Protein AF-A0A3D2ZC14-F1 (afdb_monomer)

Foldseek 3Di:
DDPPPPDDDDDDPFPFQVPAEADPLLVVLCVQLVVCVVVVVLVSNLVSLVVSVVVPGYPCLLVSLLSNLVSLLVQLLQVLDDDSSLVSLVSSLVSLVVNCVRRVPGLCNLVSLQSNLVSCVLVLVLLSSLVSLLVSLLDPHPLVSVLSSLQSNLLCVQVVSDDPVSVVVSCVVNPPVSNVLSNLSNVLVNCVLLVVLVVSLVSLVVSCVVCPPNRSCVVVSVVSNPPDDDDDDDDDDDDDDADEDDLVPDDDDDFDDDDDDDDAAEEEEEAACDADPVRNVVSVVVVVVLVVVQVPDPRGHHYHYYHLHDFDADPVRHTDNDDDDLVVSLVSLCSSLCCCCGVVNHQAYEDDAEQSNLLSSLLVCQVSVHAYEHEHYQDPCSCVSHVRYHYNDHHLLVVLLSVLCCVCSPVVWAAEEEEFEPDPRRVNNCVSNQSNNSSSNHHHQYYYYDHQPDPDCVVVVVVVLVSLVVQPDPPPPCPPVVCVVVVVVVDDDDDDDDDDDPVVPDDDDDDDDDDDPDPVPDDRPSHRYYHYDHD

Sequence (535 aa):
MVAVNATCLVPVVDAAFEGARYLRAAEQQFSQGVTAYDRGNLETARESFQAVTDLGANQRSGAALLMLSRTLIRLGVQAGSGPEALAAYGAAIDAARELTRQAPDSRYSADARLLTGDAYHQLKRFYESAHEYATILEDTAPLSVRASAAERLAAIVGNRAITTGALESFRVQLGEQRLRDALLFGEARWYGRLGWTAQSRQLYSAYLDSTGNTGMFRSLARSGMSGIVVSEPTFVESTPPTELVDLDSAPDAGWSPALGREEVPRIGILAPMSGERWEREIGRDLLAGAQMANEGLGEPFDLVVVDTGRDYVDFEGEKVPIYQSEASRMVRVVAGTRFLIDQVGVVGIVGPVFSTSCAAAAGVAEAAGVPLIAPLAQQSGLDTLGRHLFQLSPIPEVQGRALAEYATLVLGLETLAILSPMSDYGHAFEQAFTGTATQNGGVVLHSDWYYAEATDFQPQFDSLRVQGFRLMPSAAGDSLALFDSLETVLLDTSVAGEWTFEALVRAEGLDDAQSLPDSADIFIDTIDGVVIVAE

Mean predicted aligned error: 19.44 Å

Solvent-accessible surface area (backbone atoms only — not comparable to full-atom values): 29757 Å² total; per-residue (Å²): 137,84,83,76,75,94,76,81,91,74,95,66,91,70,69,59,41,81,82,43,41,88,47,74,67,37,55,53,30,42,52,50,12,52,56,26,46,77,70,65,41,44,67,62,14,38,52,22,16,48,56,25,49,73,72,42,59,25,81,48,30,62,63,26,28,44,50,30,16,54,36,25,41,53,49,12,28,70,52,41,66,60,72,66,12,54,51,25,24,52,51,14,32,52,32,13,49,47,37,38,70,64,27,59,84,28,93,55,25,60,58,18,41,49,50,30,16,52,29,27,44,76,69,69,36,42,62,62,14,40,48,37,24,50,51,42,62,64,50,92,51,58,69,70,57,32,51,55,24,22,20,54,39,20,49,41,56,74,67,56,62,50,53,73,68,57,52,48,53,48,31,70,73,52,32,66,68,52,44,52,48,31,36,44,50,6,42,16,49,43,35,39,74,57,66,39,53,70,62,13,37,53,35,32,50,54,38,46,68,74,39,61,94,72,40,90,57,47,71,58,37,52,58,66,55,59,68,71,89,78,77,84,80,80,90,73,94,75,86,88,86,71,70,81,51,64,80,94,73,68,79,95,70,83,91,73,87,84,86,75,84,96,70,76,58,31,36,26,37,36,29,25,66,37,40,58,69,68,56,18,51,53,26,47,52,53,49,51,51,51,49,56,57,35,69,72,40,98,76,54,63,46,68,44,41,35,59,47,38,59,73,46,55,50,99,85,66,50,81,46,97,70,90,75,59,68,70,65,42,31,53,44,33,36,51,46,48,45,43,36,48,77,74,67,56,34,71,29,30,44,29,31,46,45,42,75,40,28,62,47,29,43,60,57,31,39,76,71,69,29,39,29,35,21,55,62,19,36,59,80,68,57,56,75,74,31,93,35,43,43,63,69,34,76,29,37,44,60,50,18,30,40,51,18,46,36,42,22,74,63,71,58,33,46,28,29,31,41,38,26,35,75,44,73,57,28,50,42,16,49,53,28,17,48,54,37,17,25,47,61,66,16,42,70,78,38,77,47,74,40,59,89,86,61,89,76,60,64,70,61,52,51,54,49,50,55,53,30,62,72,62,51,79,74,62,89,84,47,60,64,65,60,41,51,69,45,42,78,74,68,67,88,76,83,89,83,80,94,81,68,83,79,70,72,82,74,73,79,88,83,84,83,86,78,79,74,79,56,71,89,76,62,83,67,82,58,49,65,41,78,46,76,56,83,134

pLDDT: mean 73.64, std 20.74, range [23.0, 97.56]

Nearest PDB structures (foldseek):
  3td9-assembly1_A-2  TM=6.862E-01  e=4.984E-09  Thermotoga maritima
  4f06-assembly1_A  TM=7.125E-01  e=1.705E-07  Rhodopseudomonas palustris HaA2
  4eyk-assembly1_A  TM=6.354E-01  e=1.078E-07  Rhodopseudomonas palustris BisB5
  4mlc-assembly1_A  TM=6.726E-01  e=2.698E-07  Desulfitobacterium hafniense DCB-2
  4q6b-assembly1_A  TM=6.744E-01  e=5.886E-07  Desulfitobacterium hafniense DCB-2

Secondary structure (DSSP, 8-state):
-----S----------STT-B--HHHHHHHHHHHHHHHTT-HHHHHHHHHHHHHT-SBTTHHHHHHHHHHHHHHHHHHH-SSHHHHHHHHHHHHHHHHHHHH-TTSTTHHHHHHHHHHHHHHTT-HHHHHHHHHHHHHS---HHHHHHHHHHHHHHHHTT-S-HHHHHHHHHHH-HHHHHHHHHHHHHHHHHHTT-HHHHHHHHHHHHHHHTT--TTHHHHHHHHTS---PPPPP-------PEEPGGG--------------PPEEEEEE--SSSHHHHHHHHHHHHHHHHHHHTSSSPPEEEEEE----EE-TTS-EE-----HHHHHHHHHHHHHIIIIII--SEEE---SHHHHHHHHHHHHHHT--EEESS---TTGGGG-TTEEE-SPPHHHHHHHHHHHHHHTS---EEEEEEESSHHHHHHHHHHHHHHHHTT-EEEEEEEE-TT----HHHHHHHHHHHHHHSPP-TT-HHHHHHHHHHHH----S-----GGGGGG-----S--PPPPGGGS---S--EEEE---

Structure (mmCIF, N/CA/C/O backbone):
data_AF-A0A3D2ZC14-F1
#
_entry.id   AF-A0A3D2ZC14-F1
#
loop_
_atom_site.group_PDB
_atom_site.id
_atom_site.type_symbol
_atom_site.label_atom_id
_atom_site.label_alt_id
_atom_site.label_comp_id
_atom_site.label_asym_id
_atom_site.label_entity_id
_atom_site.label_seq_id
_atom_site.pdbx_PDB_ins_code
_atom_site.Cartn_x
_atom_site.Cartn_y
_atom_site.Cartn_z
_atom_site.occupancy
_atom_site.B_iso_or_equiv
_atom_site.auth_seq_id
_atom_site.auth_comp_id
_atom_site.auth_asym_id
_atom_site.auth_atom_id
_atom_site.pdbx_PDB_model_num
ATOM 1 N N . MET A 1 1 ? -2.484 2.472 -3.341 1.00 26.45 1 MET A N 1
ATOM 2 C CA . MET A 1 1 ? -3.419 1.686 -4.177 1.00 26.45 1 MET A CA 1
ATOM 3 C C . MET A 1 1 ? -4.723 2.471 -4.348 1.00 26.45 1 MET A C 1
ATOM 5 O O . MET A 1 1 ? -5.538 2.486 -3.440 1.00 26.45 1 MET A O 1
ATOM 9 N N . VAL A 1 2 ? -4.901 3.212 -5.450 1.00 23.00 2 VAL A N 1
ATOM 10 C CA . VAL A 1 2 ? -6.203 3.833 -5.764 1.00 23.00 2 VAL A CA 1
ATOM 11 C C . VAL A 1 2 ? -6.975 2.814 -6.587 1.00 23.00 2 VAL A C 1
ATOM 13 O O . VAL A 1 2 ? -6.641 2.580 -7.747 1.00 23.00 2 VAL A O 1
ATOM 16 N N . ALA A 1 3 ? -7.964 2.173 -5.970 1.00 23.47 3 ALA A N 1
ATOM 17 C CA . ALA A 1 3 ? -8.944 1.373 -6.682 1.00 23.47 3 ALA A CA 1
ATOM 18 C C . ALA A 1 3 ? -9.706 2.299 -7.640 1.00 23.47 3 ALA A C 1
ATOM 20 O O . ALA A 1 3 ? -10.556 3.090 -7.232 1.00 23.47 3 ALA A O 1
ATOM 21 N N . VAL A 1 4 ? -9.371 2.238 -8.927 1.00 27.02 4 VAL A N 1
ATOM 22 C CA . VAL A 1 4 ? -10.253 2.757 -9.969 1.00 27.02 4 VAL A CA 1
ATOM 23 C C . VAL A 1 4 ? -11.353 1.716 -10.125 1.00 27.02 4 VAL A C 1
ATOM 25 O O . VAL A 1 4 ? -11.136 0.657 -10.707 1.00 27.02 4 VAL A O 1
ATOM 28 N N . ASN A 1 5 ? -12.514 2.009 -9.538 1.00 25.41 5 ASN A N 1
ATOM 29 C CA . ASN A 1 5 ? -13.738 1.233 -9.704 1.00 25.41 5 ASN A CA 1
ATOM 30 C C . ASN A 1 5 ? -13.991 0.945 -11.191 1.00 25.41 5 ASN A C 1
ATOM 32 O O . ASN A 1 5 ? -14.139 1.865 -11.998 1.00 25.41 5 ASN A O 1
ATOM 36 N N . ALA A 1 6 ? -14.095 -0.337 -11.536 1.00 30.56 6 ALA A N 1
ATOM 37 C CA . ALA A 1 6 ? -14.396 -0.840 -12.875 1.00 30.56 6 ALA A CA 1
ATOM 38 C C . ALA A 1 6 ? -15.884 -0.682 -13.266 1.00 30.56 6 ALA A C 1
ATOM 40 O O . ALA A 1 6 ? -16.448 -1.519 -13.969 1.00 30.56 6 ALA A O 1
ATOM 41 N N . THR A 1 7 ? -16.541 0.397 -12.837 1.00 33.12 7 THR A N 1
ATOM 42 C CA . THR A 1 7 ? -17.990 0.572 -13.005 1.00 33.12 7 THR A CA 1
ATOM 43 C C . THR A 1 7 ? -18.315 1.992 -13.452 1.00 33.12 7 THR A C 1
ATOM 45 O O . THR A 1 7 ? -18.540 2.875 -12.633 1.00 33.12 7 THR A O 1
ATOM 48 N N . CYS A 1 8 ? -18.292 2.202 -14.774 1.00 26.88 8 CYS A N 1
ATOM 49 C CA . CYS A 1 8 ? -19.183 3.087 -15.546 1.00 26.88 8 CYS A CA 1
ATOM 50 C C . CYS A 1 8 ? -18.683 3.189 -17.000 1.00 26.88 8 CYS A C 1
ATOM 52 O O . CYS A 1 8 ? -17.985 4.125 -17.382 1.00 26.88 8 CYS A O 1
ATOM 54 N N . LEU A 1 9 ? -19.053 2.217 -17.838 1.00 32.19 9 LEU A N 1
ATOM 55 C CA . LEU A 1 9 ? -18.982 2.347 -19.296 1.00 32.19 9 LEU A CA 1
ATOM 56 C C . LEU A 1 9 ? -20.328 2.895 -19.796 1.00 32.19 9 LEU A C 1
ATOM 58 O O . LEU A 1 9 ? -21.219 2.130 -20.151 1.00 32.19 9 LEU A O 1
ATOM 62 N N . VAL A 1 10 ? -20.494 4.220 -19.779 1.00 27.36 10 VAL A N 1
ATOM 63 C CA . VAL A 1 10 ? -21.608 4.908 -20.463 1.00 27.36 10 VAL A CA 1
ATOM 64 C C . VAL A 1 10 ? -21.198 5.157 -21.925 1.00 27.36 10 VAL A C 1
ATOM 66 O O . VAL A 1 10 ? -20.044 5.531 -22.156 1.00 27.36 10 VAL A O 1
ATOM 69 N N . PRO A 1 11 ? -22.085 4.950 -22.920 1.00 34.91 11 PRO A N 1
ATOM 70 C CA . PRO A 1 11 ? -21.729 5.051 -24.326 1.00 34.91 11 PRO A CA 1
ATOM 71 C C . PRO A 1 11 ? -21.806 6.513 -24.773 1.00 34.91 11 PRO A C 1
ATOM 73 O O . PRO A 1 11 ? -22.885 7.058 -24.994 1.00 34.91 11 PRO A O 1
ATOM 76 N N . VAL A 1 12 ? -20.651 7.152 -24.919 1.00 32.25 12 VAL A N 1
ATOM 77 C CA . VAL A 1 12 ? -20.503 8.375 -25.712 1.00 32.25 12 VAL A CA 1
ATOM 78 C C . VAL A 1 12 ? -19.522 8.030 -26.823 1.00 32.25 12 VAL A C 1
ATOM 80 O O . VAL A 1 12 ? -18.505 7.398 -26.565 1.00 32.25 12 VAL A O 1
ATOM 83 N N . VAL A 1 13 ? -19.922 8.345 -28.053 1.00 36.22 13 VAL A N 1
ATOM 84 C CA . VAL A 1 13 ? -19.342 7.918 -29.334 1.00 36.22 13 VAL A CA 1
ATOM 85 C C . VAL A 1 13 ? -17.805 7.942 -29.303 1.00 36.22 13 VAL A C 1
ATOM 87 O O . VAL A 1 13 ? -17.198 9.008 -29.325 1.00 36.22 13 VAL A O 1
ATOM 90 N N . ASP A 1 14 ? -17.209 6.748 -29.216 1.00 40.84 14 ASP A N 1
ATOM 91 C CA . ASP A 1 14 ? -15.763 6.504 -29.192 1.00 40.84 14 ASP A CA 1
ATOM 92 C C . ASP A 1 14 ? -15.157 6.896 -30.548 1.00 40.84 14 ASP A C 1
ATOM 94 O O . ASP A 1 14 ? -15.648 6.461 -31.597 1.00 40.84 14 ASP A O 1
ATOM 98 N N . ALA A 1 15 ? -14.047 7.635 -30.544 1.00 44.53 15 ALA A N 1
ATOM 99 C CA . ALA A 1 15 ? -13.119 7.599 -31.669 1.00 44.53 15 ALA A CA 1
ATOM 100 C C . ALA A 1 15 ? -12.427 6.228 -31.633 1.00 44.53 15 ALA A C 1
ATOM 102 O O . ALA A 1 15 ? -11.349 6.050 -31.067 1.00 44.53 15 ALA A O 1
ATOM 103 N N . ALA A 1 16 ? -13.137 5.222 -32.140 1.00 54.66 16 ALA A N 1
ATOM 104 C CA . ALA A 1 16 ? -12.648 3.862 -32.231 1.00 54.66 16 ALA A CA 1
ATOM 105 C C . ALA A 1 16 ? -11.444 3.812 -33.179 1.00 54.66 16 ALA A C 1
ATOM 107 O O . ALA A 1 16 ? -11.355 4.611 -34.113 1.00 54.66 16 ALA A O 1
ATOM 108 N N . PHE A 1 17 ? -10.552 2.843 -32.954 1.00 65.62 17 PHE A N 1
ATOM 109 C CA . PHE A 1 17 ? -9.513 2.476 -33.917 1.00 65.62 17 PHE A CA 1
ATOM 110 C C . PHE A 1 17 ? -10.110 2.477 -35.325 1.00 65.62 17 PHE A C 1
ATOM 112 O O . PHE A 1 17 ? -11.197 1.928 -35.529 1.00 65.62 17 PHE A O 1
ATOM 119 N N . GLU A 1 18 ? -9.446 3.127 -36.276 1.00 67.25 18 GLU A N 1
ATOM 120 C CA . GLU A 1 18 ? -10.002 3.296 -37.614 1.00 67.25 18 GLU A CA 1
ATOM 121 C C . GLU A 1 18 ? -10.329 1.917 -38.219 1.00 67.25 18 GLU A C 1
ATOM 123 O O . GLU A 1 18 ? -9.479 1.031 -38.308 1.00 67.25 18 GLU A O 1
ATOM 128 N N . GLY A 1 19 ? -11.603 1.689 -38.558 1.00 67.19 19 GLY A N 1
ATOM 129 C CA . GLY A 1 19 ? -12.081 0.390 -39.046 1.00 67.19 19 GLY A CA 1
ATOM 130 C C . GLY A 1 19 ? -12.437 -0.653 -37.975 1.00 67.19 19 GLY A C 1
ATOM 131 O O . GLY A 1 19 ? -12.733 -1.793 -38.341 1.00 67.19 19 GLY A O 1
ATOM 132 N N . ALA A 1 20 ? -12.469 -0.292 -36.687 1.00 75.50 20 ALA A N 1
ATOM 133 C CA . ALA A 1 20 ? -12.845 -1.193 -35.601 1.00 75.50 20 ALA A CA 1
ATOM 134 C C . ALA A 1 20 ? -14.250 -1.778 -35.779 1.00 75.50 20 ALA A C 1
ATOM 136 O O . ALA A 1 20 ? -15.231 -1.067 -36.013 1.00 75.50 20 ALA A O 1
ATOM 137 N N . ARG A 1 21 ? -14.360 -3.099 -35.616 1.00 78.06 21 ARG A N 1
ATOM 138 C CA . ARG A 1 21 ? -15.636 -3.824 -35.649 1.00 78.06 21 ARG A CA 1
ATOM 139 C C . ARG A 1 21 ? -15.850 -4.599 -34.364 1.00 78.06 21 ARG A C 1
ATOM 141 O O . ARG A 1 21 ? -14.899 -5.036 -33.723 1.00 78.06 21 ARG A O 1
ATOM 148 N N . TYR A 1 22 ? -17.116 -4.801 -34.009 1.00 79.25 22 TYR A N 1
ATOM 149 C CA . TYR A 1 22 ? -17.454 -5.674 -32.896 1.00 79.25 22 TYR A CA 1
ATOM 150 C C . TYR A 1 22 ? -17.088 -7.125 -33.227 1.00 79.25 22 TYR A C 1
ATOM 152 O O . TYR A 1 22 ? -17.602 -7.696 -34.191 1.00 79.25 22 TYR A O 1
ATOM 160 N N . LEU A 1 23 ? -16.244 -7.734 -32.397 1.00 81.06 23 LEU A N 1
ATOM 161 C CA . LEU A 1 23 ? -15.883 -9.144 -32.467 1.00 81.06 23 LEU A CA 1
ATOM 162 C C . LEU A 1 23 ? -16.173 -9.818 -31.127 1.00 81.06 23 LEU A C 1
ATOM 164 O O . LEU A 1 23 ? -15.611 -9.459 -30.091 1.00 81.06 23 LEU A O 1
ATOM 168 N N . ARG A 1 24 ? -17.021 -10.852 -31.151 1.00 77.81 24 ARG A N 1
ATOM 169 C CA . ARG A 1 24 ? -17.350 -11.638 -29.952 1.00 77.81 24 ARG A CA 1
ATOM 170 C C . ARG A 1 24 ? -16.119 -12.336 -29.364 1.00 77.81 24 ARG A C 1
ATOM 172 O O . ARG A 1 24 ? -15.996 -12.413 -28.148 1.00 77.81 24 ARG A O 1
ATOM 179 N N . ALA A 1 25 ? -15.210 -12.807 -30.219 1.00 85.31 25 ALA A N 1
ATOM 180 C CA . ALA A 1 25 ? -13.956 -13.423 -29.789 1.00 85.31 25 ALA A CA 1
ATOM 181 C C . ALA A 1 25 ? -13.067 -12.432 -29.015 1.00 85.31 25 ALA A C 1
ATOM 183 O O . ALA A 1 25 ? -12.544 -12.787 -27.964 1.00 85.31 25 ALA A O 1
ATOM 184 N N . ALA A 1 26 ? -12.979 -11.176 -29.473 1.00 80.56 26 ALA A N 1
ATOM 185 C CA . ALA A 1 26 ? -12.235 -10.124 -28.779 1.00 80.56 26 ALA A CA 1
ATOM 186 C C . ALA A 1 26 ? -12.819 -9.828 -27.386 1.00 80.56 26 ALA A C 1
ATOM 188 O O . ALA A 1 26 ? -12.077 -9.660 -26.426 1.00 80.56 26 ALA A O 1
ATOM 189 N N . GLU A 1 27 ? -14.147 -9.834 -27.244 1.00 76.06 27 GLU A N 1
ATOM 190 C CA . GLU A 1 27 ? -14.815 -9.644 -25.948 1.00 76.06 27 GLU A CA 1
ATOM 191 C C . GLU A 1 27 ? -14.517 -10.777 -24.952 1.00 76.06 27 GLU A C 1
ATOM 193 O O . GLU A 1 27 ? -14.291 -10.535 -23.765 1.00 76.06 27 GLU A O 1
ATOM 198 N N . GLN A 1 28 ? -14.519 -12.020 -25.441 1.00 80.88 28 GLN A N 1
ATOM 199 C CA . GLN A 1 28 ? -14.234 -13.205 -24.632 1.00 80.88 28 GLN A CA 1
ATOM 200 C C . GLN A 1 28 ? -12.781 -13.216 -24.156 1.00 80.88 28 GLN A C 1
ATOM 202 O O . GLN A 1 28 ? -12.545 -13.375 -22.961 1.00 80.88 28 GLN A O 1
ATOM 207 N N . GLN A 1 29 ? -11.833 -12.989 -25.069 1.00 85.31 29 GLN A N 1
ATOM 208 C CA . GLN A 1 29 ? -10.407 -12.921 -24.749 1.00 85.31 29 GLN A CA 1
ATOM 209 C C . GLN A 1 29 ? -10.101 -11.763 -23.794 1.00 85.31 29 GLN A C 1
ATOM 211 O O . GLN A 1 29 ? -9.417 -11.948 -22.794 1.00 85.31 29 GLN A O 1
ATOM 216 N N . PHE A 1 30 ? -10.692 -10.585 -24.016 1.00 78.69 30 PHE A N 1
ATOM 217 C CA . PHE A 1 30 ? -10.504 -9.445 -23.119 1.00 78.69 30 PHE A CA 1
ATOM 218 C C . PHE A 1 30 ? -10.998 -9.748 -21.695 1.00 78.69 30 PHE A C 1
ATOM 220 O O . PHE A 1 30 ? -10.304 -9.469 -20.721 1.00 78.69 30 PHE A O 1
ATOM 227 N N . SER A 1 31 ? -12.172 -10.372 -21.569 1.00 72.69 31 SER A N 1
ATOM 228 C CA . SER A 1 31 ? -12.759 -10.744 -20.274 1.00 72.69 31 SER A CA 1
ATOM 229 C C . SER A 1 31 ? -11.942 -11.825 -19.547 1.00 72.69 31 SER A C 1
ATOM 231 O O . SER A 1 31 ? -11.780 -11.766 -18.325 1.00 72.69 31 SER A O 1
ATOM 233 N N . GLN A 1 32 ? -11.391 -12.794 -20.288 1.00 81.06 32 GLN A N 1
ATOM 234 C CA . GLN A 1 32 ? -10.447 -13.786 -19.760 1.00 81.06 32 GLN A CA 1
ATOM 235 C C . GLN A 1 32 ? -9.159 -13.118 -19.269 1.00 81.06 32 GLN A C 1
ATOM 237 O O . GLN A 1 32 ? -8.732 -13.391 -18.149 1.00 81.06 32 GLN A O 1
ATOM 242 N N . GLY A 1 33 ? -8.608 -12.185 -20.051 1.00 74.50 33 GLY A N 1
ATOM 243 C CA . GLY A 1 33 ? -7.418 -11.421 -19.687 1.00 74.50 33 GLY A CA 1
ATOM 244 C C . GLY A 1 33 ? -7.599 -10.610 -18.407 1.00 74.50 33 GLY A C 1
ATOM 245 O O . GLY A 1 33 ? -6.756 -10.685 -17.519 1.00 74.50 33 GLY A O 1
ATOM 246 N N . VAL A 1 34 ? -8.726 -9.904 -18.256 1.00 64.75 34 VAL A N 1
ATOM 247 C CA . VAL A 1 34 ? -9.048 -9.165 -17.019 1.00 64.75 34 VAL A CA 1
ATOM 248 C C . VAL A 1 34 ? -9.151 -10.116 -15.825 1.00 64.75 34 VAL A C 1
ATOM 250 O O . VAL A 1 34 ? -8.515 -9.886 -14.802 1.00 64.75 34 VAL A O 1
ATOM 253 N N . THR A 1 35 ? -9.863 -11.238 -15.976 1.00 72.31 35 THR A N 1
ATOM 254 C CA . THR A 1 35 ? -10.001 -12.234 -14.898 1.00 72.31 35 THR A CA 1
ATOM 255 C C . THR A 1 35 ? -8.648 -12.822 -14.481 1.00 72.31 35 THR A C 1
ATOM 257 O O . THR A 1 35 ? -8.399 -13.035 -13.295 1.00 72.31 35 THR A O 1
ATOM 260 N N . ALA A 1 36 ? -7.767 -13.104 -15.445 1.00 72.81 36 ALA A N 1
ATOM 261 C CA . ALA A 1 36 ? -6.425 -13.612 -15.181 1.00 72.81 36 ALA A CA 1
ATOM 262 C C . ALA A 1 36 ? -5.545 -12.558 -14.491 1.00 72.81 36 ALA A C 1
ATOM 264 O O . ALA A 1 36 ? -4.863 -12.874 -13.516 1.00 72.81 36 ALA A O 1
ATOM 265 N N . TYR A 1 37 ? -5.622 -11.304 -14.943 1.00 70.12 37 TYR A N 1
ATOM 266 C CA . TYR A 1 37 ? -4.891 -10.173 -14.376 1.00 70.12 37 TYR A CA 1
ATOM 267 C C . TYR A 1 37 ? -5.259 -9.923 -12.905 1.00 70.12 37 TYR A C 1
ATOM 269 O O . TYR A 1 37 ? -4.368 -9.743 -12.070 1.00 70.12 37 TYR A O 1
ATOM 277 N N . ASP A 1 38 ? -6.554 -9.972 -12.578 1.00 64.94 38 ASP A N 1
ATOM 278 C CA . ASP A 1 38 ? -7.065 -9.780 -11.214 1.00 64.94 38 ASP A CA 1
ATOM 279 C C . ASP A 1 38 ? -6.648 -10.920 -10.275 1.00 64.94 38 ASP A C 1
ATOM 281 O O . ASP A 1 38 ? -6.386 -10.700 -9.096 1.00 64.94 38 ASP A O 1
ATOM 285 N N . ARG A 1 39 ? -6.517 -12.142 -10.807 1.00 78.94 39 ARG A N 1
ATOM 286 C CA . ARG A 1 39 ? -6.017 -13.318 -10.073 1.00 78.94 39 ARG A CA 1
ATOM 287 C C . ARG A 1 39 ? -4.490 -13.384 -9.982 1.00 78.94 39 ARG A C 1
ATOM 289 O O . ARG A 1 39 ? -3.966 -14.352 -9.441 1.00 78.94 39 ARG A O 1
ATOM 296 N N . GLY A 1 40 ? -3.774 -12.405 -10.539 1.00 76.81 40 GLY A N 1
ATOM 297 C CA . GLY A 1 40 ? -2.309 -12.378 -10.560 1.00 76.81 40 GLY A CA 1
ATOM 298 C C . GLY A 1 40 ? -1.660 -13.357 -11.545 1.00 76.81 40 GLY A C 1
ATOM 299 O O . GLY A 1 40 ? -0.440 -13.473 -11.557 1.00 76.81 40 GLY A O 1
ATOM 300 N N . ASN A 1 41 ? -2.433 -14.034 -12.400 1.00 92.19 41 ASN A N 1
ATOM 301 C CA . ASN A 1 41 ? -1.889 -14.893 -13.450 1.00 92.19 41 ASN A CA 1
ATOM 302 C C . ASN A 1 41 ? -1.526 -14.049 -14.684 1.00 92.19 41 ASN A C 1
ATOM 304 O O . ASN A 1 41 ? -2.294 -13.937 -15.645 1.00 92.19 41 ASN A O 1
ATOM 308 N N . LEU A 1 42 ? -0.362 -13.402 -14.613 1.00 87.81 42 LEU A N 1
ATOM 309 C CA . LEU A 1 42 ? 0.045 -12.375 -15.568 1.00 87.81 42 LEU A CA 1
ATOM 310 C C . LEU A 1 42 ? 0.400 -12.918 -16.957 1.00 87.81 42 LEU A C 1
ATOM 312 O O . LEU A 1 42 ? 0.125 -12.239 -17.942 1.00 87.81 42 LEU A O 1
ATOM 316 N N . GLU A 1 43 ? 0.935 -14.136 -17.067 1.00 96.00 43 GLU A N 1
ATOM 317 C CA . GLU A 1 43 ? 1.235 -14.742 -18.373 1.00 96.00 43 GLU A CA 1
ATOM 318 C C . GLU A 1 43 ? -0.043 -15.040 -19.160 1.00 96.00 43 GLU A C 1
ATOM 320 O O . GLU A 1 43 ? -0.181 -14.626 -20.311 1.00 96.00 43 GLU A O 1
ATOM 325 N N . THR A 1 44 ? -1.044 -15.648 -18.516 1.00 94.06 44 THR A N 1
ATOM 326 C CA . THR A 1 44 ? -2.351 -15.868 -19.153 1.00 94.06 44 THR A CA 1
ATOM 327 C C . THR A 1 44 ? -3.043 -14.545 -19.496 1.00 94.06 44 THR A C 1
ATOM 329 O O . THR A 1 44 ? -3.697 -14.440 -20.536 1.00 94.06 44 THR A O 1
ATOM 332 N N . ALA A 1 45 ? -2.891 -13.514 -18.657 1.00 85.38 45 ALA A N 1
ATOM 333 C CA . ALA A 1 45 ? -3.403 -12.181 -18.962 1.00 85.38 45 ALA A CA 1
ATOM 334 C C . ALA A 1 45 ? -2.714 -11.576 -20.198 1.00 85.38 45 ALA A C 1
ATOM 336 O O . ALA A 1 45 ? -3.403 -11.088 -21.096 1.00 85.38 45 ALA A O 1
ATOM 337 N N . ARG A 1 46 ? -1.378 -11.664 -20.281 1.00 97.44 46 ARG A N 1
ATOM 338 C CA . ARG A 1 46 ? -0.577 -11.202 -21.425 1.00 97.44 46 ARG A CA 1
ATOM 339 C C . ARG A 1 46 ? -1.031 -11.880 -22.713 1.00 97.44 46 ARG A C 1
ATOM 341 O O . ARG A 1 46 ? -1.333 -11.185 -23.678 1.00 97.44 46 ARG A O 1
ATOM 348 N N . GLU A 1 47 ? -1.133 -13.207 -22.717 1.00 97.56 47 GLU A N 1
ATOM 349 C CA . GLU A 1 47 ? -1.588 -13.985 -23.877 1.00 97.56 47 GLU A CA 1
ATOM 350 C C . GLU A 1 47 ? -3.006 -13.601 -24.309 1.00 97.56 47 GLU A C 1
ATOM 352 O O . GLU A 1 47 ? -3.262 -13.400 -25.495 1.00 97.56 47 GLU A O 1
ATOM 357 N N . SER A 1 48 ? -3.920 -13.434 -23.350 1.00 93.56 48 SER A N 1
ATOM 358 C CA . SER A 1 48 ? -5.312 -13.072 -23.635 1.00 93.56 48 SER A CA 1
ATOM 359 C C . SER A 1 48 ? -5.426 -11.671 -24.242 1.00 93.56 48 SER A C 1
ATOM 361 O O . SER A 1 48 ? -6.161 -11.469 -25.207 1.00 93.56 48 SER A O 1
ATOM 363 N N . PHE A 1 49 ? -4.693 -10.684 -23.713 1.00 93.62 49 PHE A N 1
ATOM 364 C CA . PHE A 1 49 ? -4.702 -9.331 -24.273 1.00 93.62 49 PHE A CA 1
ATOM 365 C C . PHE A 1 49 ? -3.995 -9.263 -25.630 1.00 93.62 49 PHE A C 1
ATOM 367 O O . PHE A 1 49 ? -4.509 -8.598 -26.528 1.00 93.62 49 PHE A O 1
ATOM 374 N N . GLN A 1 50 ? -2.896 -10.001 -25.812 1.00 97.19 50 GLN A N 1
ATOM 375 C CA . GLN A 1 50 ? -2.229 -10.139 -27.109 1.00 97.19 50 GLN A CA 1
ATOM 376 C C . GLN A 1 50 ? -3.168 -10.763 -28.152 1.00 97.19 50 GLN A C 1
ATOM 378 O O . GLN A 1 50 ? -3.302 -10.256 -29.263 1.00 97.19 50 GLN A O 1
ATOM 383 N N . ALA A 1 51 ? -3.928 -11.795 -27.777 1.00 95.94 51 ALA A N 1
ATOM 384 C CA . ALA A 1 51 ? -4.914 -12.400 -28.665 1.00 95.94 51 ALA A CA 1
ATOM 385 C C . ALA A 1 51 ? -5.994 -11.397 -29.112 1.00 95.94 51 ALA A C 1
ATOM 387 O O . ALA A 1 51 ? -6.468 -11.468 -30.243 1.00 95.94 51 ALA A O 1
ATOM 388 N N . VAL A 1 52 ? -6.381 -10.432 -28.267 1.00 90.50 52 VAL A N 1
ATOM 389 C CA . VAL A 1 52 ? -7.317 -9.363 -28.663 1.00 90.50 52 VAL A CA 1
ATOM 390 C C . VAL A 1 52 ? -6.696 -8.422 -29.695 1.00 90.50 52 VAL A C 1
ATOM 392 O O . VAL A 1 52 ? -7.406 -7.972 -30.597 1.00 90.50 52 VAL A O 1
ATOM 395 N N . THR A 1 53 ? -5.406 -8.106 -29.573 1.00 91.75 53 THR A N 1
ATOM 396 C CA . THR A 1 53 ? -4.711 -7.215 -30.513 1.00 91.75 53 THR A CA 1
ATOM 397 C C . THR A 1 53 ? -4.428 -7.894 -31.851 1.00 91.75 53 THR A C 1
ATOM 399 O O . THR A 1 53 ? -4.534 -7.251 -32.894 1.00 91.75 53 THR A O 1
ATOM 402 N N . ASP A 1 54 ? -4.185 -9.205 -31.841 1.00 94.44 54 ASP A N 1
ATOM 403 C CA . ASP A 1 54 ? -3.895 -10.003 -33.040 1.00 94.44 54 ASP A CA 1
ATOM 404 C C . ASP A 1 54 ? -5.125 -10.201 -33.947 1.00 94.44 54 ASP A C 1
ATOM 406 O O . ASP A 1 54 ? -4.993 -10.469 -35.141 1.00 94.44 54 ASP A O 1
ATOM 410 N N . LEU A 1 55 ? -6.342 -10.010 -33.417 1.00 89.94 55 LEU A N 1
ATOM 411 C CA . LEU A 1 55 ? -7.597 -10.055 -34.186 1.00 89.94 55 LEU A CA 1
ATOM 412 C C . LEU A 1 55 ? -7.804 -8.837 -35.110 1.00 89.94 55 LEU A C 1
ATOM 414 O O . LEU A 1 55 ? -8.828 -8.754 -35.794 1.00 89.94 55 LEU A O 1
ATOM 418 N N . GLY A 1 56 ? -6.859 -7.892 -35.133 1.00 85.94 56 GLY A N 1
ATOM 419 C CA . GLY A 1 56 ? -6.985 -6.617 -35.836 1.00 85.94 56 GLY A CA 1
ATOM 420 C C . GLY A 1 56 ? -7.885 -5.621 -35.097 1.00 85.94 56 GLY A C 1
ATOM 421 O O . GLY A 1 56 ? -8.373 -5.889 -33.997 1.00 85.94 56 GLY A O 1
ATOM 422 N N . ALA A 1 57 ? -8.106 -4.445 -35.695 1.00 86.75 57 ALA A N 1
ATOM 423 C CA . ALA A 1 57 ? -8.870 -3.361 -35.074 1.00 86.75 57 ALA A CA 1
ATOM 424 C C . ALA A 1 57 ? -10.298 -3.802 -34.692 1.00 86.75 57 ALA A C 1
ATOM 426 O O . ALA A 1 57 ? -11.112 -4.191 -35.534 1.00 86.75 57 ALA A O 1
ATOM 427 N N . ASN A 1 58 ? -10.616 -3.718 -33.403 1.00 86.62 58 ASN A N 1
ATOM 428 C CA . ASN A 1 58 ? -11.884 -4.141 -32.824 1.00 86.62 58 ASN A CA 1
ATOM 429 C C . ASN A 1 58 ? -12.285 -3.263 -31.628 1.00 86.62 58 ASN A C 1
ATOM 431 O O . ASN A 1 58 ? -11.541 -2.382 -31.197 1.00 86.62 58 ASN A O 1
ATOM 435 N N . GLN A 1 59 ? -13.475 -3.504 -31.075 1.00 83.62 59 GLN A N 1
ATOM 436 C CA . GLN A 1 59 ? -14.041 -2.696 -29.989 1.00 83.62 59 GLN A CA 1
ATOM 437 C C . GLN A 1 59 ? -13.236 -2.739 -28.677 1.00 83.62 59 GLN A C 1
ATOM 439 O O . GLN A 1 59 ? -13.454 -1.910 -27.796 1.00 83.62 59 GLN A O 1
ATOM 444 N N . ARG A 1 60 ? -12.336 -3.717 -28.511 1.00 84.50 60 ARG A N 1
ATOM 445 C CA . ARG A 1 60 ? -11.489 -3.883 -27.323 1.00 84.50 60 ARG A CA 1
ATOM 446 C C . ARG A 1 60 ? -10.016 -3.572 -27.569 1.00 84.50 60 ARG A C 1
ATOM 448 O O . ARG A 1 60 ? -9.286 -3.525 -26.588 1.00 84.50 60 ARG A O 1
ATOM 455 N N . SER A 1 61 ? -9.578 -3.284 -28.799 1.00 85.06 61 SER A N 1
ATOM 456 C CA . SER A 1 61 ? -8.154 -3.084 -29.128 1.00 85.06 61 SER A CA 1
ATOM 457 C C . SER A 1 61 ? -7.467 -2.037 -28.247 1.00 85.06 61 SER A C 1
ATOM 459 O O . SER A 1 61 ? -6.409 -2.314 -27.691 1.00 85.06 61 SER A O 1
ATOM 461 N N . GLY A 1 62 ? -8.087 -0.871 -28.035 1.00 80.50 62 GLY A N 1
ATOM 462 C CA . GLY A 1 62 ? -7.511 0.172 -27.177 1.00 80.50 62 GLY A CA 1
ATOM 463 C C . GLY A 1 62 ? -7.387 -0.251 -25.713 1.00 80.50 62 GLY A C 1
ATOM 464 O O . GLY A 1 62 ? -6.336 -0.089 -25.102 1.00 80.50 62 GLY A O 1
ATOM 465 N N . ALA A 1 63 ? -8.434 -0.854 -25.149 1.00 78.06 63 ALA A N 1
ATOM 466 C CA . ALA A 1 63 ? -8.390 -1.340 -23.772 1.00 78.06 63 ALA A CA 1
ATOM 467 C C . ALA A 1 63 ? -7.402 -2.510 -23.612 1.00 78.06 63 ALA A C 1
ATOM 469 O O . ALA A 1 63 ? -6.719 -2.600 -22.595 1.00 78.06 63 ALA A O 1
ATOM 470 N N . ALA A 1 64 ? -7.307 -3.386 -24.615 1.00 83.31 64 ALA A N 1
ATOM 471 C CA . ALA A 1 64 ? -6.394 -4.519 -24.626 1.00 83.31 64 ALA A CA 1
ATOM 472 C C . ALA A 1 64 ? -4.934 -4.075 -24.703 1.00 83.31 64 ALA A C 1
ATOM 474 O O . ALA A 1 64 ? -4.146 -4.564 -23.911 1.00 83.31 64 ALA A O 1
ATOM 475 N N . LEU A 1 65 ? -4.579 -3.113 -25.563 1.00 86.50 65 LEU A N 1
ATOM 476 C CA . LEU A 1 65 ? -3.216 -2.563 -25.628 1.00 86.50 65 LEU A CA 1
ATOM 477 C C . LEU A 1 65 ? -2.806 -1.886 -24.315 1.00 86.50 65 LEU A C 1
ATOM 479 O O . LEU A 1 65 ? -1.694 -2.094 -23.832 1.00 86.50 65 LEU A O 1
ATOM 483 N N . LEU A 1 66 ? -3.721 -1.132 -23.694 1.00 80.62 66 LEU A N 1
ATOM 484 C CA . LEU A 1 66 ? -3.477 -0.522 -22.386 1.00 80.62 66 LEU A CA 1
ATOM 485 C C . LEU A 1 66 ? -3.226 -1.589 -21.307 1.00 80.62 66 LEU A C 1
ATOM 487 O O . LEU A 1 66 ? -2.263 -1.499 -20.545 1.00 80.62 66 LEU A O 1
ATOM 491 N N . MET A 1 67 ? -4.089 -2.606 -21.243 1.00 84.06 67 MET A N 1
ATOM 492 C CA . MET A 1 67 ? -3.970 -3.684 -20.261 1.00 84.06 67 MET A CA 1
ATOM 493 C C . MET A 1 67 ? -2.779 -4.603 -20.539 1.00 84.06 67 MET A C 1
ATOM 495 O O . MET A 1 67 ? -2.144 -5.057 -19.591 1.00 84.06 67 MET A O 1
ATOM 499 N N . LEU A 1 68 ? -2.426 -4.827 -21.803 1.00 90.94 68 LEU A N 1
ATOM 500 C CA . LEU A 1 68 ? -1.230 -5.552 -22.218 1.00 90.94 68 LEU A CA 1
ATOM 501 C C . LEU A 1 68 ? 0.025 -4.824 -21.738 1.00 90.94 68 LEU A C 1
ATOM 503 O O . LEU A 1 68 ? 0.834 -5.430 -21.045 1.00 90.94 68 LEU A O 1
ATOM 507 N N . SER A 1 69 ? 0.143 -3.519 -22.010 1.00 86.56 69 SER A N 1
ATOM 508 C CA . SER A 1 69 ? 1.255 -2.695 -21.519 1.00 86.56 69 SER A CA 1
ATOM 509 C C . SER A 1 69 ? 1.372 -2.759 -19.992 1.00 86.56 69 SER A C 1
ATOM 511 O O . SER A 1 69 ? 2.435 -3.059 -19.452 1.00 86.56 69 SER A O 1
ATOM 513 N N . ARG A 1 70 ? 0.252 -2.600 -19.276 1.00 81.94 70 ARG A N 1
ATOM 514 C CA . ARG A 1 70 ? 0.217 -2.705 -17.809 1.00 81.94 70 ARG A CA 1
ATOM 515 C C . ARG A 1 70 ? 0.619 -4.092 -17.297 1.00 81.94 70 ARG A C 1
ATOM 517 O O . ARG A 1 70 ? 1.314 -4.195 -16.289 1.00 81.94 70 ARG A O 1
ATOM 524 N N . THR A 1 71 ? 0.182 -5.152 -17.972 1.00 81.06 71 THR A N 1
ATOM 525 C CA . THR A 1 71 ? 0.525 -6.540 -17.627 1.00 81.06 71 THR A CA 1
ATOM 526 C C . THR A 1 71 ? 2.009 -6.803 -17.848 1.00 81.06 71 THR A C 1
ATOM 528 O O . THR A 1 71 ? 2.650 -7.390 -16.986 1.00 81.06 71 THR A O 1
ATOM 531 N N . LEU A 1 72 ? 2.567 -6.314 -18.955 1.00 93.75 72 LEU A N 1
ATOM 532 C CA . LEU A 1 72 ? 3.984 -6.439 -19.286 1.00 93.75 72 LEU A CA 1
ATOM 533 C C . LEU A 1 72 ? 4.877 -5.680 -18.301 1.00 93.75 72 LEU A C 1
ATOM 535 O O . LEU A 1 72 ? 5.897 -6.219 -17.890 1.00 93.75 72 LEU A O 1
ATOM 539 N N . ILE A 1 73 ? 4.468 -4.492 -17.840 1.00 77.00 73 ILE A N 1
ATOM 540 C CA . ILE A 1 73 ? 5.171 -3.804 -16.745 1.00 77.00 73 ILE A CA 1
ATOM 541 C C . ILE A 1 73 ? 5.174 -4.686 -15.496 1.00 77.00 73 ILE A C 1
ATOM 543 O O . ILE A 1 73 ? 6.233 -4.908 -14.925 1.00 77.00 73 ILE A O 1
ATOM 547 N N . ARG A 1 74 ? 4.025 -5.248 -15.095 1.00 85.38 74 ARG A N 1
ATOM 548 C CA . ARG A 1 74 ? 3.962 -6.142 -13.924 1.00 85.38 74 ARG A CA 1
ATOM 549 C C . ARG A 1 74 ? 4.787 -7.420 -14.097 1.00 85.38 74 ARG A C 1
ATOM 551 O O . ARG A 1 74 ? 5.363 -7.874 -13.118 1.00 85.38 74 ARG A O 1
ATOM 558 N N . LEU A 1 75 ? 4.852 -7.985 -15.302 1.00 87.38 75 LEU A N 1
ATOM 559 C CA . LEU A 1 75 ? 5.702 -9.139 -15.612 1.00 87.38 75 LEU A CA 1
ATOM 560 C C . LEU A 1 75 ? 7.185 -8.786 -15.529 1.00 87.38 75 LEU A C 1
ATOM 562 O O . LEU A 1 75 ? 7.942 -9.537 -14.929 1.00 87.38 75 LEU A O 1
ATOM 566 N N . GLY A 1 76 ? 7.595 -7.637 -16.072 1.00 83.88 76 GLY A N 1
ATOM 567 C CA . GLY A 1 76 ? 8.979 -7.177 -15.961 1.00 83.88 76 GLY A CA 1
ATOM 568 C C . GLY A 1 76 ? 9.382 -6.948 -14.508 1.00 83.88 76 GLY A C 1
ATOM 569 O O . GLY A 1 76 ? 10.444 -7.378 -14.073 1.00 83.88 76 GLY A O 1
ATOM 570 N N . VAL A 1 77 ? 8.462 -6.374 -13.741 1.00 77.50 77 VAL A N 1
ATOM 571 C CA . VAL A 1 77 ? 8.585 -6.164 -12.304 1.00 77.50 77 VAL A CA 1
ATOM 572 C C . VAL A 1 77 ? 8.656 -7.512 -11.550 1.00 77.50 77 VAL A C 1
ATOM 574 O O . VAL A 1 77 ? 9.482 -7.666 -10.655 1.00 77.50 77 V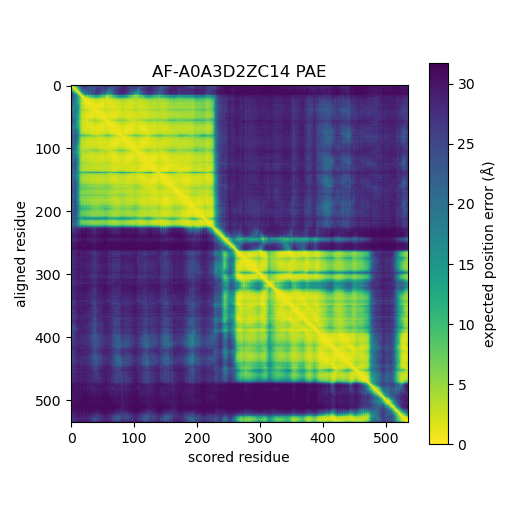AL A O 1
ATOM 577 N N . GLN A 1 78 ? 7.858 -8.518 -11.930 1.00 84.06 78 GLN A N 1
ATOM 578 C CA . GLN A 1 78 ? 7.917 -9.874 -11.361 1.00 84.06 78 GLN A CA 1
ATOM 579 C C . GLN A 1 78 ? 9.221 -10.608 -11.713 1.00 84.06 78 GLN A C 1
ATOM 581 O O . GLN A 1 78 ? 9.728 -11.370 -10.894 1.00 84.06 78 GLN A O 1
ATOM 586 N N . ALA A 1 79 ? 9.765 -10.383 -12.910 1.00 76.69 79 ALA A N 1
ATOM 587 C CA . ALA A 1 79 ? 11.057 -10.920 -13.329 1.00 76.69 79 ALA A CA 1
ATOM 588 C C . ALA A 1 79 ? 12.238 -10.251 -12.594 1.00 76.69 79 ALA A C 1
ATOM 590 O O . ALA A 1 79 ? 13.338 -10.800 -12.558 1.00 76.69 79 ALA A O 1
ATOM 591 N N . GLY A 1 80 ? 12.022 -9.078 -11.990 1.00 82.62 80 GLY A N 1
ATOM 592 C CA . GLY A 1 80 ? 13.029 -8.321 -11.254 1.00 82.62 80 GLY A CA 1
ATOM 593 C C . GLY A 1 80 ? 14.039 -7.658 -12.189 1.00 82.62 80 GLY A C 1
ATOM 594 O O . GLY A 1 80 ? 13.853 -6.518 -12.610 1.00 82.62 80 GLY A O 1
ATOM 595 N N . SER A 1 81 ? 15.120 -8.366 -12.522 1.00 76.44 81 SER A N 1
ATOM 596 C CA . SER A 1 81 ? 16.224 -7.839 -13.335 1.00 76.44 81 SER A CA 1
ATOM 597 C C . SER A 1 81 ? 16.674 -8.826 -14.414 1.00 76.44 81 SER A C 1
ATOM 599 O O . SER A 1 81 ? 16.313 -10.000 -14.411 1.00 76.44 81 SER A O 1
ATOM 601 N N . GLY A 1 82 ? 17.466 -8.345 -15.373 1.00 81.19 82 GLY A N 1
ATOM 602 C CA . GLY A 1 82 ? 17.983 -9.170 -16.464 1.00 81.19 82 GLY A CA 1
ATOM 603 C C . GLY A 1 82 ? 17.150 -9.102 -17.751 1.00 81.19 82 GLY A C 1
ATOM 604 O O . GLY A 1 82 ? 16.264 -8.255 -17.893 1.00 81.19 82 GLY A O 1
ATOM 605 N N . PRO A 1 83 ? 17.469 -9.948 -18.745 1.00 86.88 83 PRO A N 1
ATOM 606 C CA . PRO A 1 83 ? 16.970 -9.802 -20.112 1.00 86.88 83 PRO A CA 1
ATOM 607 C C . PRO A 1 83 ? 15.450 -9.966 -20.230 1.00 86.88 83 PRO A C 1
ATOM 609 O O . PRO A 1 83 ? 14.842 -9.310 -21.071 1.00 86.88 83 PRO A O 1
ATOM 612 N N . GLU A 1 84 ? 14.833 -10.787 -19.379 1.00 87.75 84 GLU A N 1
ATOM 613 C CA . GLU A 1 84 ? 13.379 -10.990 -19.360 1.00 87.75 84 GLU A CA 1
ATOM 614 C C . GLU A 1 84 ? 12.638 -9.730 -18.900 1.00 87.75 84 GLU A C 1
ATOM 616 O O . GLU A 1 84 ? 11.697 -9.292 -19.565 1.00 87.75 84 GLU A O 1
ATOM 621 N N . ALA A 1 85 ? 13.119 -9.082 -17.833 1.00 83.25 85 ALA A N 1
ATOM 622 C CA . ALA A 1 85 ? 12.569 -7.816 -17.356 1.00 83.25 85 ALA A CA 1
ATOM 623 C C . ALA A 1 85 ? 12.711 -6.710 -18.414 1.00 83.25 85 ALA A C 1
ATOM 625 O O . ALA A 1 85 ? 11.741 -6.030 -18.751 1.00 83.25 85 ALA A O 1
ATOM 626 N N . LEU A 1 86 ? 13.902 -6.583 -19.014 1.00 84.81 86 LEU A N 1
ATOM 627 C CA . LEU A 1 86 ? 14.170 -5.606 -20.075 1.00 84.81 86 LEU A CA 1
ATOM 628 C C . LEU A 1 86 ? 13.274 -5.822 -21.304 1.00 84.81 86 LEU A C 1
ATOM 630 O O . LEU A 1 86 ? 12.742 -4.856 -21.857 1.00 84.81 86 LEU A O 1
ATOM 634 N N . ALA A 1 87 ? 13.079 -7.078 -21.717 1.00 93.56 87 ALA A N 1
ATOM 635 C CA . ALA A 1 87 ? 12.200 -7.427 -22.827 1.00 93.56 87 ALA A CA 1
ATOM 636 C C . ALA A 1 87 ? 10.734 -7.094 -22.517 1.00 93.56 87 ALA A C 1
ATOM 638 O O . ALA A 1 87 ? 10.042 -6.536 -23.371 1.00 93.56 87 ALA A O 1
ATOM 639 N N . ALA A 1 88 ? 10.272 -7.371 -21.295 1.00 91.75 88 ALA A N 1
ATOM 640 C CA . ALA A 1 88 ? 8.916 -7.053 -20.865 1.00 91.75 88 ALA A CA 1
ATOM 641 C C . ALA A 1 88 ? 8.653 -5.536 -20.865 1.00 91.75 88 ALA A C 1
ATOM 643 O O . ALA A 1 88 ? 7.634 -5.095 -21.398 1.00 91.75 88 ALA A O 1
ATOM 644 N N . TYR A 1 89 ? 9.585 -4.719 -20.363 1.00 92.88 89 TYR A N 1
ATOM 645 C CA . TYR A 1 89 ? 9.456 -3.256 -20.408 1.00 92.88 89 TYR A CA 1
ATOM 646 C C . TYR A 1 89 ? 9.507 -2.700 -21.834 1.00 92.88 89 TYR A C 1
ATOM 648 O O . TYR A 1 89 ? 8.729 -1.804 -22.166 1.00 92.88 89 TYR A O 1
ATOM 656 N N . GLY A 1 90 ? 10.367 -3.252 -22.696 1.00 96.19 90 GLY A N 1
ATOM 657 C CA . GLY A 1 90 ? 10.390 -2.916 -24.122 1.00 96.19 90 GLY A CA 1
ATOM 658 C C . GLY A 1 90 ? 9.042 -3.191 -24.793 1.00 96.19 90 GLY A C 1
ATOM 659 O O . GLY A 1 90 ? 8.444 -2.290 -25.377 1.00 96.19 90 GLY A O 1
ATOM 660 N N . ALA A 1 91 ? 8.500 -4.396 -24.603 1.00 96.69 91 ALA A N 1
ATOM 661 C CA . ALA A 1 91 ? 7.193 -4.772 -25.135 1.00 96.69 91 ALA A CA 1
ATOM 662 C C . ALA A 1 91 ? 6.048 -3.920 -24.552 1.00 96.69 91 ALA A C 1
ATOM 664 O O . ALA A 1 91 ? 5.078 -3.615 -25.249 1.00 96.69 91 ALA A O 1
ATOM 665 N N . ALA A 1 92 ? 6.148 -3.502 -23.285 1.00 95.50 92 ALA A N 1
ATOM 666 C CA . ALA A 1 92 ? 5.165 -2.616 -22.670 1.00 95.50 92 ALA A CA 1
ATOM 667 C C . ALA A 1 92 ? 5.134 -1.230 -23.329 1.00 95.50 92 ALA A C 1
ATOM 669 O O . ALA A 1 92 ? 4.047 -0.679 -23.537 1.00 95.50 92 ALA A O 1
ATOM 670 N N . ILE A 1 93 ? 6.311 -0.684 -23.659 1.00 96.19 93 ILE A N 1
ATOM 671 C CA . ILE A 1 93 ? 6.459 0.575 -24.399 1.00 96.19 93 ILE A CA 1
ATOM 672 C C . ILE A 1 93 ? 5.848 0.428 -25.790 1.00 96.19 93 ILE A C 1
ATOM 674 O O . ILE A 1 93 ? 5.068 1.288 -26.198 1.00 96.19 93 ILE A O 1
ATOM 678 N N . ASP A 1 94 ? 6.150 -0.665 -26.489 1.00 96.62 94 ASP A N 1
ATOM 679 C CA . ASP A 1 94 ? 5.629 -0.917 -27.832 1.00 96.62 94 ASP A CA 1
ATOM 680 C C . ASP A 1 94 ? 4.095 -0.989 -27.832 1.00 96.62 94 ASP A C 1
ATOM 682 O O . ASP A 1 94 ? 3.448 -0.300 -28.619 1.00 96.62 94 ASP A O 1
ATOM 686 N N . ALA A 1 95 ? 3.492 -1.726 -26.892 1.00 93.06 95 ALA A N 1
ATOM 687 C CA . ALA A 1 95 ? 2.036 -1.826 -26.769 1.00 93.06 95 ALA A CA 1
ATOM 688 C C . ALA A 1 95 ? 1.365 -0.472 -26.459 1.00 93.06 95 ALA A C 1
ATOM 690 O O . ALA A 1 95 ? 0.336 -0.127 -27.048 1.00 93.06 95 ALA A O 1
ATOM 691 N N . ALA A 1 96 ? 1.941 0.324 -25.553 1.00 91.06 96 ALA A N 1
ATOM 692 C CA . ALA A 1 96 ? 1.401 1.638 -25.205 1.00 91.06 96 ALA A CA 1
ATOM 693 C C . ALA A 1 96 ? 1.549 2.659 -26.344 1.00 91.06 96 ALA A C 1
ATOM 695 O O . ALA A 1 96 ? 0.622 3.427 -26.618 1.00 91.06 96 ALA A O 1
ATOM 696 N N . ARG A 1 97 ? 2.692 2.656 -27.038 1.00 94.44 97 ARG A N 1
ATOM 697 C CA . ARG A 1 97 ? 2.931 3.518 -28.202 1.00 94.44 97 ARG A CA 1
ATOM 698 C C . ARG A 1 97 ? 2.085 3.129 -29.394 1.00 94.44 97 ARG A C 1
ATOM 700 O O . ARG A 1 97 ? 1.662 3.998 -30.149 1.00 94.44 97 ARG A O 1
ATOM 707 N N . GLU A 1 98 ? 1.791 1.847 -29.543 1.00 92.94 98 GLU A N 1
ATOM 708 C CA . GLU A 1 98 ? 0.884 1.390 -30.580 1.00 92.94 98 GLU A CA 1
ATOM 709 C C . GLU A 1 98 ? -0.518 1.968 -30.392 1.00 92.94 98 GLU A C 1
ATOM 711 O O . GLU A 1 98 ? -1.122 2.455 -31.349 1.00 92.94 98 GLU A O 1
ATOM 716 N N . LEU A 1 99 ? -1.003 2.005 -29.148 1.00 88.00 99 LEU A N 1
ATOM 717 C CA . LEU A 1 99 ? -2.275 2.639 -28.817 1.00 88.00 99 LEU A CA 1
ATOM 718 C C . LEU A 1 99 ? -2.267 4.126 -29.175 1.00 88.00 99 LEU A C 1
ATOM 720 O O . LEU A 1 99 ? -3.168 4.582 -29.878 1.00 88.00 99 LEU A O 1
ATOM 724 N N . THR A 1 100 ? -1.260 4.879 -28.729 1.00 90.12 100 THR A N 1
ATOM 725 C CA . THR A 1 100 ? -1.206 6.331 -28.970 1.00 90.12 100 THR A CA 1
ATOM 726 C C . THR A 1 100 ? -0.985 6.676 -30.442 1.00 90.12 100 THR A C 1
ATOM 728 O O . THR A 1 100 ? -1.468 7.706 -30.904 1.00 90.12 100 THR A O 1
ATOM 731 N N . ARG A 1 101 ? -0.312 5.809 -31.206 1.00 91.75 101 ARG A N 1
ATOM 732 C CA . ARG A 1 101 ? -0.105 5.965 -32.651 1.00 91.75 101 ARG A CA 1
ATOM 733 C C . ARG A 1 101 ? -1.364 5.663 -33.460 1.00 91.75 101 ARG A C 1
ATOM 735 O O . ARG A 1 101 ? -1.656 6.386 -34.407 1.00 91.75 101 ARG A O 1
ATOM 742 N N . GLN A 1 102 ? -2.076 4.582 -33.136 1.00 88.12 102 GLN A N 1
ATOM 743 C CA . GLN A 1 102 ? -3.262 4.161 -33.891 1.00 88.12 102 GLN A CA 1
ATOM 744 C C . GLN A 1 102 ? -4.533 4.920 -33.494 1.00 88.12 102 GLN A C 1
ATOM 746 O O . GLN A 1 102 ? -5.430 5.082 -34.318 1.00 88.12 102 GLN A O 1
ATOM 751 N N . ALA A 1 103 ? -4.627 5.366 -32.242 1.00 83.50 103 ALA A N 1
ATOM 752 C CA . ALA A 1 103 ? -5.797 6.054 -31.712 1.00 83.50 103 ALA A CA 1
ATOM 753 C C . ALA A 1 103 ? -5.375 7.208 -30.781 1.00 83.50 103 ALA A C 1
ATOM 755 O O . ALA A 1 103 ? -5.621 7.134 -29.577 1.00 83.50 103 ALA A O 1
ATOM 756 N N . PRO A 1 104 ? -4.748 8.279 -31.307 1.00 85.00 104 PRO A N 1
ATOM 757 C CA . PRO A 1 104 ? -4.232 9.388 -30.497 1.00 85.00 104 PRO A CA 1
ATOM 758 C C . PRO A 1 104 ? -5.317 10.075 -29.658 1.00 85.00 104 PRO A C 1
ATOM 760 O O . PRO A 1 104 ? -5.068 10.402 -28.500 1.00 85.00 104 PRO A O 1
ATOM 763 N N . ASP A 1 105 ? -6.541 10.180 -30.179 1.00 81.62 105 ASP A N 1
ATOM 764 C CA . ASP A 1 105 ? -7.687 10.793 -29.490 1.00 81.62 105 ASP A CA 1
ATOM 765 C C . ASP A 1 105 ? -8.459 9.817 -28.578 1.00 81.62 105 ASP A C 1
ATOM 767 O O . ASP A 1 105 ? -9.521 10.146 -28.045 1.00 81.62 105 ASP A O 1
ATOM 771 N N . SER A 1 106 ? -7.950 8.595 -28.389 1.00 80.75 106 SER A N 1
ATOM 772 C CA . SER A 1 106 ? -8.549 7.620 -27.479 1.00 80.75 106 SER A CA 1
ATOM 773 C C . SER A 1 106 ? -8.571 8.140 -26.044 1.00 80.75 106 SER A C 1
ATOM 775 O O . SER A 1 106 ? -7.602 8.713 -25.540 1.00 80.75 106 SER A O 1
ATOM 777 N N . ARG A 1 107 ? -9.638 7.813 -25.307 1.00 73.00 107 ARG A N 1
ATOM 778 C CA . ARG A 1 107 ? -9.710 8.068 -23.857 1.00 73.00 107 ARG A CA 1
ATOM 779 C C . ARG A 1 107 ? -8.585 7.398 -23.059 1.00 73.00 107 ARG A C 1
ATOM 781 O O . ARG A 1 107 ? -8.351 7.775 -21.919 1.00 73.00 107 ARG A O 1
ATOM 788 N N . TYR A 1 108 ? -7.925 6.397 -23.643 1.00 79.38 108 TYR A N 1
ATOM 789 C CA . TYR A 1 108 ? -6.822 5.660 -23.031 1.00 79.38 108 TYR A CA 1
ATOM 790 C C . TYR A 1 108 ? -5.441 6.228 -23.379 1.00 79.38 108 TYR A C 1
ATOM 792 O O . TYR A 1 108 ? -4.456 5.775 -22.806 1.00 79.38 108 TYR A O 1
ATOM 800 N N . SER A 1 109 ? -5.335 7.194 -24.299 1.00 83.75 109 SER A N 1
ATOM 801 C CA . SER A 1 109 ? -4.042 7.696 -24.786 1.00 83.75 109 SER A CA 1
ATOM 802 C C . SER A 1 109 ? -3.189 8.310 -23.684 1.00 83.75 109 SER A C 1
ATOM 804 O O . SER A 1 109 ? -1.986 8.067 -23.624 1.00 83.75 109 SER A O 1
ATOM 806 N N . ALA A 1 110 ? -3.811 9.067 -22.776 1.00 77.81 110 ALA A N 1
ATOM 807 C CA . ALA A 1 110 ? -3.109 9.678 -21.652 1.00 77.81 110 ALA A CA 1
ATOM 808 C C . ALA A 1 110 ? -2.585 8.620 -20.664 1.00 77.81 110 ALA A C 1
ATOM 810 O O . ALA A 1 110 ? -1.438 8.703 -20.230 1.00 77.81 110 ALA A O 1
ATOM 811 N N . ASP A 1 111 ? -3.390 7.598 -20.353 1.00 78.75 111 ASP A N 1
ATOM 812 C CA . ASP A 1 111 ? -2.972 6.471 -19.513 1.00 78.75 111 ASP A CA 1
ATOM 813 C C . ASP A 1 111 ? -1.884 5.621 -20.187 1.00 78.75 111 ASP A C 1
ATOM 815 O O . ASP A 1 111 ? -0.943 5.194 -19.527 1.00 78.75 111 ASP A O 1
ATOM 819 N N . ALA A 1 112 ? -1.959 5.403 -21.501 1.00 81.00 112 ALA A N 1
ATOM 820 C CA . ALA A 1 112 ? -0.931 4.685 -22.252 1.00 81.00 112 ALA A CA 1
ATOM 821 C C . ALA A 1 112 ? 0.402 5.445 -22.250 1.00 81.00 112 ALA A C 1
ATOM 823 O O . ALA A 1 112 ? 1.464 4.858 -22.036 1.00 81.00 112 ALA A O 1
ATOM 824 N N . ARG A 1 113 ? 0.357 6.770 -22.412 1.00 89.75 113 ARG A N 1
ATOM 825 C CA . ARG A 1 113 ? 1.549 7.614 -22.303 1.00 89.75 113 ARG A CA 1
ATOM 826 C C . ARG A 1 113 ? 2.130 7.580 -20.882 1.00 89.75 113 ARG A C 1
ATOM 828 O O . ARG A 1 113 ? 3.343 7.482 -20.723 1.00 89.75 113 ARG A O 1
ATOM 835 N N . LEU A 1 114 ? 1.274 7.544 -19.855 1.00 75.69 114 LEU A N 1
ATOM 836 C CA . LEU A 1 114 ? 1.704 7.372 -18.463 1.00 75.69 114 LEU A CA 1
ATOM 837 C C . LEU A 1 114 ? 2.432 6.032 -18.263 1.00 75.69 114 LEU A C 1
ATOM 839 O O . LEU A 1 114 ? 3.511 6.015 -17.680 1.00 75.69 114 LEU A O 1
ATOM 843 N N . LEU A 1 115 ? 1.890 4.932 -18.800 1.00 79.50 115 LEU A N 1
ATOM 844 C CA . LEU A 1 115 ? 2.529 3.609 -18.741 1.00 79.50 115 LEU A CA 1
ATOM 845 C C . LEU A 1 115 ? 3.843 3.549 -19.533 1.00 79.50 115 LEU A C 1
ATOM 847 O O . LEU A 1 115 ? 4.773 2.868 -19.116 1.00 79.50 115 LEU A O 1
ATOM 851 N N . THR A 1 116 ? 3.947 4.287 -20.641 1.00 89.81 116 THR A N 1
ATOM 852 C CA . THR A 1 116 ? 5.211 4.438 -21.383 1.00 89.81 116 THR A CA 1
ATOM 853 C C . THR A 1 116 ? 6.281 5.075 -20.494 1.00 89.81 116 THR A C 1
ATOM 855 O O . THR A 1 116 ? 7.400 4.570 -20.414 1.00 89.81 116 THR A O 1
ATOM 858 N N . GLY A 1 117 ? 5.922 6.146 -19.776 1.00 81.88 117 GLY A N 1
ATOM 859 C CA . GLY A 1 117 ? 6.796 6.776 -18.788 1.00 81.88 117 GLY A CA 1
ATOM 860 C C . GLY A 1 117 ? 7.181 5.825 -17.649 1.00 81.88 117 GLY A C 1
ATOM 861 O O . GLY A 1 117 ? 8.360 5.770 -17.291 1.00 81.88 117 GLY A O 1
ATOM 862 N N . ASP A 1 118 ? 6.229 5.037 -17.137 1.00 80.94 118 ASP A N 1
ATOM 863 C CA . ASP A 1 118 ? 6.465 4.046 -16.074 1.00 80.94 118 ASP A CA 1
ATOM 864 C C . ASP A 1 118 ? 7.439 2.949 -16.543 1.00 80.94 118 ASP A C 1
ATOM 866 O O . ASP A 1 118 ? 8.371 2.592 -15.825 1.00 80.94 118 ASP A O 1
ATOM 870 N N . ALA A 1 119 ? 7.294 2.459 -17.776 1.00 81.12 119 ALA A N 1
ATOM 871 C CA . ALA A 1 119 ? 8.213 1.481 -18.356 1.00 81.12 119 ALA A CA 1
ATOM 872 C C . ALA A 1 119 ? 9.617 2.069 -18.597 1.00 81.12 119 ALA A C 1
ATOM 874 O O . ALA A 1 119 ? 10.617 1.405 -18.329 1.00 81.12 119 ALA A O 1
ATOM 875 N N . TYR A 1 120 ? 9.724 3.330 -19.037 1.00 88.25 120 TYR A N 1
ATOM 876 C CA . TYR A 1 120 ? 11.022 4.009 -19.121 1.00 88.25 120 TYR A CA 1
ATOM 877 C C . TYR A 1 120 ? 11.687 4.191 -17.761 1.00 88.25 120 TYR A C 1
ATOM 879 O O . TYR A 1 120 ? 12.904 4.037 -17.657 1.00 88.25 120 TYR A O 1
ATOM 887 N N . HIS A 1 121 ? 10.900 4.477 -16.724 1.00 81.69 121 HIS A N 1
ATOM 888 C CA . HIS A 1 121 ? 11.405 4.576 -15.361 1.00 81.69 121 HIS A CA 1
ATOM 889 C C . HIS A 1 121 ? 12.033 3.253 -14.910 1.00 81.69 121 HIS A C 1
ATOM 891 O O . HIS A 1 121 ? 13.154 3.248 -14.412 1.00 81.69 121 HIS A O 1
ATOM 897 N N . GLN A 1 122 ? 11.352 2.129 -15.156 1.00 84.25 122 GLN A N 1
ATOM 898 C CA . GLN A 1 122 ? 11.870 0.794 -14.836 1.00 84.25 122 GLN A CA 1
ATOM 899 C C . GLN A 1 122 ? 13.154 0.447 -15.606 1.00 84.25 122 GLN A C 1
ATOM 901 O O . GLN A 1 122 ? 14.035 -0.237 -15.095 1.00 84.25 122 GLN A O 1
ATOM 906 N N . LEU A 1 123 ? 13.314 0.983 -16.818 1.00 80.31 123 LEU A N 1
ATOM 907 C CA . LEU A 1 123 ? 14.543 0.870 -17.610 1.00 80.31 123 LEU A CA 1
ATOM 908 C C . LEU A 1 123 ? 15.660 1.837 -17.173 1.00 80.31 123 LEU A C 1
ATOM 910 O O . LEU A 1 123 ? 16.669 1.937 -17.871 1.00 80.31 123 LEU A O 1
ATOM 914 N N . LYS A 1 124 ? 15.481 2.590 -16.078 1.00 82.44 124 LYS A N 1
ATOM 915 C CA . LYS A 1 124 ? 16.378 3.674 -15.625 1.00 82.44 124 LYS A CA 1
ATOM 916 C C . LYS A 1 124 ? 16.606 4.765 -16.690 1.00 82.44 124 LYS A C 1
ATOM 918 O O . LYS A 1 124 ? 17.589 5.505 -16.663 1.00 82.44 124 LYS A O 1
ATOM 923 N N . ARG A 1 125 ? 15.673 4.907 -17.639 1.00 85.44 125 ARG A N 1
ATOM 924 C CA . ARG A 1 125 ? 15.666 5.933 -18.696 1.00 85.44 125 ARG A CA 1
ATOM 925 C C . ARG A 1 125 ? 14.895 7.160 -18.218 1.00 85.44 125 ARG A C 1
ATOM 927 O O . ARG A 1 125 ? 13.808 7.479 -18.700 1.00 85.44 125 ARG A O 1
ATOM 934 N N . PHE A 1 126 ? 15.440 7.816 -17.194 1.00 82.19 126 PHE A N 1
ATOM 935 C CA . PHE A 1 126 ? 14.740 8.860 -16.438 1.00 82.19 126 PHE A CA 1
ATOM 936 C C . PHE A 1 126 ? 14.422 10.111 -17.258 1.00 82.19 126 PHE A C 1
ATOM 938 O O . PHE A 1 126 ? 13.401 10.749 -17.013 1.00 82.19 126 PHE A O 1
ATOM 945 N N . TYR A 1 127 ? 15.249 10.446 -18.252 1.00 87.62 127 TYR A N 1
ATOM 946 C CA . TYR A 1 127 ? 14.966 11.566 -19.149 1.00 87.62 127 TYR A CA 1
ATOM 947 C C . TYR A 1 127 ? 13.715 11.299 -19.992 1.00 87.62 127 TYR A C 1
ATOM 949 O O . TYR A 1 127 ? 12.802 12.121 -20.019 1.00 87.62 127 TYR A O 1
ATOM 957 N N . GLU A 1 128 ? 13.640 10.135 -20.638 1.00 88.69 128 GLU A N 1
ATOM 958 C CA . GLU A 1 128 ? 12.487 9.738 -21.444 1.00 88.69 128 GLU A CA 1
ATOM 959 C C . GLU A 1 128 ? 11.234 9.558 -20.586 1.00 88.69 128 GLU A C 1
ATOM 961 O O . GLU A 1 128 ? 10.155 9.987 -20.984 1.00 88.69 128 GLU A O 1
ATOM 966 N N . SER A 1 129 ? 11.380 9.007 -19.379 1.00 88.19 129 SER A N 1
ATOM 967 C CA . SER A 1 129 ? 10.288 8.912 -18.408 1.00 88.19 129 SER A CA 1
ATOM 968 C C . SER A 1 129 ? 9.730 10.295 -18.046 1.00 88.19 129 SER A C 1
ATOM 970 O O . SER A 1 129 ? 8.534 10.550 -18.202 1.00 88.19 129 SER A O 1
ATOM 972 N N . ALA A 1 130 ? 10.605 11.227 -17.652 1.00 88.44 130 ALA A N 1
ATOM 973 C CA . ALA A 1 130 ? 10.226 12.599 -17.328 1.00 88.44 130 ALA A CA 1
ATOM 974 C C . ALA A 1 130 ? 9.602 13.335 -18.521 1.00 88.44 130 ALA A C 1
ATOM 976 O O . ALA A 1 130 ? 8.651 14.094 -18.337 1.00 88.44 130 ALA A O 1
ATOM 977 N N . HIS A 1 131 ? 10.088 13.081 -19.738 1.00 94.75 131 HIS A N 1
ATOM 978 C CA . HIS A 1 131 ? 9.536 13.663 -20.956 1.00 94.75 131 HIS A CA 1
ATOM 979 C C . HIS A 1 131 ? 8.091 13.218 -21.224 1.00 94.75 131 HIS A C 1
ATOM 981 O O . HIS A 1 131 ? 7.246 14.055 -21.551 1.00 94.75 131 HIS A O 1
ATOM 987 N N . GLU A 1 132 ? 7.764 11.935 -21.039 1.00 94.06 132 GLU A N 1
ATOM 988 C CA . GLU A 1 132 ? 6.381 11.460 -21.194 1.00 94.06 132 GLU A CA 1
ATOM 989 C C . GLU A 1 132 ? 5.454 12.108 -20.146 1.00 94.06 132 GLU A C 1
ATOM 991 O O . GLU A 1 132 ? 4.357 12.565 -20.480 1.00 94.06 132 GLU A O 1
ATOM 996 N N . TYR A 1 133 ? 5.908 12.245 -18.892 1.00 94.62 133 TYR A N 1
ATOM 997 C CA . TYR A 1 133 ? 5.137 12.926 -17.843 1.00 94.62 133 TYR A CA 1
ATOM 998 C C . TYR A 1 133 ? 4.961 14.421 -18.105 1.00 94.62 133 TYR A C 1
ATOM 1000 O O . TYR A 1 133 ? 3.862 14.945 -17.918 1.00 94.62 133 TYR A O 1
ATOM 1008 N N . ALA A 1 134 ? 6.007 15.107 -18.570 1.00 95.00 134 ALA A N 1
ATOM 1009 C CA . ALA A 1 134 ? 5.930 16.510 -18.959 1.00 95.00 134 ALA A CA 1
ATOM 1010 C C . ALA A 1 134 ? 4.920 16.700 -20.100 1.00 95.00 134 ALA A C 1
ATOM 1012 O O . ALA A 1 134 ? 4.044 17.553 -20.009 1.00 95.00 134 ALA A O 1
ATOM 1013 N N . THR A 1 135 ? 4.944 15.836 -21.112 1.00 94.44 135 THR A N 1
ATOM 1014 C CA . THR A 1 135 ? 3.975 15.884 -22.217 1.00 94.44 135 THR A CA 1
ATOM 1015 C C . THR A 1 135 ? 2.528 15.714 -21.726 1.00 94.44 135 THR A C 1
ATOM 1017 O O . THR A 1 135 ? 1.633 16.444 -22.145 1.00 94.44 135 THR A O 1
ATOM 1020 N N . ILE A 1 136 ? 2.274 14.815 -20.767 1.00 90.94 136 ILE A N 1
ATOM 1021 C CA . ILE A 1 136 ? 0.938 14.659 -20.152 1.00 90.94 136 ILE A CA 1
ATOM 1022 C C . ILE A 1 136 ? 0.485 15.942 -19.433 1.00 90.94 136 ILE A C 1
ATOM 1024 O O . ILE A 1 136 ? -0.703 16.268 -19.445 1.00 90.94 136 ILE A O 1
ATOM 1028 N N . LEU A 1 137 ? 1.412 16.662 -18.794 1.00 93.06 137 LEU A N 1
ATOM 1029 C CA . LEU A 1 137 ? 1.138 17.925 -18.101 1.00 93.06 137 LEU A CA 1
ATOM 1030 C C . LEU A 1 137 ? 0.901 19.093 -19.069 1.00 93.06 137 LEU A C 1
ATOM 1032 O O . LEU A 1 137 ? 0.204 20.049 -18.714 1.00 93.06 137 LEU A O 1
ATOM 1036 N N . GLU A 1 138 ? 1.464 19.026 -20.274 1.00 90.69 138 GLU A N 1
ATOM 1037 C CA . GLU A 1 138 ? 1.236 19.991 -21.348 1.00 90.69 138 GLU A CA 1
ATOM 1038 C C . GLU A 1 138 ? -0.177 19.866 -21.941 1.00 90.69 138 GLU A C 1
ATOM 1040 O O . GLU A 1 138 ? -0.855 20.880 -22.142 1.00 90.69 138 GLU A O 1
ATOM 1045 N N . ASP A 1 139 ? -0.621 18.623 -22.141 1.00 80.12 139 ASP A N 1
ATOM 1046 C CA . ASP A 1 139 ? -1.853 18.247 -22.834 1.00 80.12 139 ASP A CA 1
ATOM 1047 C C . ASP A 1 139 ? -3.154 18.469 -22.031 1.00 80.12 139 ASP A C 1
ATOM 1049 O O . ASP A 1 139 ? -3.185 18.781 -20.836 1.00 80.12 139 ASP A O 1
ATOM 1053 N N . THR A 1 140 ? -4.295 18.250 -22.699 1.00 80.81 140 THR A N 1
ATOM 1054 C CA . THR A 1 140 ? -5.644 18.297 -22.103 1.00 80.81 140 THR A CA 1
ATOM 1055 C C . THR A 1 140 ? -6.074 16.980 -21.434 1.00 80.81 140 THR A C 1
ATOM 1057 O O . THR A 1 140 ? -7.266 16.719 -21.277 1.00 80.81 140 THR A O 1
ATOM 1060 N N . ALA A 1 141 ? -5.122 16.166 -20.965 1.00 78.56 141 ALA A N 1
ATOM 1061 C CA . ALA A 1 141 ? -5.387 14.887 -20.299 1.00 78.56 141 ALA A CA 1
ATOM 1062 C C . ALA A 1 141 ? -6.313 15.023 -19.063 1.00 78.56 141 ALA A C 1
ATOM 1064 O O . ALA A 1 141 ? -6.396 16.100 -18.462 1.00 78.56 141 ALA A O 1
ATOM 1065 N N . PRO A 1 142 ? -6.999 13.960 -18.610 1.00 78.38 142 PRO A N 1
ATOM 1066 C CA . PRO A 1 142 ? -7.779 14.014 -17.374 1.00 78.38 142 PRO A CA 1
ATOM 1067 C C . PRO A 1 142 ? -6.934 14.463 -16.171 1.00 78.38 142 PRO A C 1
ATOM 1069 O O . PRO A 1 142 ? -5.761 14.101 -16.049 1.00 78.38 142 PRO A O 1
ATOM 1072 N N . LEU A 1 143 ? -7.532 15.233 -15.255 1.00 76.81 143 LEU A N 1
ATOM 1073 C CA . LEU A 1 143 ? -6.821 15.807 -14.101 1.00 76.81 143 LEU A CA 1
ATOM 1074 C C . LEU A 1 143 ? -6.162 14.731 -13.216 1.00 76.81 143 LEU A C 1
ATOM 1076 O O . LEU A 1 143 ? -5.085 14.953 -12.673 1.00 76.81 143 LEU A O 1
ATOM 1080 N N . SER A 1 144 ? -6.774 13.549 -13.108 1.00 67.44 144 SER A N 1
ATOM 1081 C CA . SER A 1 144 ? -6.234 12.393 -12.378 1.00 67.44 144 SER A CA 1
ATOM 1082 C C . SER A 1 144 ? -4.946 11.829 -12.993 1.00 67.44 144 SER A C 1
ATOM 1084 O O . SER A 1 144 ? -4.027 11.446 -12.264 1.00 67.44 144 SER A O 1
ATOM 1086 N N . VAL A 1 145 ? -4.855 11.802 -14.325 1.00 73.69 145 VAL A N 1
ATOM 1087 C CA . VAL A 1 145 ? -3.668 11.332 -15.054 1.00 73.69 145 VAL A CA 1
ATOM 1088 C C . VAL A 1 145 ? -2.560 12.381 -14.968 1.00 73.69 145 VAL A C 1
ATOM 1090 O O . VAL A 1 145 ? -1.423 12.041 -14.654 1.00 73.69 145 VAL A O 1
ATOM 1093 N N . ARG A 1 146 ? -2.901 13.672 -15.107 1.00 84.00 146 ARG A N 1
ATOM 1094 C CA . ARG A 1 146 ? -1.958 14.782 -14.872 1.00 84.00 146 ARG A CA 1
ATOM 1095 C C . ARG A 1 146 ? -1.410 14.792 -13.449 1.00 84.00 146 ARG A C 1
ATOM 1097 O O . ARG A 1 146 ? -0.216 14.980 -13.268 1.00 84.00 146 ARG A O 1
ATOM 1104 N N . ALA A 1 147 ? -2.246 14.516 -12.450 1.00 74.69 147 ALA A N 1
ATOM 1105 C CA . ALA A 1 147 ? -1.808 14.385 -11.062 1.00 74.69 147 ALA A CA 1
ATOM 1106 C C . ALA A 1 147 ? -0.813 13.229 -10.884 1.00 74.69 147 ALA A C 1
ATOM 1108 O O . ALA A 1 147 ? 0.173 13.364 -10.169 1.00 74.69 147 ALA A O 1
ATOM 1109 N N . SER A 1 148 ? -1.058 12.108 -11.564 1.00 76.56 148 SER A N 1
ATOM 1110 C CA . SER A 1 148 ? -0.179 10.936 -11.542 1.00 76.56 148 SER A CA 1
ATOM 1111 C C . SER A 1 148 ? 1.169 11.205 -12.221 1.00 76.56 148 SER A C 1
ATOM 1113 O O . SER A 1 148 ? 2.191 10.742 -11.718 1.00 76.56 148 SER A O 1
ATOM 1115 N N . ALA A 1 149 ? 1.175 11.966 -13.320 1.00 80.25 149 ALA A N 1
ATOM 1116 C CA . ALA A 1 149 ? 2.379 12.406 -14.025 1.00 80.25 149 ALA A CA 1
ATOM 1117 C C . ALA A 1 149 ? 3.177 13.448 -13.224 1.00 80.25 149 ALA A C 1
ATOM 1119 O O . ALA A 1 149 ? 4.388 13.311 -13.095 1.00 80.25 149 ALA A O 1
ATOM 1120 N N . ALA A 1 150 ? 2.501 14.439 -12.629 1.00 89.62 150 ALA A N 1
ATOM 1121 C CA . ALA A 1 150 ? 3.105 15.432 -11.736 1.00 89.62 150 ALA A CA 1
ATOM 1122 C C . ALA A 1 150 ? 3.856 14.762 -10.583 1.00 89.62 150 ALA A C 1
ATOM 1124 O O . ALA A 1 150 ? 4.990 15.113 -10.284 1.00 89.62 150 ALA A O 1
ATOM 1125 N N . GLU A 1 151 ? 3.233 13.752 -9.982 1.00 84.56 151 GLU A N 1
ATOM 1126 C CA . GLU A 1 151 ? 3.821 12.992 -8.890 1.00 84.56 151 GLU A CA 1
ATOM 1127 C C . GLU A 1 151 ? 5.102 12.250 -9.293 1.00 84.56 151 GLU A C 1
ATOM 1129 O O . GLU A 1 151 ? 6.123 12.348 -8.619 1.00 84.56 151 GLU A O 1
ATOM 1134 N N . ARG A 1 152 ? 5.067 11.539 -10.424 1.00 85.06 152 ARG A N 1
ATOM 1135 C CA . ARG A 1 152 ? 6.225 10.788 -10.929 1.00 85.06 152 ARG A CA 1
ATOM 1136 C C . ARG A 1 152 ? 7.351 11.714 -11.382 1.00 85.06 152 ARG A C 1
ATOM 1138 O O . ARG A 1 152 ? 8.517 11.429 -11.132 1.00 85.06 152 ARG A O 1
ATOM 1145 N N . LEU A 1 153 ? 7.009 12.840 -12.010 1.00 92.12 153 LEU A N 1
ATOM 1146 C CA . LEU A 1 153 ? 7.975 13.866 -12.390 1.00 92.12 153 LEU A CA 1
ATOM 1147 C C . LEU A 1 153 ? 8.634 14.493 -11.154 1.00 92.12 153 LEU A C 1
ATOM 1149 O O . LEU A 1 153 ? 9.848 14.677 -11.147 1.00 92.12 153 LEU A O 1
ATOM 1153 N N . ALA A 1 154 ? 7.858 14.775 -10.103 1.00 88.31 154 ALA A N 1
ATOM 1154 C CA . ALA A 1 154 ? 8.385 15.283 -8.841 1.00 88.31 154 ALA A CA 1
ATOM 1155 C C . ALA A 1 154 ? 9.348 14.288 -8.182 1.00 88.31 154 ALA A C 1
ATOM 1157 O O . ALA A 1 154 ? 10.412 14.708 -7.741 1.00 88.31 154 ALA A O 1
ATOM 1158 N N . ALA A 1 155 ? 9.036 12.988 -8.195 1.00 78.50 155 ALA A N 1
ATOM 1159 C CA . ALA A 1 155 ? 9.943 11.953 -7.695 1.00 78.50 155 ALA A CA 1
ATOM 1160 C C . ALA A 1 155 ? 11.270 11.915 -8.482 1.00 78.50 155 ALA A C 1
ATOM 1162 O O . ALA A 1 155 ? 12.342 11.946 -7.884 1.00 78.50 155 ALA A O 1
ATOM 1163 N N . ILE A 1 156 ? 11.222 11.946 -9.823 1.00 80.56 156 ILE A N 1
ATOM 1164 C CA . ILE A 1 156 ? 12.430 11.980 -10.672 1.00 80.56 156 ILE A CA 1
ATOM 1165 C C . ILE A 1 156 ? 13.299 13.211 -10.368 1.00 80.56 156 ILE A C 1
ATOM 1167 O O . ILE A 1 156 ? 14.525 13.107 -10.272 1.00 80.56 156 ILE A O 1
ATOM 1171 N N . VAL A 1 157 ? 12.678 14.385 -10.225 1.00 82.69 157 VAL A N 1
ATOM 1172 C CA . VAL A 1 157 ? 13.386 15.642 -9.943 1.00 82.69 157 VAL A CA 1
ATOM 1173 C C . VAL A 1 157 ? 13.934 15.666 -8.515 1.00 82.69 157 VAL A C 1
ATOM 1175 O O . VAL A 1 157 ? 15.093 16.032 -8.319 1.00 82.69 157 VAL A O 1
ATOM 1178 N N . GLY A 1 158 ? 13.134 15.248 -7.533 1.00 76.88 158 GLY A N 1
ATOM 1179 C CA . GLY A 1 158 ? 13.504 15.196 -6.117 1.00 76.88 158 GLY A CA 1
ATOM 1180 C C . GLY A 1 158 ? 14.683 14.259 -5.863 1.00 76.88 158 GLY A C 1
ATOM 1181 O O . GLY A 1 158 ? 15.640 14.646 -5.194 1.00 76.88 158 GLY A O 1
ATOM 1182 N N . ASN A 1 159 ? 14.680 13.094 -6.514 1.00 75.56 159 ASN A N 1
ATOM 1183 C CA . ASN A 1 159 ? 15.765 12.112 -6.449 1.00 75.56 159 ASN A CA 1
ATOM 1184 C C . ASN A 1 159 ? 16.985 12.492 -7.304 1.00 75.56 159 ASN A C 1
ATOM 1186 O O . ASN A 1 159 ? 17.950 11.737 -7.373 1.00 75.56 159 ASN A O 1
ATOM 1190 N N . ARG A 1 160 ? 16.962 13.653 -7.978 1.00 82.12 160 ARG A N 1
ATOM 1191 C CA . ARG A 1 160 ? 18.037 14.129 -8.869 1.00 82.12 160 ARG A CA 1
ATOM 1192 C C . ARG A 1 160 ? 18.391 13.131 -9.980 1.00 82.12 160 ARG A C 1
ATOM 1194 O O . ARG A 1 160 ? 19.523 13.104 -10.456 1.00 82.12 160 ARG A O 1
ATOM 1201 N N . ALA A 1 161 ? 17.409 12.352 -10.433 1.00 69.62 161 ALA A N 1
ATOM 1202 C CA . ALA A 1 161 ? 17.587 11.336 -11.469 1.00 69.62 161 ALA A CA 1
ATOM 1203 C C . ALA A 1 161 ? 17.721 11.933 -12.888 1.00 69.62 161 ALA A C 1
ATOM 1205 O O . ALA A 1 161 ? 18.039 11.227 -13.844 1.00 69.62 161 ALA A O 1
ATOM 1206 N N . ILE A 1 162 ? 17.507 13.246 -13.035 1.00 78.00 162 ILE A N 1
ATOM 1207 C CA . ILE A 1 162 ? 17.769 14.012 -14.259 1.00 78.00 162 ILE A CA 1
ATOM 1208 C C . ILE A 1 162 ? 18.644 15.233 -13.968 1.00 78.00 162 ILE A C 1
ATOM 1210 O O . ILE A 1 162 ? 18.655 15.775 -12.864 1.00 78.00 162 ILE A O 1
ATOM 1214 N N . THR A 1 163 ? 19.364 15.701 -14.987 1.00 79.81 163 THR A N 1
ATOM 1215 C CA . THR A 1 163 ? 20.238 16.874 -14.872 1.00 79.81 163 THR A CA 1
ATOM 1216 C C . THR A 1 163 ? 19.446 18.181 -14.827 1.00 79.81 163 THR A C 1
ATOM 1218 O O . THR A 1 163 ? 18.328 18.282 -15.337 1.00 79.81 163 THR A O 1
ATOM 1221 N N . THR A 1 164 ? 20.067 19.242 -14.310 1.00 81.12 164 THR A N 1
ATOM 1222 C CA . THR A 1 164 ? 19.487 20.594 -14.313 1.00 81.12 164 THR A CA 1
ATOM 1223 C C . THR A 1 164 ? 19.173 21.088 -15.729 1.00 81.12 164 THR A C 1
ATOM 1225 O O . THR A 1 164 ? 18.179 21.776 -15.932 1.00 81.12 164 THR A O 1
ATOM 1228 N N . GLY A 1 165 ? 19.980 20.702 -16.726 1.00 80.75 165 GLY A N 1
ATOM 1229 C CA . GLY A 1 165 ? 19.724 21.023 -18.134 1.00 80.75 165 GLY A CA 1
ATOM 1230 C C . GLY A 1 165 ? 18.497 20.302 -18.705 1.00 80.75 165 GLY A C 1
ATOM 1231 O O . GLY A 1 165 ? 17.737 20.892 -19.469 1.00 80.75 165 GLY A O 1
ATOM 1232 N N . ALA A 1 166 ? 18.255 19.053 -18.297 1.00 81.94 166 ALA A N 1
ATOM 1233 C CA . ALA A 1 166 ? 17.026 18.345 -18.646 1.00 81.94 166 ALA A CA 1
ATOM 1234 C C . ALA A 1 166 ? 15.798 19.001 -17.997 1.00 81.94 166 ALA A C 1
ATOM 1236 O O . ALA A 1 166 ? 14.803 19.243 -18.680 1.00 81.94 166 ALA A O 1
ATOM 1237 N N . LEU A 1 167 ? 15.887 19.369 -16.716 1.00 86.75 167 LEU A N 1
ATOM 1238 C CA . LEU A 1 167 ? 14.819 20.099 -16.027 1.00 86.75 167 LEU A CA 1
ATOM 1239 C C . LEU A 1 167 ? 14.510 21.443 -16.707 1.00 86.75 167 LEU A C 1
ATOM 1241 O O . LEU A 1 167 ? 13.345 21.798 -16.878 1.00 86.75 167 LEU A O 1
ATOM 1245 N N . GLU A 1 168 ? 15.543 22.153 -17.163 1.00 89.06 168 GLU A N 1
ATOM 1246 C CA . GLU A 1 168 ? 15.398 23.395 -17.923 1.00 89.06 168 GLU A CA 1
ATOM 1247 C C . GLU A 1 168 ? 14.627 23.183 -19.234 1.00 89.06 168 GLU A C 1
ATOM 1249 O O . GLU A 1 168 ? 13.764 23.988 -19.581 1.00 89.06 168 GLU A O 1
ATOM 1254 N N . SER A 1 169 ? 14.857 22.070 -19.937 1.00 92.25 169 SER A N 1
ATOM 1255 C CA . SER A 1 169 ? 14.095 21.757 -21.152 1.00 92.25 169 SER A CA 1
ATOM 1256 C C . SER A 1 169 ? 12.593 21.588 -20.877 1.00 92.25 169 SER A C 1
ATOM 1258 O O . SER A 1 169 ? 11.766 22.103 -21.631 1.00 92.25 169 SER A O 1
ATOM 1260 N N 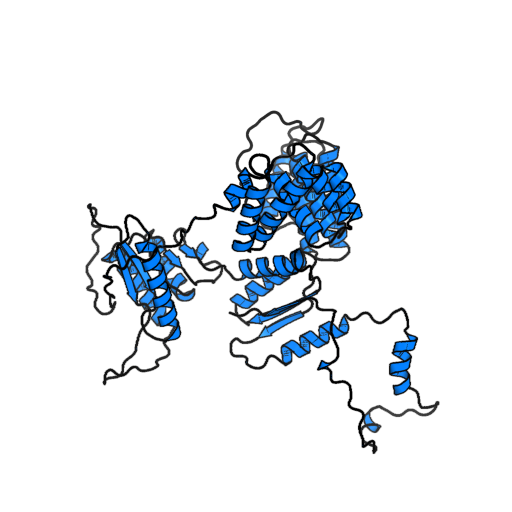. PHE A 1 170 ? 12.223 20.976 -19.746 1.00 93.06 170 PHE A N 1
ATOM 1261 C CA . PHE A 1 170 ? 10.822 20.844 -19.332 1.00 93.06 170 PHE A CA 1
ATOM 1262 C C . PHE A 1 170 ? 10.221 22.169 -18.863 1.00 93.06 170 PHE A C 1
ATOM 1264 O O . PHE A 1 170 ? 9.030 22.409 -19.052 1.00 93.06 170 PHE A O 1
ATOM 1271 N N . ARG A 1 171 ? 11.038 23.062 -18.298 1.00 94.06 171 ARG A N 1
ATOM 1272 C CA . ARG A 1 171 ? 10.629 24.425 -17.938 1.00 94.06 171 ARG A CA 1
ATOM 1273 C C . ARG A 1 171 ? 10.274 25.251 -19.167 1.00 94.06 171 ARG A C 1
ATOM 1275 O O . ARG A 1 171 ? 9.272 25.961 -19.146 1.00 94.06 171 ARG A O 1
ATOM 1282 N N . VAL A 1 172 ? 11.053 25.118 -20.242 1.00 94.00 172 VAL A N 1
ATOM 1283 C CA . VAL A 1 172 ? 10.757 25.739 -21.541 1.00 94.00 172 VAL A CA 1
ATOM 1284 C C . VAL A 1 172 ? 9.487 25.145 -22.158 1.00 94.00 172 VAL A C 1
ATOM 1286 O O . VAL A 1 172 ? 8.664 25.903 -22.663 1.00 94.00 172 VAL A O 1
ATOM 1289 N N . GLN A 1 173 ? 9.300 23.823 -22.078 1.00 92.75 173 GLN A N 1
ATOM 1290 C CA . GLN A 1 173 ? 8.117 23.132 -22.609 1.00 92.75 173 GLN A CA 1
ATOM 1291 C C . GLN A 1 173 ? 6.822 23.524 -21.874 1.00 92.75 173 GLN A C 1
ATOM 1293 O O . GLN A 1 173 ? 5.845 23.933 -22.492 1.00 92.75 173 GLN A O 1
ATOM 1298 N N . LEU A 1 174 ? 6.798 23.411 -20.544 1.00 93.00 174 LEU A N 1
ATOM 1299 C CA . LEU A 1 174 ? 5.586 23.595 -19.735 1.00 93.00 174 LEU A CA 1
ATOM 1300 C C . LEU A 1 174 ? 5.323 25.051 -19.340 1.00 93.00 174 LEU A C 1
ATOM 1302 O O . LEU A 1 174 ? 4.190 25.416 -19.016 1.00 93.00 174 LEU A O 1
ATOM 1306 N N . GLY A 1 175 ? 6.373 25.867 -19.325 1.00 94.50 175 GLY A N 1
ATOM 1307 C CA . GLY A 1 175 ? 6.392 27.164 -18.669 1.00 94.50 175 GLY A CA 1
ATOM 1308 C C . GLY A 1 175 ? 6.633 27.055 -17.158 1.00 94.50 175 GLY A C 1
ATOM 1309 O O . GLY A 1 175 ? 6.203 26.112 -16.489 1.00 94.50 175 GLY A O 1
ATOM 1310 N N . GLU A 1 176 ? 7.282 28.084 -16.608 1.00 90.94 176 GLU A N 1
ATOM 1311 C CA . GLU A 1 176 ? 7.702 28.173 -15.201 1.00 90.94 176 GLU A CA 1
ATOM 1312 C C . GLU A 1 176 ? 6.567 27.860 -14.214 1.00 90.94 176 GLU A C 1
ATOM 1314 O O . GLU A 1 176 ? 6.722 27.052 -13.301 1.00 90.94 176 GLU A O 1
ATOM 1319 N N . GLN A 1 177 ? 5.398 28.479 -14.407 1.00 89.88 177 GLN A N 1
ATOM 1320 C CA . GLN A 1 177 ? 4.278 28.339 -13.475 1.00 89.88 177 GLN A CA 1
ATOM 1321 C C . GLN A 1 177 ? 3.706 26.923 -13.462 1.00 89.88 177 GLN A C 1
ATOM 1323 O O . GLN A 1 177 ? 3.434 26.396 -12.389 1.00 89.88 177 GLN A O 1
ATOM 1328 N N . ARG A 1 178 ? 3.539 26.298 -14.633 1.00 92.12 178 ARG A N 1
ATOM 1329 C CA . ARG A 1 178 ? 2.942 24.963 -14.745 1.00 92.12 178 ARG A CA 1
ATOM 1330 C C . ARG A 1 178 ? 3.889 23.884 -14.232 1.00 92.12 178 ARG A C 1
ATOM 1332 O O . ARG A 1 178 ? 3.441 22.977 -13.538 1.00 92.12 178 ARG A O 1
ATOM 1339 N N . LEU A 1 179 ? 5.185 24.001 -14.532 1.00 94.06 179 LEU A N 1
ATOM 1340 C CA . LEU A 1 179 ? 6.193 23.097 -13.984 1.00 94.06 179 LEU A CA 1
ATOM 1341 C C . LEU A 1 179 ? 6.249 23.214 -12.456 1.00 94.06 179 LEU A C 1
ATOM 1343 O O . LEU A 1 179 ? 6.191 22.202 -11.766 1.00 94.06 179 LEU A O 1
ATOM 1347 N N . ARG A 1 180 ? 6.287 24.440 -11.917 1.00 93.19 180 ARG A N 1
ATOM 1348 C CA . ARG A 1 180 ? 6.283 24.671 -10.466 1.00 93.19 180 ARG A CA 1
ATOM 1349 C C . ARG A 1 180 ? 5.032 24.102 -9.790 1.00 93.19 180 ARG A C 1
ATOM 1351 O O . ARG A 1 180 ? 5.146 23.455 -8.755 1.00 93.19 180 ARG A O 1
ATOM 1358 N N . ASP A 1 181 ? 3.859 24.333 -10.376 1.00 93.00 181 ASP A N 1
ATOM 1359 C CA . ASP A 1 181 ? 2.570 23.814 -9.902 1.00 93.00 181 ASP A CA 1
ATOM 1360 C C . ASP A 1 181 ? 2.572 22.275 -9.847 1.00 93.00 181 ASP A C 1
ATOM 1362 O O . ASP A 1 181 ? 2.201 21.688 -8.831 1.00 93.00 181 ASP A O 1
ATOM 1366 N N . ALA A 1 182 ? 3.076 21.621 -10.900 1.00 93.81 182 ALA A N 1
ATOM 1367 C CA . ALA A 1 182 ? 3.203 20.168 -10.960 1.00 93.81 182 ALA A CA 1
ATOM 1368 C C . ALA A 1 182 ? 4.210 19.605 -9.951 1.00 93.81 182 ALA A C 1
ATOM 1370 O O . ALA A 1 182 ? 3.898 18.618 -9.293 1.00 93.81 182 ALA A O 1
ATOM 1371 N N . LEU A 1 183 ? 5.383 20.223 -9.792 1.00 95.00 183 LEU A N 1
ATOM 1372 C CA . LEU A 1 183 ? 6.405 19.727 -8.867 1.00 95.00 183 LEU A CA 1
ATOM 1373 C C . LEU A 1 183 ? 5.963 19.851 -7.404 1.00 95.00 183 LEU A C 1
ATOM 1375 O O . LEU A 1 183 ? 6.067 18.877 -6.670 1.00 95.00 183 LEU A O 1
ATOM 1379 N N . LEU A 1 184 ? 5.393 20.991 -6.997 1.00 93.12 184 LEU A N 1
ATOM 1380 C CA . LEU A 1 184 ? 4.929 21.194 -5.617 1.00 93.12 184 LEU A CA 1
ATOM 1381 C C . LEU A 1 184 ? 3.770 20.258 -5.246 1.00 93.12 184 LEU A C 1
ATOM 1383 O O . LEU A 1 184 ? 3.774 19.640 -4.181 1.00 93.12 184 LEU A O 1
ATOM 1387 N N . PHE A 1 185 ? 2.767 20.133 -6.123 1.00 90.94 185 PHE A N 1
ATOM 1388 C CA . PHE A 1 185 ? 1.669 19.193 -5.896 1.00 90.94 185 PHE A CA 1
ATOM 1389 C C . PHE A 1 185 ? 2.152 17.738 -5.944 1.00 90.94 185 PHE A C 1
ATOM 1391 O O . PHE A 1 185 ? 1.734 16.913 -5.129 1.00 90.94 185 PHE A O 1
ATOM 1398 N N . GLY A 1 186 ? 3.013 17.425 -6.913 1.00 84.62 186 GLY A N 1
ATOM 1399 C CA . GLY A 1 186 ? 3.566 16.096 -7.120 1.00 84.62 186 GLY A CA 1
ATOM 1400 C C . GLY A 1 186 ? 4.373 15.620 -5.920 1.00 84.62 186 GLY A C 1
ATOM 1401 O O . GLY A 1 186 ? 4.171 14.496 -5.480 1.00 84.62 186 GLY A O 1
ATOM 1402 N N . GLU A 1 187 ? 5.198 16.489 -5.339 1.00 90.12 187 GLU A N 1
ATOM 1403 C CA . GLU A 1 187 ? 5.969 16.214 -4.125 1.00 90.12 187 GLU A CA 1
ATOM 1404 C C . GLU A 1 187 ? 5.044 15.920 -2.937 1.00 90.12 187 GLU A C 1
ATOM 1406 O O . GLU A 1 187 ? 5.163 14.874 -2.302 1.00 90.12 187 GLU A O 1
ATOM 1411 N N . ALA A 1 188 ? 4.038 16.769 -2.694 1.00 85.81 188 ALA A N 1
ATOM 1412 C CA . ALA A 1 188 ? 3.060 16.546 -1.627 1.00 85.81 188 ALA A CA 1
ATOM 1413 C C . ALA A 1 188 ? 2.351 15.188 -1.763 1.00 85.81 188 ALA A C 1
ATOM 1415 O O . ALA A 1 188 ? 2.165 14.455 -0.786 1.00 85.81 188 ALA A O 1
ATOM 1416 N N . ARG A 1 189 ? 1.963 14.834 -2.990 1.00 80.38 189 ARG A N 1
ATOM 1417 C CA . ARG A 1 189 ? 1.272 13.582 -3.297 1.00 80.38 189 ARG A CA 1
ATOM 1418 C C . ARG A 1 189 ? 2.194 12.364 -3.222 1.00 80.38 189 ARG A C 1
ATOM 1420 O O . ARG A 1 189 ? 1.755 11.323 -2.735 1.00 80.38 189 ARG A O 1
ATOM 1427 N N . TRP A 1 190 ? 3.445 12.504 -3.648 1.00 76.19 190 TRP A N 1
ATOM 1428 C CA . TRP A 1 190 ? 4.476 11.477 -3.544 1.00 76.19 190 TRP A CA 1
ATOM 1429 C C . TRP A 1 190 ? 4.726 11.117 -2.078 1.00 76.19 190 TRP A C 1
ATOM 1431 O O . TRP A 1 190 ? 4.554 9.962 -1.703 1.00 76.19 190 TRP A O 1
ATOM 1441 N N . TYR A 1 191 ? 4.952 12.117 -1.221 1.00 73.75 191 TYR A N 1
ATOM 1442 C CA . TYR A 1 191 ? 5.074 11.947 0.234 1.00 73.75 191 TYR A CA 1
ATOM 1443 C C . TYR A 1 191 ? 3.849 11.249 0.841 1.00 73.75 191 TYR A C 1
ATOM 1445 O O . TYR A 1 191 ? 3.975 10.366 1.687 1.00 73.75 191 TYR A O 1
ATOM 1453 N N . GLY A 1 192 ? 2.647 11.587 0.366 1.00 65.62 192 GLY A N 1
ATOM 1454 C CA . GLY A 1 192 ? 1.416 10.922 0.791 1.00 65.62 192 GLY A CA 1
ATOM 1455 C C . GLY A 1 192 ? 1.363 9.441 0.402 1.00 65.62 192 GLY A C 1
ATOM 1456 O O . GLY A 1 192 ? 0.926 8.621 1.209 1.00 65.62 192 GLY A O 1
ATOM 1457 N N . ARG A 1 193 ? 1.832 9.073 -0.802 1.00 60.97 193 ARG A N 1
ATOM 1458 C CA . ARG A 1 193 ? 1.919 7.664 -1.233 1.00 60.97 193 ARG A CA 1
ATOM 1459 C C . ARG A 1 193 ? 2.890 6.849 -0.381 1.00 60.97 193 ARG A C 1
ATOM 1461 O O . ARG A 1 193 ? 2.622 5.679 -0.157 1.00 60.97 193 ARG A O 1
ATOM 1468 N N . LEU A 1 194 ? 3.933 7.485 0.139 1.00 59.16 194 LEU A N 1
ATOM 1469 C CA . LEU A 1 194 ? 4.943 6.877 1.009 1.00 59.16 194 LEU A CA 1
ATOM 1470 C C . LEU A 1 194 ? 4.485 6.731 2.471 1.00 59.16 194 LEU A C 1
ATOM 1472 O O . LEU A 1 194 ? 5.255 6.307 3.326 1.00 59.16 194 LEU A O 1
ATOM 1476 N N . GLY A 1 195 ? 3.241 7.116 2.783 1.00 57.94 195 GLY A N 1
ATOM 1477 C CA . GLY A 1 195 ? 2.679 7.056 4.134 1.00 57.94 195 GLY A CA 1
ATOM 1478 C C . GLY A 1 195 ? 3.019 8.258 5.020 1.00 57.94 195 GLY A C 1
ATOM 1479 O O . GLY A 1 195 ? 2.592 8.312 6.173 1.00 57.94 195 GLY A O 1
ATOM 1480 N N . TRP A 1 196 ? 3.730 9.264 4.503 1.00 69.75 196 TRP A N 1
ATOM 1481 C CA . TRP A 1 196 ? 4.170 10.440 5.263 1.00 69.75 196 TRP A CA 1
ATOM 1482 C C . TRP A 1 196 ? 3.072 11.498 5.329 1.00 69.75 196 TRP A C 1
ATOM 1484 O O . TRP A 1 196 ? 3.156 12.576 4.739 1.00 69.75 196 TRP A O 1
ATOM 1494 N N . THR A 1 197 ? 1.986 11.165 6.023 1.00 75.81 197 THR A N 1
ATOM 1495 C CA . THR A 1 197 ? 0.743 11.947 6.002 1.00 75.81 197 THR A CA 1
ATOM 1496 C C . THR A 1 197 ? 0.904 13.362 6.562 1.00 75.81 197 THR A C 1
ATOM 1498 O O . THR A 1 197 ? 0.336 14.298 6.000 1.00 75.81 197 THR A O 1
ATOM 1501 N N . ALA A 1 198 ? 1.703 13.558 7.616 1.00 76.06 198 ALA A N 1
ATOM 1502 C CA . ALA A 1 198 ? 1.936 14.877 8.209 1.00 76.06 198 ALA A CA 1
ATOM 1503 C C . ALA A 1 198 ? 2.713 15.806 7.257 1.00 76.06 198 ALA A C 1
ATOM 1505 O O . ALA A 1 198 ? 2.273 16.921 6.974 1.00 76.06 198 ALA A O 1
ATOM 1506 N N . GLN A 1 199 ? 3.820 15.316 6.699 1.00 80.31 199 GLN A N 1
ATOM 1507 C CA . GLN A 1 199 ? 4.654 16.036 5.737 1.00 80.31 199 GLN A CA 1
ATOM 1508 C C . GLN A 1 199 ? 3.886 16.294 4.436 1.00 80.31 199 GLN A C 1
ATOM 1510 O O . GLN A 1 199 ? 3.888 17.409 3.924 1.00 80.31 199 GLN A O 1
ATOM 1515 N N . SER A 1 200 ? 3.153 15.293 3.942 1.00 80.12 200 SER A N 1
ATOM 1516 C CA . SER A 1 200 ? 2.270 15.424 2.781 1.00 80.12 200 SER A CA 1
ATOM 1517 C C . SER A 1 200 ? 1.228 16.529 2.986 1.00 80.12 200 SER A C 1
ATOM 1519 O O . SER A 1 200 ? 1.062 17.381 2.113 1.00 80.12 200 SER A O 1
ATOM 1521 N N . ARG A 1 201 ? 0.572 16.592 4.157 1.00 84.31 201 ARG A N 1
ATOM 1522 C CA . ARG A 1 201 ? -0.372 17.675 4.494 1.00 84.31 201 ARG A CA 1
ATOM 1523 C C . ARG A 1 201 ? 0.307 19.043 4.542 1.00 84.31 201 ARG A C 1
ATOM 1525 O O . ARG A 1 201 ? -0.254 20.000 4.010 1.00 84.31 201 ARG A O 1
ATOM 1532 N N . GLN A 1 202 ? 1.496 19.144 5.135 1.00 87.56 202 GLN A N 1
ATOM 1533 C CA . GLN A 1 202 ? 2.255 20.397 5.172 1.00 87.56 202 GLN A CA 1
ATOM 1534 C C . GLN A 1 202 ? 2.594 20.885 3.757 1.00 87.56 202 GLN A C 1
ATOM 1536 O O . GLN A 1 202 ? 2.388 22.058 3.440 1.00 87.56 202 GLN A O 1
ATOM 1541 N N . LEU A 1 203 ? 3.047 19.982 2.886 1.00 87.81 203 LEU A N 1
ATOM 1542 C CA . LEU A 1 203 ? 3.354 20.282 1.489 1.00 87.81 203 LEU A CA 1
ATOM 1543 C C . LEU A 1 203 ? 2.095 20.656 0.694 1.00 87.81 203 LEU A C 1
ATOM 1545 O O . LEU A 1 203 ? 2.131 21.610 -0.082 1.00 87.81 203 LEU A O 1
ATOM 1549 N N . TYR A 1 204 ? 0.955 19.995 0.930 1.00 87.69 204 TYR A N 1
ATOM 1550 C CA . TYR A 1 204 ? -0.322 20.410 0.341 1.00 87.69 204 TYR A CA 1
ATOM 1551 C C . TYR A 1 204 ? -0.754 21.805 0.808 1.00 87.69 204 TYR A C 1
ATOM 1553 O O . TYR A 1 204 ? -1.243 22.580 -0.013 1.00 87.69 204 TYR A O 1
ATOM 1561 N N . SER A 1 205 ? -0.555 22.155 2.083 1.00 89.50 205 SER A N 1
ATOM 1562 C CA . SER A 1 205 ? -0.827 23.510 2.580 1.00 89.50 205 SER A CA 1
ATOM 1563 C C . SER A 1 205 ? 0.061 24.537 1.875 1.00 89.50 205 SER A C 1
ATOM 1565 O O . SER A 1 205 ? -0.449 25.487 1.288 1.00 89.50 205 SER A O 1
ATOM 1567 N N . ALA A 1 206 ? 1.375 24.299 1.830 1.00 90.12 206 ALA A N 1
ATOM 1568 C CA . ALA A 1 206 ? 2.328 25.184 1.160 1.00 90.12 206 ALA A CA 1
ATOM 1569 C C . ALA A 1 206 ? 2.026 25.344 -0.344 1.00 90.12 206 ALA A C 1
ATOM 1571 O O . ALA A 1 206 ? 2.128 26.436 -0.913 1.00 90.12 206 ALA A O 1
ATOM 1572 N N . TYR A 1 207 ? 1.601 24.263 -0.998 1.00 91.75 207 TYR A N 1
ATOM 1573 C CA . TYR A 1 207 ? 1.121 24.284 -2.374 1.00 91.75 207 TYR A CA 1
ATOM 1574 C C . TYR A 1 207 ? -0.111 25.191 -2.543 1.00 91.75 207 TYR A C 1
ATOM 1576 O O . TYR A 1 207 ? -0.142 26.040 -3.438 1.00 91.75 207 TYR A O 1
ATOM 1584 N N . LEU A 1 208 ? -1.120 25.048 -1.679 1.00 89.94 208 LEU A N 1
ATOM 1585 C CA . LEU A 1 208 ? -2.340 25.857 -1.731 1.00 89.94 208 LEU A CA 1
ATOM 1586 C C . LEU A 1 208 ? -2.066 27.343 -1.464 1.00 89.94 208 LEU A C 1
ATOM 1588 O O . LEU A 1 208 ? -2.643 28.195 -2.143 1.00 89.94 208 LEU A O 1
ATOM 1592 N N . ASP A 1 209 ? -1.165 27.648 -0.532 1.00 89.44 209 ASP A N 1
ATOM 1593 C CA . ASP A 1 209 ? -0.778 29.019 -0.192 1.00 89.44 209 ASP A CA 1
ATOM 1594 C C . ASP A 1 209 ? 0.007 29.684 -1.330 1.00 89.44 209 ASP A C 1
ATOM 1596 O O . ASP A 1 209 ? -0.226 30.845 -1.667 1.00 89.44 209 ASP A O 1
ATOM 1600 N N . SER A 1 210 ? 0.911 28.938 -1.972 1.00 86.44 210 SER A N 1
ATOM 1601 C CA . SER A 1 210 ? 1.763 29.462 -3.046 1.00 86.44 210 SER A CA 1
ATOM 1602 C C . SER A 1 210 ? 1.046 29.636 -4.388 1.00 86.44 210 SER A C 1
ATOM 1604 O O . SER A 1 210 ? 1.432 30.504 -5.173 1.00 86.44 210 SER A O 1
ATOM 1606 N N . THR A 1 211 ? 0.013 28.835 -4.666 1.00 84.81 211 THR A N 1
ATOM 1607 C CA . THR A 1 211 ? -0.722 28.859 -5.946 1.00 84.81 211 THR A CA 1
ATOM 1608 C C . THR A 1 211 ? -2.060 29.597 -5.880 1.00 84.81 211 THR A C 1
ATOM 1610 O O . THR A 1 211 ? -2.635 29.928 -6.923 1.00 84.81 211 THR A O 1
ATOM 1613 N N . GLY A 1 212 ? -2.579 29.878 -4.680 1.00 78.25 212 GLY A N 1
ATOM 1614 C CA . GLY A 1 212 ? -3.832 30.603 -4.483 1.00 78.25 212 GLY A CA 1
ATOM 1615 C C . GLY A 1 212 ? -5.026 29.933 -5.177 1.00 78.25 212 GLY A C 1
ATOM 1616 O O . GLY A 1 212 ? -5.345 28.770 -4.936 1.00 78.25 212 GLY A O 1
ATOM 1617 N N . ASN A 1 213 ? -5.734 30.675 -6.038 1.00 76.62 213 ASN A N 1
ATOM 1618 C CA . ASN A 1 213 ? -6.892 30.163 -6.789 1.00 76.62 213 ASN A CA 1
ATOM 1619 C C . ASN A 1 213 ? -6.562 29.688 -8.212 1.00 76.62 213 ASN A C 1
ATOM 1621 O O . ASN A 1 213 ? -7.472 29.276 -8.927 1.00 76.62 213 ASN A O 1
ATOM 1625 N N . THR A 1 214 ? -5.294 29.734 -8.624 1.00 82.81 214 THR A N 1
ATOM 1626 C CA . THR A 1 214 ? -4.874 29.442 -10.005 1.00 82.81 214 THR A CA 1
ATOM 1627 C C . THR A 1 214 ? -4.186 28.086 -10.181 1.00 82.81 214 THR A C 1
ATOM 1629 O O . THR A 1 214 ? -3.944 27.695 -11.317 1.00 82.81 214 THR A O 1
ATOM 1632 N N . GLY A 1 215 ? -3.878 27.366 -9.094 1.00 85.75 215 GLY A N 1
ATOM 1633 C CA . GLY A 1 215 ? -3.222 26.052 -9.155 1.00 85.75 215 GLY A CA 1
ATOM 1634 C C . GLY A 1 215 ? -4.092 24.974 -9.810 1.00 85.75 215 GLY A C 1
ATOM 1635 O O . GLY A 1 215 ? -5.264 24.811 -9.454 1.00 85.75 215 GLY A O 1
ATOM 1636 N N . MET A 1 216 ? -3.518 24.207 -10.740 1.00 88.69 216 MET A N 1
ATOM 1637 C CA . MET A 1 216 ? -4.206 23.160 -11.507 1.00 88.69 216 MET A CA 1
ATOM 1638 C C . MET A 1 216 ? -4.752 22.052 -10.602 1.00 88.69 216 MET A C 1
ATOM 1640 O O . MET A 1 216 ? -5.864 21.563 -10.807 1.00 88.69 216 MET A O 1
ATOM 1644 N N . PHE A 1 217 ? -3.987 21.666 -9.580 1.00 88.69 217 PHE A N 1
ATOM 1645 C CA . PHE A 1 217 ? -4.293 20.537 -8.699 1.00 88.69 217 PHE A CA 1
ATOM 1646 C C . PHE A 1 217 ? -4.961 20.950 -7.388 1.00 88.69 217 PHE A C 1
ATOM 1648 O O . PHE A 1 217 ? -5.124 20.144 -6.473 1.00 88.69 217 PHE A O 1
ATOM 1655 N N . ARG A 1 218 ? -5.404 22.204 -7.292 1.00 88.56 218 ARG A N 1
ATOM 1656 C CA . ARG A 1 218 ? -5.988 22.798 -6.089 1.00 88.56 218 ARG A CA 1
ATOM 1657 C C . ARG A 1 218 ? -7.134 21.984 -5.477 1.00 88.56 218 ARG A C 1
ATOM 1659 O O . ARG A 1 218 ? -7.214 21.857 -4.253 1.00 88.56 218 ARG A O 1
ATOM 1666 N N . SER A 1 219 ? -8.051 21.479 -6.302 1.00 77.44 219 SER A N 1
ATOM 1667 C CA . SER A 1 219 ? -9.186 20.665 -5.840 1.00 77.44 219 SER A CA 1
ATOM 1668 C C . SER A 1 219 ? -8.720 19.335 -5.243 1.00 77.44 219 SER A C 1
ATOM 1670 O O . SER A 1 219 ? -9.214 18.928 -4.193 1.00 77.44 219 SER A O 1
ATOM 1672 N N . LEU A 1 220 ? -7.719 18.706 -5.863 1.00 74.00 220 LEU A N 1
ATOM 1673 C CA . LEU A 1 220 ? -7.109 17.469 -5.382 1.00 74.00 220 LEU A CA 1
ATOM 1674 C C . LEU A 1 220 ? -6.296 17.695 -4.105 1.00 74.00 220 LEU A C 1
ATOM 1676 O O . LEU A 1 220 ? -6.419 16.905 -3.178 1.00 74.00 220 LEU A O 1
ATOM 1680 N N . ALA A 1 221 ? -5.535 18.787 -4.012 1.00 80.00 221 ALA A N 1
ATOM 1681 C CA . ALA A 1 221 ? -4.773 19.135 -2.813 1.00 80.00 221 ALA A CA 1
ATOM 1682 C C . ALA A 1 221 ? -5.689 19.356 -1.599 1.00 80.00 221 ALA A C 1
ATOM 1684 O O . ALA A 1 221 ? -5.428 18.822 -0.526 1.00 80.00 221 ALA A O 1
ATOM 1685 N N . ARG A 1 222 ? -6.825 20.052 -1.771 1.00 79.75 222 ARG A N 1
ATOM 1686 C CA . ARG A 1 222 ? -7.844 20.185 -0.711 1.00 79.75 222 ARG A CA 1
ATOM 1687 C C . ARG A 1 222 ? -8.385 18.833 -0.247 1.00 79.75 222 ARG A C 1
ATOM 1689 O O . ARG A 1 222 ? -8.517 18.621 0.954 1.00 79.75 222 ARG A O 1
ATOM 1696 N N . SER A 1 223 ? -8.676 17.933 -1.186 1.00 66.06 223 SER A N 1
ATOM 1697 C CA . SER A 1 223 ? -9.126 16.575 -0.862 1.00 66.06 223 SER A CA 1
ATOM 1698 C C . SER A 1 223 ? -8.034 15.752 -0.170 1.00 66.06 223 SER A C 1
ATOM 1700 O O . SER A 1 223 ? -8.352 14.949 0.698 1.00 66.06 223 SER A O 1
ATOM 1702 N N . GLY A 1 224 ? -6.762 15.952 -0.533 1.00 55.81 224 GLY A N 1
ATOM 1703 C CA . GLY A 1 224 ? -5.610 15.314 0.110 1.00 55.81 224 GLY A CA 1
ATOM 1704 C C . GLY A 1 224 ? -5.370 15.806 1.540 1.00 55.81 224 GLY A C 1
ATOM 1705 O O . GLY A 1 224 ? -4.949 15.028 2.389 1.00 55.81 224 GLY A O 1
ATOM 1706 N N . MET A 1 225 ? -5.704 17.067 1.837 1.00 56.34 225 MET A N 1
ATOM 1707 C CA . MET A 1 225 ? -5.673 17.596 3.205 1.00 56.34 225 MET A CA 1
ATOM 1708 C C . MET A 1 225 ? -6.841 17.112 4.072 1.00 56.34 225 MET A C 1
ATOM 1710 O O . MET A 1 225 ? -6.666 16.961 5.277 1.00 56.34 225 MET A O 1
ATOM 1714 N N . SER A 1 226 ? -8.025 16.867 3.497 1.00 48.19 226 SER A N 1
ATOM 1715 C CA . SER A 1 226 ? -9.246 16.547 4.257 1.00 48.19 226 SER A CA 1
ATOM 1716 C C . SER A 1 226 ? -9.370 15.081 4.695 1.00 48.19 226 SER A C 1
ATOM 1718 O O . SER A 1 226 ? -10.479 14.625 4.981 1.00 48.19 226 SER A O 1
ATOM 1720 N N . GLY A 1 227 ? -8.273 14.324 4.750 1.00 44.47 227 GLY A N 1
ATOM 1721 C CA . GLY A 1 227 ? -8.260 13.036 5.442 1.00 44.47 227 GLY A CA 1
ATOM 1722 C C . GLY A 1 227 ? -8.532 13.256 6.932 1.00 44.47 227 GLY A C 1
ATOM 1723 O O . GLY A 1 227 ? -7.585 13.566 7.647 1.00 44.47 227 GLY A O 1
ATOM 1724 N N . ILE A 1 228 ? -9.816 13.157 7.313 1.00 30.03 228 ILE A N 1
ATOM 1725 C CA . ILE A 1 228 ? -10.455 13.261 8.642 1.00 30.03 228 ILE A CA 1
ATOM 1726 C C . ILE A 1 228 ? -9.837 14.333 9.556 1.00 30.03 228 ILE A C 1
ATOM 1728 O O . ILE A 1 228 ? -8.756 14.175 10.115 1.00 30.03 228 ILE A O 1
ATOM 1732 N N . VAL A 1 229 ? -10.571 15.434 9.733 1.00 25.53 229 VAL A N 1
ATOM 1733 C CA . VAL A 1 229 ? -10.249 16.498 10.691 1.00 25.53 229 VAL A CA 1
ATOM 1734 C C . VAL A 1 229 ? -10.417 15.953 12.112 1.00 25.53 229 VAL A C 1
ATOM 1736 O O . VAL A 1 229 ? -11.541 15.729 12.547 1.00 25.53 229 VAL A O 1
ATOM 1739 N N . VAL A 1 230 ? -9.311 15.776 12.834 1.00 25.98 230 VAL A N 1
ATOM 1740 C CA . VAL A 1 230 ? -9.302 15.782 14.302 1.00 25.98 230 VAL A CA 1
ATOM 1741 C C . VAL A 1 230 ? -8.799 17.163 14.703 1.00 25.98 230 VAL A C 1
ATOM 1743 O O . VAL A 1 230 ? -7.637 17.497 14.486 1.00 25.98 230 VAL A O 1
ATOM 1746 N N . SER A 1 231 ? -9.703 18.009 15.184 1.00 27.58 231 SER A N 1
ATOM 1747 C CA . SER A 1 231 ? -9.363 19.291 15.801 1.00 27.58 231 SER A CA 1
ATOM 1748 C C . SER A 1 231 ? -8.755 19.052 17.184 1.00 27.58 231 SER A C 1
ATOM 1750 O O . SER A 1 231 ? -9.290 18.255 17.951 1.00 27.58 231 SER A O 1
ATOM 1752 N N . GLU A 1 232 ? -7.655 19.739 17.500 1.00 23.83 232 GLU A N 1
ATOM 1753 C CA . GLU A 1 232 ? -7.023 19.711 18.827 1.00 23.83 232 GLU A CA 1
ATOM 1754 C C . GLU A 1 232 ? -8.021 20.146 19.919 1.00 23.83 232 GLU A C 1
ATOM 1756 O O . GLU A 1 232 ? -8.667 21.189 19.759 1.00 23.83 232 GLU A O 1
ATOM 1761 N N . PRO A 1 233 ? -8.172 19.393 21.025 1.00 28.47 233 PRO A N 1
ATOM 1762 C CA . PRO A 1 233 ? -9.109 19.760 22.070 1.00 28.47 233 PRO A CA 1
ATOM 1763 C C . PRO A 1 233 ? -8.496 20.783 23.030 1.00 28.47 233 PRO A C 1
ATOM 1765 O O . PRO A 1 233 ? -7.432 20.594 23.618 1.00 28.47 233 PRO A O 1
ATOM 1768 N N . THR A 1 234 ? -9.230 21.873 23.225 1.00 24.72 234 THR A N 1
ATOM 1769 C CA . THR A 1 234 ? -9.123 22.741 24.397 1.00 24.72 234 THR A CA 1
ATOM 1770 C C . THR A 1 234 ? -9.582 21.983 25.639 1.00 24.72 234 THR A C 1
ATOM 1772 O O . THR A 1 234 ? -10.734 21.559 25.706 1.00 24.72 234 THR A O 1
ATOM 1775 N N . PHE A 1 235 ? -8.695 21.858 26.626 1.00 23.41 235 PHE A N 1
ATOM 1776 C CA . PHE A 1 235 ? -8.997 21.270 27.929 1.00 23.41 235 PHE A CA 1
ATOM 1777 C C . PHE A 1 235 ? -10.080 22.072 28.659 1.00 23.41 235 PHE A C 1
ATOM 1779 O O . PHE A 1 235 ? -9.880 23.238 29.007 1.00 23.41 235 PHE A O 1
ATOM 1786 N N . VAL A 1 236 ? -11.206 21.417 28.929 1.00 24.95 236 VAL A N 1
ATOM 1787 C CA . VAL A 1 236 ? -12.176 21.828 29.944 1.00 24.95 236 VAL A CA 1
ATOM 1788 C C . VAL A 1 236 ? -12.321 20.644 30.891 1.00 24.95 236 VAL A C 1
ATOM 1790 O O . VAL A 1 236 ? -12.708 19.560 30.470 1.00 24.95 236 VAL A O 1
ATOM 1793 N N . GLU A 1 237 ? -11.958 20.832 32.158 1.00 31.50 237 GLU A N 1
ATOM 1794 C CA . GLU A 1 237 ? -12.152 19.818 33.195 1.00 31.50 237 GLU A CA 1
ATOM 1795 C C . GLU A 1 237 ? -13.648 19.577 33.430 1.00 31.50 237 GLU A C 1
ATOM 1797 O O . GLU A 1 237 ? -14.368 20.488 33.850 1.00 31.50 237 GLU A O 1
ATOM 1802 N N . SER A 1 238 ? -14.103 18.333 33.263 1.00 25.91 238 SER A N 1
ATOM 1803 C CA . SER A 1 238 ? -15.278 17.847 33.987 1.00 25.91 238 SER A CA 1
ATOM 1804 C C . SER A 1 238 ? -15.251 16.332 34.227 1.00 25.91 238 SER A C 1
ATOM 1806 O O . SER A 1 238 ? -15.023 15.542 33.325 1.00 25.91 238 SER A O 1
ATOM 1808 N N . THR A 1 239 ? -15.501 16.007 35.497 1.00 24.95 239 THR A N 1
ATOM 1809 C CA . THR A 1 239 ? -15.671 14.748 36.253 1.00 24.95 239 THR A CA 1
ATOM 1810 C C . THR A 1 239 ? -16.083 13.465 35.500 1.00 24.95 239 THR A C 1
ATOM 1812 O O . THR A 1 239 ? -17.037 13.517 34.726 1.00 24.95 239 THR A O 1
ATOM 1815 N N . PRO A 1 240 ? -15.501 12.286 35.828 1.00 27.23 240 PRO A N 1
ATOM 1816 C CA . PRO A 1 240 ? -15.857 11.017 35.196 1.00 27.23 240 PRO A CA 1
ATOM 1817 C C . PRO A 1 240 ? -17.067 10.351 35.870 1.00 27.23 240 PRO A C 1
ATOM 1819 O O . PRO A 1 240 ? -17.245 10.454 37.089 1.00 27.23 240 PRO A O 1
ATOM 1822 N N . PRO A 1 241 ? -17.820 9.549 35.107 1.00 34.47 241 PRO A N 1
ATOM 1823 C CA . PRO A 1 241 ? -18.293 8.269 35.612 1.00 34.47 241 PRO A CA 1
ATOM 1824 C C . PRO A 1 241 ? -17.889 7.144 34.645 1.00 34.47 241 PRO A C 1
ATOM 1826 O O . PRO A 1 241 ? -18.159 7.204 33.449 1.00 34.47 241 PRO A O 1
ATOM 1829 N N . THR A 1 242 ? -17.224 6.100 35.138 1.00 45.72 242 THR A N 1
ATOM 1830 C CA . THR A 1 242 ? -17.063 4.840 34.389 1.00 45.72 242 THR A CA 1
ATOM 1831 C C . THR A 1 242 ? -16.929 3.705 35.403 1.00 45.72 242 THR A C 1
ATOM 1833 O O . THR A 1 242 ? -15.902 3.586 36.071 1.00 45.72 242 THR A O 1
ATOM 1836 N N . GLU A 1 243 ? -17.987 2.914 35.591 1.00 47.47 243 GLU A N 1
ATOM 1837 C CA . GLU A 1 243 ? -17.935 1.712 36.430 1.00 47.47 243 GLU A CA 1
ATOM 1838 C C . GLU A 1 243 ? -17.212 0.582 35.675 1.00 47.47 243 GLU A C 1
ATOM 1840 O O . GLU A 1 243 ? -17.532 0.273 34.529 1.00 47.47 243 GLU A O 1
ATOM 1845 N N . LEU A 1 244 ? -16.212 -0.024 36.322 1.00 44.94 244 LEU A N 1
ATOM 1846 C CA . LEU A 1 244 ? -15.552 -1.251 35.868 1.00 44.94 244 LEU A CA 1
ATOM 1847 C C . LEU A 1 244 ? -16.457 -2.447 36.184 1.00 44.94 244 LEU A C 1
ATOM 1849 O O . LEU A 1 244 ? -16.830 -2.634 37.342 1.00 44.94 244 LEU A O 1
ATOM 1853 N N . VAL A 1 245 ? -16.776 -3.268 35.181 1.00 52.66 245 VAL A N 1
ATOM 1854 C CA . VAL A 1 245 ? -17.630 -4.451 35.363 1.00 52.66 245 VAL A CA 1
ATOM 1855 C C . VAL A 1 245 ? -16.784 -5.722 35.487 1.00 52.66 245 VAL A C 1
ATOM 1857 O O . VAL A 1 245 ? -16.006 -6.046 34.589 1.00 52.66 245 VAL A O 1
ATOM 1860 N N . ASP A 1 246 ? -16.968 -6.459 36.588 1.00 54.66 246 ASP A N 1
ATOM 1861 C CA . ASP A 1 246 ? -16.358 -7.773 36.833 1.00 54.66 246 ASP A CA 1
ATOM 1862 C C . ASP A 1 246 ? -17.265 -8.910 36.326 1.00 54.66 246 ASP A C 1
ATOM 1864 O O . ASP A 1 246 ? -18.388 -9.102 36.806 1.00 54.66 246 ASP A O 1
ATOM 1868 N N . LEU A 1 247 ? -16.764 -9.684 35.358 1.00 44.53 247 LEU A N 1
ATOM 1869 C CA . LEU A 1 247 ? -17.492 -10.765 34.685 1.00 44.53 247 LEU A CA 1
ATOM 1870 C C . LEU A 1 247 ? -17.831 -11.950 35.600 1.00 44.53 247 LEU A C 1
ATOM 1872 O O . LEU A 1 247 ? -18.767 -12.686 35.289 1.00 44.53 247 LEU A O 1
ATOM 1876 N N . ASP A 1 248 ? -17.134 -12.127 36.726 1.00 45.12 248 ASP A N 1
ATOM 1877 C CA . ASP A 1 248 ? -17.419 -13.220 37.667 1.00 45.12 248 ASP A CA 1
ATOM 1878 C C . ASP A 1 248 ? -18.718 -12.964 38.484 1.00 45.12 248 ASP A C 1
ATOM 1880 O O . ASP A 1 248 ? -19.170 -13.838 39.227 1.00 45.12 248 ASP A O 1
ATOM 1884 N N . SER A 1 249 ? -19.353 -11.788 38.330 1.00 43.22 249 SER A N 1
ATOM 1885 C CA . SER A 1 249 ? -20.526 -11.345 39.109 1.00 43.22 249 SER A CA 1
ATOM 1886 C C . SER A 1 249 ? -21.846 -11.188 38.325 1.00 43.22 249 SER A C 1
ATOM 1888 O O . SER A 1 249 ? -22.876 -10.860 38.921 1.00 43.22 249 SER A O 1
ATOM 1890 N N . ALA A 1 250 ? -21.860 -11.440 37.010 1.00 37.53 250 ALA A N 1
ATOM 1891 C CA . ALA A 1 250 ? -23.038 -11.210 36.166 1.00 37.53 250 ALA A CA 1
ATOM 1892 C C . ALA A 1 250 ? -24.087 -12.347 36.278 1.00 37.53 250 ALA A C 1
ATOM 1894 O O . ALA A 1 250 ? -23.739 -13.517 36.112 1.00 37.53 250 ALA A O 1
ATOM 1895 N N . PRO A 1 251 ? -25.379 -12.050 36.534 1.00 35.12 251 PRO A N 1
ATOM 1896 C CA . PRO A 1 251 ? -26.419 -13.073 36.624 1.00 35.12 251 PRO A CA 1
ATOM 1897 C C . PRO A 1 251 ? -26.858 -13.606 35.247 1.00 35.12 251 PRO A C 1
ATOM 1899 O O . PRO A 1 251 ? -27.064 -12.847 34.300 1.00 35.12 251 PRO A O 1
ATOM 1902 N N . ASP A 1 252 ? -27.086 -14.921 35.170 1.00 35.94 252 ASP A N 1
ATOM 1903 C CA . ASP A 1 252 ? -27.691 -15.617 34.026 1.00 35.94 252 ASP A CA 1
ATOM 1904 C C . ASP A 1 252 ? -29.185 -15.258 33.901 1.00 35.94 252 ASP A C 1
ATOM 1906 O O . ASP A 1 252 ? -30.054 -15.913 34.484 1.00 35.94 252 ASP A O 1
ATOM 1910 N N . ALA A 1 253 ? -29.514 -14.211 33.143 1.0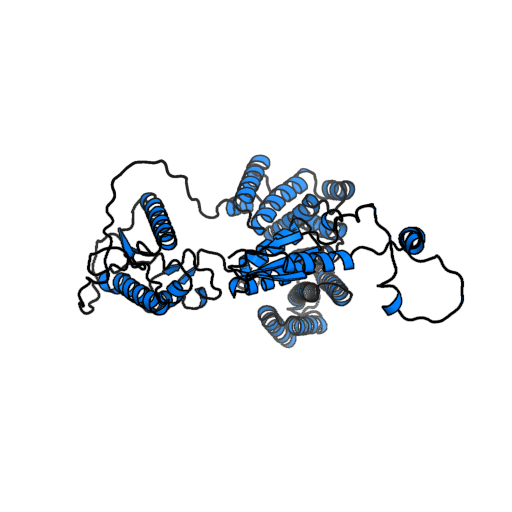0 36.19 253 ALA A N 1
ATOM 1911 C CA . ALA A 1 253 ? -30.897 -13.865 32.818 1.00 36.19 253 ALA A CA 1
ATOM 1912 C C . ALA A 1 253 ? -31.163 -14.049 31.317 1.00 36.19 253 ALA A C 1
ATOM 1914 O O . ALA A 1 253 ? -30.500 -13.463 30.465 1.00 36.19 253 ALA A O 1
ATOM 1915 N N . GLY A 1 254 ? -32.138 -14.907 31.005 1.00 31.83 254 GLY A N 1
ATOM 1916 C CA . GLY A 1 254 ? -32.533 -15.264 29.646 1.00 31.83 254 GLY A CA 1
ATOM 1917 C C . GLY A 1 254 ? -32.969 -14.072 28.787 1.00 31.83 254 GLY A C 1
ATOM 1918 O O . GLY A 1 254 ? -33.544 -13.098 29.264 1.00 31.83 254 GLY A O 1
ATOM 1919 N N . TRP A 1 255 ? -32.704 -14.206 27.489 1.00 34.38 255 TRP A N 1
ATOM 1920 C CA . TRP A 1 255 ? -32.899 -13.197 26.452 1.00 34.38 255 TRP A CA 1
ATOM 1921 C C . TRP A 1 255 ? -34.351 -12.707 26.314 1.00 34.38 255 TRP A C 1
ATOM 1923 O O . TRP A 1 255 ? -35.298 -13.492 26.210 1.00 34.38 255 TRP A O 1
ATOM 1933 N N . SER A 1 256 ? -34.517 -11.388 26.225 1.00 27.47 256 SER A N 1
ATOM 1934 C CA . SER A 1 256 ? -35.680 -10.727 25.630 1.00 27.47 256 SER A CA 1
ATOM 1935 C C . SER A 1 256 ? -35.212 -9.434 24.955 1.00 27.47 256 SER A C 1
ATOM 1937 O O . SER A 1 256 ? -34.581 -8.614 25.618 1.00 27.47 256 SER A O 1
ATOM 1939 N N . PRO A 1 257 ? -35.495 -9.214 23.660 1.00 31.25 257 PRO A N 1
ATOM 1940 C CA . PRO A 1 257 ? -35.073 -8.000 22.978 1.00 31.25 257 PRO A CA 1
ATOM 1941 C C . PRO A 1 257 ? -35.951 -6.833 23.442 1.00 31.25 257 PRO A C 1
ATOM 1943 O O . PRO A 1 257 ? -37.139 -6.762 23.116 1.00 31.25 257 PRO A O 1
ATOM 1946 N N . ALA A 1 258 ? -35.373 -5.908 24.207 1.00 32.94 258 ALA A N 1
ATOM 1947 C CA . ALA A 1 258 ? -36.029 -4.655 24.553 1.00 32.94 258 ALA A CA 1
ATOM 1948 C C . ALA A 1 258 ? -35.992 -3.707 23.341 1.00 32.94 258 ALA A C 1
ATOM 1950 O O . ALA A 1 258 ? -35.059 -2.938 23.141 1.00 32.94 258 ALA A O 1
ATOM 1951 N N . LEU A 1 259 ? -37.030 -3.767 22.505 1.00 39.66 259 LEU A N 1
ATOM 1952 C CA . LEU A 1 259 ? -37.345 -2.698 21.560 1.00 39.66 259 LEU A CA 1
ATOM 1953 C C . LEU A 1 259 ? -38.103 -1.592 22.310 1.00 39.66 259 LEU A C 1
ATOM 1955 O O . LEU A 1 259 ? -39.306 -1.725 22.542 1.00 39.66 259 LEU A O 1
ATOM 1959 N N . GLY A 1 260 ? -37.426 -0.491 22.660 1.00 32.47 260 GLY A N 1
ATOM 1960 C CA . GLY A 1 260 ? -38.109 0.710 23.157 1.00 32.47 260 GLY A CA 1
ATOM 1961 C C . GLY A 1 260 ? -37.235 1.846 23.714 1.00 32.47 260 GLY A C 1
ATOM 1962 O O . GLY A 1 260 ? -36.892 1.795 24.879 1.00 32.47 260 GLY A O 1
ATOM 1963 N N . ARG A 1 261 ? -37.048 2.896 22.889 1.00 42.66 261 ARG A N 1
ATOM 1964 C CA . ARG A 1 261 ? -36.953 4.361 23.173 1.00 42.66 261 ARG A CA 1
ATOM 1965 C C . ARG A 1 261 ? -35.896 4.939 24.157 1.00 42.66 261 ARG A C 1
ATOM 1967 O O . ARG A 1 261 ? -35.743 4.472 25.266 1.00 42.66 261 ARG A O 1
ATOM 1974 N N . GLU A 1 262 ? -35.353 6.108 23.771 1.00 46.91 262 GLU A N 1
ATOM 1975 C CA . GLU A 1 262 ? -34.897 7.224 24.649 1.00 46.91 262 GLU A CA 1
ATOM 1976 C C . GLU A 1 262 ? -33.610 7.102 25.504 1.00 46.91 262 GLU A C 1
ATOM 1978 O O . GLU A 1 262 ? -33.396 7.952 26.364 1.00 46.91 262 GLU A O 1
ATOM 1983 N N . GLU A 1 263 ? -32.692 6.166 25.241 1.00 63.88 263 GLU A N 1
ATOM 1984 C CA . GLU A 1 263 ? -31.400 6.097 25.964 1.00 63.88 263 GLU A CA 1
ATOM 1985 C C . GLU A 1 263 ? -30.185 6.483 25.100 1.00 63.88 263 GLU A C 1
ATOM 1987 O O . GLU A 1 263 ? -30.155 6.222 23.894 1.00 63.88 263 GLU A O 1
ATOM 1992 N N . VAL A 1 264 ? -29.179 7.110 25.732 1.00 77.12 264 VAL A N 1
ATOM 1993 C CA . VAL A 1 264 ? -27.876 7.435 25.122 1.00 77.12 264 VAL A CA 1
ATOM 1994 C C . VAL A 1 264 ? -27.235 6.140 24.596 1.00 77.12 264 VAL A C 1
ATOM 1996 O O . VAL A 1 264 ? -27.181 5.157 25.342 1.00 77.12 264 VAL A O 1
ATOM 1999 N N . PRO A 1 265 ? -26.760 6.083 23.336 1.00 88.19 265 PRO A N 1
ATOM 2000 C CA . PRO A 1 265 ? -26.173 4.862 22.795 1.00 88.19 265 PRO A CA 1
ATOM 2001 C C . PRO A 1 265 ? -24.907 4.456 23.563 1.00 88.19 265 PRO A C 1
ATOM 2003 O O . PRO A 1 265 ? -24.098 5.305 23.941 1.00 88.19 265 PRO A O 1
ATOM 2006 N N . ARG A 1 266 ? -24.723 3.147 23.765 1.00 92.25 266 ARG A N 1
ATOM 2007 C CA . ARG A 1 266 ? -23.617 2.577 24.549 1.00 92.25 266 ARG A CA 1
ATOM 2008 C C . ARG A 1 266 ? -22.515 1.998 23.664 1.00 92.25 266 ARG A C 1
ATOM 2010 O O . ARG A 1 266 ? -22.819 1.264 22.724 1.00 92.25 266 ARG A O 1
ATOM 2017 N N . ILE A 1 267 ? -21.251 2.266 23.984 1.00 95.25 267 ILE A N 1
ATOM 2018 C CA . ILE A 1 267 ? -20.080 1.633 23.356 1.00 95.25 267 ILE A CA 1
ATOM 2019 C C . ILE A 1 267 ? -19.368 0.763 24.390 1.00 95.25 267 ILE A C 1
ATOM 2021 O O . ILE A 1 267 ? -19.083 1.200 25.503 1.00 95.25 267 ILE A O 1
ATOM 2025 N N . GLY A 1 268 ? -19.060 -0.475 24.009 1.00 95.75 268 GLY A N 1
ATOM 2026 C CA . GLY A 1 268 ? -18.276 -1.385 24.835 1.00 95.75 268 GLY A CA 1
ATOM 2027 C C . GLY A 1 268 ? -16.778 -1.174 24.641 1.00 95.75 268 GLY A C 1
ATOM 2028 O O . GLY A 1 268 ? -16.310 -1.139 23.506 1.00 95.75 268 GLY A O 1
ATOM 2029 N N . ILE A 1 269 ? -16.016 -1.088 25.728 1.00 96.00 269 ILE A N 1
ATOM 2030 C CA . ILE A 1 269 ? -14.552 -1.126 25.717 1.00 96.00 269 ILE A CA 1
ATOM 2031 C C . ILE A 1 269 ? -14.115 -2.481 26.266 1.00 96.00 269 ILE A C 1
ATOM 2033 O O . ILE A 1 269 ? -14.338 -2.783 27.435 1.00 96.00 269 ILE A O 1
ATOM 2037 N N . LEU A 1 270 ? -13.498 -3.303 25.423 1.00 94.25 270 LEU A N 1
ATOM 2038 C CA . LEU A 1 270 ? -13.065 -4.654 25.766 1.00 94.25 270 LEU A CA 1
ATOM 2039 C C . LEU A 1 270 ? -11.533 -4.708 25.790 1.00 94.25 270 LEU A C 1
ATOM 2041 O O . LEU A 1 270 ? -10.887 -4.893 24.758 1.00 94.25 270 LEU A O 1
ATOM 2045 N N . ALA A 1 271 ? -10.940 -4.507 26.967 1.00 92.19 271 ALA A N 1
ATOM 2046 C CA . ALA A 1 271 ? -9.502 -4.277 27.115 1.00 92.19 271 ALA A CA 1
ATOM 2047 C C . ALA A 1 271 ? -8.938 -4.922 28.392 1.00 92.19 271 ALA A C 1
ATOM 2049 O O . ALA A 1 271 ? -9.692 -5.185 29.328 1.00 92.19 271 ALA A O 1
ATOM 2050 N N . PRO A 1 272 ? -7.636 -5.249 28.456 1.00 89.25 272 PRO A N 1
ATOM 2051 C CA . PRO A 1 272 ? -7.015 -5.734 29.685 1.00 89.25 272 PRO A CA 1
ATOM 2052 C C . PRO A 1 272 ? -6.812 -4.566 30.659 1.00 89.25 272 PRO A C 1
ATOM 2054 O O . PRO A 1 272 ? -5.959 -3.712 30.454 1.00 89.25 272 PRO A O 1
ATOM 2057 N N . MET A 1 273 ? -7.608 -4.510 31.723 1.00 87.62 273 MET A N 1
ATOM 2058 C CA . MET A 1 273 ? -7.553 -3.484 32.776 1.00 87.62 273 MET A CA 1
ATOM 2059 C C . MET A 1 273 ? -6.858 -3.991 34.053 1.00 87.62 273 MET A C 1
ATOM 2061 O O . MET A 1 273 ? -6.478 -3.187 34.917 1.00 87.62 273 MET A O 1
ATOM 2065 N N . SER A 1 274 ? -6.642 -5.306 34.148 1.00 84.12 274 SER A N 1
ATOM 2066 C CA . SER A 1 274 ? -5.900 -6.009 35.203 1.00 84.12 274 SER A CA 1
ATOM 2067 C C . SER A 1 274 ? -4.922 -7.049 34.630 1.00 84.12 274 SER A C 1
ATOM 2069 O O . SER A 1 274 ? -4.826 -7.227 33.417 1.00 84.12 274 SER A O 1
ATOM 2071 N N . GLY A 1 275 ? -4.171 -7.740 35.494 1.00 80.31 275 GLY A N 1
ATOM 2072 C CA . GLY A 1 275 ? -3.192 -8.751 35.091 1.00 80.31 275 GLY A CA 1
ATOM 2073 C C . GLY A 1 275 ? -1.792 -8.186 34.874 1.00 80.31 275 GLY A C 1
ATOM 2074 O O . GLY A 1 275 ? -1.340 -7.312 35.624 1.00 80.31 275 GLY A O 1
ATOM 2075 N N . GLU A 1 276 ? -1.075 -8.724 33.882 1.00 78.94 276 GLU A N 1
ATOM 2076 C CA . GLU A 1 276 ? 0.311 -8.337 33.621 1.00 78.94 276 GLU A CA 1
ATOM 2077 C C . GLU A 1 276 ? 0.438 -6.832 33.389 1.00 78.94 276 GLU A C 1
ATOM 2079 O O . GLU A 1 276 ? -0.393 -6.191 32.741 1.00 78.94 276 GLU A O 1
ATOM 2084 N N . ARG A 1 277 ? 1.496 -6.249 33.962 1.00 76.69 277 ARG A N 1
ATOM 2085 C CA . ARG A 1 277 ? 1.639 -4.795 34.034 1.00 76.69 277 ARG A CA 1
ATOM 2086 C C . ARG A 1 277 ? 1.582 -4.137 32.654 1.00 76.69 277 ARG A C 1
ATOM 2088 O O . ARG A 1 277 ? 0.901 -3.125 32.532 1.00 76.69 277 ARG A O 1
ATOM 2095 N N . TRP A 1 278 ? 2.276 -4.705 31.670 1.00 76.81 278 TRP A N 1
ATOM 2096 C CA . TRP A 1 278 ? 2.382 -4.140 30.327 1.00 76.81 278 TRP A CA 1
ATOM 2097 C C . TRP A 1 278 ? 1.049 -4.218 29.565 1.00 76.81 278 TRP A C 1
ATOM 2099 O O . TRP A 1 278 ? 0.626 -3.219 28.992 1.00 76.81 278 TRP A O 1
ATOM 2109 N N . GLU A 1 279 ? 0.322 -5.342 29.637 1.00 78.12 279 GLU A N 1
ATOM 2110 C CA . GLU A 1 279 ? -1.012 -5.467 29.023 1.00 78.12 279 GLU A CA 1
ATOM 2111 C C . GLU A 1 279 ? -1.987 -4.463 29.632 1.00 78.12 279 GLU A C 1
ATOM 2113 O O . GLU A 1 279 ? -2.703 -3.760 28.921 1.00 78.12 279 GLU A O 1
ATOM 2118 N N . ARG A 1 280 ? -1.975 -4.352 30.962 1.00 86.31 280 ARG A N 1
ATOM 2119 C CA . ARG A 1 280 ? -2.835 -3.423 31.692 1.00 86.31 280 ARG A CA 1
ATOM 2120 C C . ARG A 1 280 ? -2.577 -1.962 31.335 1.00 86.31 280 ARG A C 1
ATOM 2122 O O . ARG A 1 280 ? -3.515 -1.168 31.301 1.00 86.31 280 ARG A O 1
ATOM 2129 N N . GLU A 1 281 ? -1.316 -1.582 31.154 1.00 86.38 281 GLU A N 1
ATOM 2130 C CA . GLU A 1 281 ? -0.955 -0.224 30.735 1.00 86.38 281 GLU A CA 1
ATOM 2131 C C . GLU A 1 281 ? -1.541 0.070 29.344 1.00 86.38 281 GLU A C 1
ATOM 2133 O O . GLU A 1 281 ? -2.240 1.069 29.193 1.00 86.38 281 GLU A O 1
ATOM 2138 N N . ILE A 1 282 ? -1.430 -0.868 28.394 1.00 87.00 282 ILE A N 1
ATOM 2139 C CA . ILE A 1 282 ? -2.045 -0.746 27.061 1.00 87.00 282 ILE A CA 1
ATOM 2140 C C . ILE A 1 282 ? -3.571 -0.578 27.141 1.00 87.00 282 ILE A C 1
ATOM 2142 O O . ILE A 1 282 ? -4.139 0.284 26.468 1.00 87.00 282 ILE A O 1
ATOM 2146 N N . GLY A 1 283 ? -4.263 -1.386 27.951 1.00 89.12 283 GLY A N 1
ATOM 2147 C CA . GLY A 1 283 ? -5.721 -1.289 28.076 1.00 89.12 283 GLY A CA 1
ATOM 2148 C C . GLY A 1 283 ? -6.189 0.031 28.695 1.00 89.12 283 GLY A C 1
ATOM 2149 O O . GLY A 1 283 ? -7.199 0.593 28.267 1.00 89.12 283 GLY A O 1
ATOM 2150 N N . ARG A 1 284 ? -5.429 0.572 29.655 1.00 89.75 284 ARG A N 1
ATOM 2151 C CA . ARG A 1 284 ? -5.704 1.886 30.258 1.00 89.75 284 ARG A CA 1
ATOM 2152 C C . ARG A 1 284 ? -5.490 3.028 29.278 1.00 89.75 284 ARG A C 1
ATOM 2154 O O . ARG A 1 284 ? -6.330 3.922 29.229 1.00 89.75 284 ARG A O 1
ATOM 2161 N N . ASP A 1 285 ? -4.420 2.976 28.494 1.00 91.19 285 ASP A N 1
ATOM 2162 C CA . ASP A 1 285 ? -4.140 3.990 27.477 1.00 91.19 285 ASP A CA 1
ATOM 2163 C C . ASP A 1 285 ? -5.214 3.979 26.380 1.00 91.19 285 ASP A C 1
ATOM 2165 O O . ASP A 1 285 ? -5.685 5.038 25.958 1.00 91.19 285 ASP A O 1
ATOM 2169 N N . LEU A 1 286 ? -5.684 2.790 25.983 1.00 90.50 286 LEU A N 1
ATOM 2170 C CA . LEU A 1 286 ? -6.813 2.651 25.062 1.00 90.50 286 LEU A CA 1
ATOM 2171 C C . LEU A 1 286 ? -8.090 3.289 25.627 1.00 90.50 286 LEU A C 1
ATOM 2173 O O . LEU A 1 286 ? -8.762 4.037 24.916 1.00 90.50 286 LEU A O 1
ATOM 2177 N N . LEU A 1 287 ? -8.429 3.009 26.892 1.00 90.62 287 LEU A N 1
ATOM 2178 C CA . LEU A 1 287 ? -9.603 3.598 27.539 1.00 90.62 287 LEU A CA 1
ATOM 2179 C C . LEU A 1 287 ? -9.488 5.124 27.620 1.00 90.62 287 LEU A C 1
ATOM 2181 O O . LEU A 1 287 ? -10.440 5.817 27.271 1.00 90.62 287 LEU A O 1
ATOM 2185 N N . ALA A 1 288 ? -8.331 5.641 28.034 1.00 88.81 288 ALA A N 1
ATOM 2186 C CA . ALA A 1 288 ? -8.092 7.077 28.125 1.00 88.81 288 ALA A CA 1
ATOM 2187 C C . ALA A 1 288 ? -8.255 7.762 26.758 1.00 88.81 288 ALA A C 1
ATOM 2189 O O . ALA A 1 288 ? -8.910 8.799 26.656 1.00 88.81 288 ALA A O 1
ATOM 2190 N N . GLY A 1 289 ? -7.731 7.154 25.688 1.00 90.31 289 GLY A N 1
ATOM 2191 C CA . GLY A 1 289 ? -7.920 7.643 24.321 1.00 90.31 289 GLY A CA 1
ATOM 2192 C C . GLY A 1 289 ? -9.385 7.612 23.870 1.00 90.31 289 GLY A C 1
ATOM 2193 O O . GLY A 1 289 ? -9.865 8.574 23.268 1.00 90.31 289 GLY A O 1
ATOM 2194 N N . ALA A 1 290 ? -10.117 6.543 24.194 1.00 90.50 290 ALA A N 1
ATOM 2195 C CA . ALA A 1 290 ? -11.543 6.431 23.891 1.00 90.50 290 ALA A CA 1
ATOM 2196 C C . ALA A 1 290 ? -12.379 7.479 24.647 1.00 90.50 290 ALA A C 1
ATOM 2198 O O . ALA A 1 290 ? -13.258 8.098 24.052 1.00 90.50 290 ALA A O 1
ATOM 2199 N N . GLN A 1 291 ? -12.078 7.719 25.926 1.00 88.69 291 GLN A N 1
ATOM 2200 C CA . GLN A 1 291 ? -12.719 8.754 26.742 1.00 88.69 291 GLN A CA 1
ATOM 2201 C C . GLN A 1 291 ? -12.454 10.147 26.174 1.00 88.69 291 GLN A C 1
ATOM 2203 O O . GLN A 1 291 ? -13.402 10.882 25.913 1.00 88.69 291 GLN A O 1
ATOM 2208 N N . MET A 1 292 ? -11.193 10.466 25.875 1.00 87.50 292 MET A N 1
ATOM 2209 C CA . MET A 1 292 ? -10.809 11.746 25.278 1.00 87.50 292 MET A CA 1
ATOM 2210 C C . MET A 1 292 ? -11.532 12.002 23.947 1.00 87.50 292 MET A C 1
ATOM 2212 O O . MET A 1 292 ? -12.010 13.107 23.696 1.00 87.50 292 MET A O 1
ATOM 2216 N N . ALA A 1 293 ? -11.643 10.983 23.088 1.00 88.50 293 ALA A N 1
ATOM 2217 C CA . ALA A 1 293 ? -12.379 11.095 21.832 1.00 88.50 293 ALA A CA 1
ATOM 2218 C C . ALA A 1 293 ? -13.888 11.284 22.058 1.00 88.50 293 ALA A C 1
ATOM 2220 O O . ALA A 1 293 ? -14.514 12.075 21.355 1.00 88.50 293 ALA A O 1
ATOM 2221 N N . ASN A 1 294 ? -14.461 10.579 23.036 1.00 86.81 294 ASN A N 1
ATOM 2222 C CA . ASN A 1 294 ? -15.881 10.638 23.366 1.00 86.81 294 ASN A CA 1
ATOM 2223 C C . ASN A 1 294 ? -16.285 11.988 23.982 1.00 86.81 294 ASN A C 1
ATOM 2225 O O . ASN A 1 294 ? -17.312 12.544 23.611 1.00 86.81 294 ASN A O 1
ATOM 2229 N N . GLU A 1 295 ? -15.456 12.552 24.863 1.00 82.62 295 GLU A N 1
ATOM 2230 C CA . GLU A 1 295 ? -15.639 13.892 25.443 1.00 82.62 295 GLU A CA 1
ATOM 2231 C C . GLU A 1 295 ? -15.621 14.998 24.379 1.00 82.62 295 GLU A C 1
ATOM 2233 O O . GLU A 1 295 ? -16.302 16.013 24.517 1.00 82.62 295 GLU A O 1
ATOM 2238 N N . GLY A 1 296 ? -14.870 14.795 23.292 1.00 81.56 296 GLY A N 1
ATOM 2239 C CA . GLY A 1 296 ? -14.838 15.708 22.149 1.00 81.56 296 GLY A CA 1
ATOM 2240 C C . GLY A 1 296 ? -16.117 15.715 21.300 1.00 81.56 296 GLY A C 1
ATOM 2241 O O . GLY A 1 296 ? -16.233 16.544 20.392 1.00 81.56 296 GLY A O 1
ATOM 2242 N N . LEU A 1 297 ? -17.070 14.811 21.553 1.00 76.56 297 LEU A N 1
ATOM 2243 C CA . LEU A 1 297 ? -18.339 14.733 20.829 1.00 76.56 297 LEU A CA 1
ATOM 2244 C C . LEU A 1 297 ? -19.398 15.642 21.469 1.00 76.56 297 LEU A C 1
ATOM 2246 O O . LEU A 1 297 ? -19.507 15.749 22.684 1.00 76.56 297 LEU A O 1
ATOM 2250 N N . GLY A 1 298 ? -20.240 16.267 20.639 1.00 73.75 298 GLY A N 1
ATOM 2251 C CA . GLY A 1 298 ? -21.365 17.078 21.129 1.00 73.75 298 GLY A CA 1
ATOM 2252 C C . GLY A 1 298 ? -22.452 16.262 21.844 1.00 73.75 298 GLY A C 1
ATOM 2253 O O . GLY A 1 298 ? -23.140 16.792 22.710 1.00 73.75 298 GLY A O 1
ATOM 2254 N N . GLU A 1 299 ? -22.584 14.979 21.494 1.00 78.31 299 GLU A N 1
ATOM 2255 C CA . GLU A 1 299 ? -23.457 13.996 22.144 1.00 78.31 299 GLU A CA 1
ATOM 2256 C C . GLU A 1 299 ? -22.617 12.739 22.445 1.00 78.31 299 GLU A C 1
ATOM 2258 O O . GLU A 1 299 ? -22.428 11.912 21.548 1.00 78.31 299 GLU A O 1
ATOM 2263 N N . PRO A 1 300 ? -22.029 12.619 23.651 1.00 82.56 300 PRO A N 1
ATOM 2264 C CA . PRO A 1 300 ? -21.141 11.510 23.986 1.00 82.56 300 PRO A CA 1
ATOM 2265 C C . PRO A 1 300 ? -21.912 10.195 24.153 1.00 82.56 300 PRO A C 1
ATOM 2267 O O . PRO A 1 300 ? -23.059 10.176 24.601 1.00 82.56 300 PRO A O 1
ATOM 2270 N N . PHE A 1 301 ? -21.247 9.089 23.831 1.00 87.69 301 PHE A N 1
ATOM 2271 C CA . PHE A 1 301 ? -21.714 7.735 24.118 1.00 87.69 301 PHE A CA 1
ATOM 2272 C C . PHE A 1 301 ? -21.537 7.401 25.601 1.00 87.69 301 PHE A C 1
ATOM 2274 O O . PHE A 1 301 ? -20.638 7.924 26.262 1.00 87.69 301 PHE A O 1
ATOM 2281 N N . ASP A 1 302 ? -22.341 6.470 26.106 1.00 90.12 302 ASP A N 1
ATOM 2282 C CA . ASP A 1 302 ? -22.085 5.839 27.401 1.00 90.12 302 ASP A CA 1
ATOM 2283 C C . ASP A 1 302 ? -21.069 4.694 27.223 1.00 90.12 302 ASP A C 1
ATOM 2285 O O . ASP A 1 302 ? -21.273 3.786 26.410 1.00 90.12 302 ASP A O 1
ATOM 2289 N N . LEU A 1 303 ? -19.930 4.774 27.915 1.00 90.50 303 LEU A N 1
ATOM 2290 C CA . LEU A 1 303 ? -18.819 3.832 27.755 1.00 90.50 303 LEU A CA 1
ATOM 2291 C C . LEU A 1 303 ? -18.885 2.749 28.830 1.00 90.50 303 LEU A C 1
ATOM 2293 O O . LEU A 1 303 ? -18.780 3.038 30.020 1.00 90.50 303 LEU A O 1
ATOM 2297 N N . VAL A 1 304 ? -18.967 1.488 28.405 1.00 91.75 304 VAL A N 1
ATOM 2298 C CA . VAL A 1 304 ? -19.011 0.335 29.313 1.00 91.75 304 VAL A CA 1
ATOM 2299 C C . VAL A 1 304 ? -17.738 -0.482 29.170 1.00 91.75 304 VAL A C 1
ATOM 2301 O O . VAL A 1 304 ? -17.469 -1.041 28.109 1.00 91.75 304 VAL A O 1
ATOM 2304 N N . VAL A 1 305 ? -16.948 -0.558 30.240 1.00 91.94 305 VAL A N 1
ATOM 2305 C CA . VAL A 1 305 ? -15.637 -1.218 30.225 1.00 91.94 305 VAL A CA 1
ATOM 2306 C C . VAL A 1 305 ? -15.748 -2.638 30.764 1.00 91.94 305 VAL A C 1
ATOM 2308 O O . VAL A 1 305 ? -16.220 -2.854 31.880 1.00 91.94 305 VAL A O 1
ATOM 2311 N N . VAL A 1 306 ? -15.251 -3.597 29.986 1.00 89.31 306 VAL A N 1
ATOM 2312 C CA . VAL A 1 306 ? -15.104 -4.996 30.385 1.00 89.31 306 VAL A CA 1
ATOM 2313 C C . VAL A 1 306 ? -13.630 -5.370 30.399 1.00 89.31 306 VAL A C 1
ATOM 2315 O O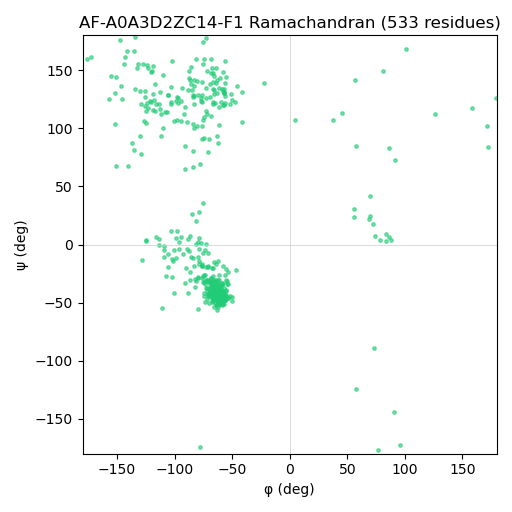 . VAL A 1 306 ? -12.937 -5.293 29.380 1.00 89.31 306 VAL A O 1
ATOM 2318 N N . ASP A 1 307 ? -13.170 -5.802 31.570 1.00 88.69 307 ASP A N 1
ATOM 2319 C CA . ASP A 1 307 ? -11.799 -6.244 31.779 1.00 88.69 307 ASP A CA 1
ATOM 2320 C C . ASP A 1 307 ? -11.573 -7.653 31.209 1.00 88.69 307 ASP A C 1
ATOM 2322 O O . ASP A 1 307 ? -12.245 -8.620 31.568 1.00 88.69 307 ASP A O 1
ATOM 2326 N N . THR A 1 308 ? -10.600 -7.773 30.309 1.00 85.69 308 THR A N 1
ATOM 2327 C CA . THR A 1 308 ? -10.164 -9.059 29.732 1.00 85.69 308 THR A CA 1
ATOM 2328 C C . THR A 1 308 ? -8.909 -9.627 30.398 1.00 85.69 308 THR A C 1
ATOM 2330 O O . THR A 1 308 ? -8.577 -10.805 30.200 1.00 85.69 308 THR A O 1
ATOM 2333 N N . GLY A 1 309 ? -8.236 -8.816 31.212 1.00 82.06 309 GLY A N 1
ATOM 2334 C CA . GLY A 1 309 ? -7.118 -9.195 32.060 1.00 82.06 309 GLY A CA 1
ATOM 2335 C C . GLY A 1 309 ? -7.560 -10.029 33.261 1.00 82.06 309 GLY A C 1
ATOM 2336 O O . GLY A 1 309 ? -8.742 -10.345 33.421 1.00 82.06 309 GLY A O 1
ATOM 2337 N N . ARG A 1 310 ? -6.597 -10.465 34.079 1.00 78.69 310 ARG A N 1
ATOM 2338 C CA . ARG A 1 310 ? -6.897 -11.101 35.370 1.00 78.69 310 ARG A CA 1
ATOM 2339 C C . ARG A 1 310 ? -5.719 -11.001 36.324 1.00 78.69 310 ARG A C 1
ATOM 2341 O O . ARG A 1 310 ? -4.629 -11.473 36.010 1.00 78.69 310 ARG A O 1
ATOM 2348 N N . ASP A 1 311 ? -5.971 -10.461 37.509 1.00 74.19 311 ASP A N 1
ATOM 2349 C CA . ASP A 1 311 ? -5.084 -10.625 38.655 1.00 74.19 311 ASP A CA 1
ATOM 2350 C C . ASP A 1 311 ? -5.406 -11.956 39.349 1.00 74.19 311 ASP A C 1
ATOM 2352 O O . ASP A 1 311 ? -6.557 -12.227 39.696 1.00 74.19 311 ASP A O 1
ATOM 2356 N N . TYR A 1 312 ? -4.396 -12.799 39.549 1.00 69.75 312 TYR A N 1
ATOM 2357 C CA . TYR A 1 312 ? -4.529 -13.974 40.405 1.00 69.75 312 TYR A CA 1
ATOM 2358 C C . TYR A 1 312 ? -4.070 -13.604 41.801 1.00 69.75 312 TYR A C 1
ATOM 2360 O O . TYR A 1 312 ? -3.028 -12.971 41.949 1.00 69.75 312 TYR A O 1
ATOM 2368 N N . VAL A 1 313 ? -4.840 -13.995 42.809 1.00 71.62 313 VAL A N 1
ATOM 2369 C CA . VAL A 1 313 ? -4.486 -13.798 44.213 1.00 71.62 313 VAL A CA 1
ATOM 2370 C C . VAL A 1 313 ? -4.407 -15.137 44.929 1.00 71.62 313 VAL A C 1
ATOM 2372 O O . VAL A 1 313 ? -5.098 -16.088 44.551 1.00 71.62 313 VAL A O 1
ATOM 2375 N N . ASP A 1 314 ? -3.540 -15.231 45.928 1.00 70.12 314 ASP A N 1
ATOM 2376 C CA . ASP A 1 314 ? -3.496 -16.383 46.818 1.00 70.12 314 ASP A CA 1
ATOM 2377 C C . ASP A 1 314 ? -4.620 -16.325 47.869 1.00 70.12 314 ASP A C 1
ATOM 2379 O O . ASP A 1 314 ? -5.504 -15.466 47.842 1.00 70.12 314 ASP A O 1
ATOM 2383 N N . PHE A 1 315 ? -4.606 -17.275 48.805 1.00 73.69 315 PHE A N 1
ATOM 2384 C CA . PHE A 1 315 ? -5.591 -17.345 49.887 1.00 73.69 315 PHE A CA 1
ATOM 2385 C C . PHE A 1 315 ? -5.511 -16.170 50.875 1.00 73.69 315 PHE A C 1
ATOM 2387 O O . PHE A 1 315 ? -6.446 -15.978 51.651 1.00 73.69 315 PHE A O 1
ATOM 2394 N N . GLU A 1 316 ? -4.420 -15.403 50.860 1.00 73.88 316 GLU A N 1
ATOM 2395 C CA . GLU A 1 316 ? -4.204 -14.219 51.696 1.00 73.88 316 GLU A CA 1
ATOM 2396 C C . GLU A 1 316 ? -4.575 -12.921 50.953 1.00 73.88 316 GLU A C 1
ATOM 2398 O O . GLU A 1 316 ? -4.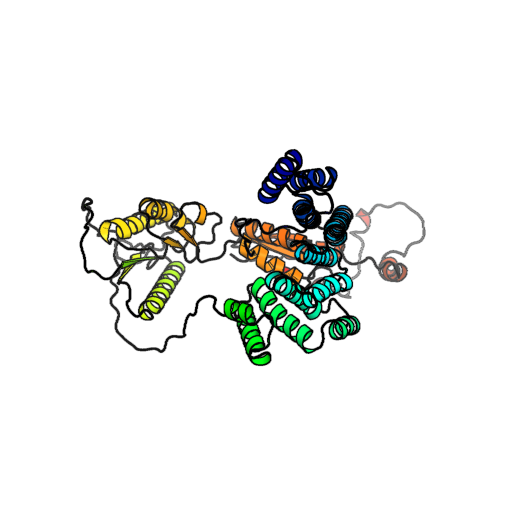605 -11.850 51.557 1.00 73.88 316 GLU A O 1
ATOM 2403 N N . GLY A 1 317 ? -4.954 -13.021 49.672 1.00 73.44 317 GLY A N 1
ATOM 2404 C CA . GLY A 1 317 ? -5.334 -11.892 48.823 1.00 73.44 317 GLY A CA 1
ATOM 2405 C C . GLY A 1 317 ? -4.148 -11.217 48.130 1.00 73.44 317 GLY A C 1
ATOM 2406 O O . GLY A 1 317 ? -4.336 -10.191 47.473 1.00 73.44 317 GLY A O 1
ATOM 2407 N N . GLU A 1 318 ? -2.946 -11.781 48.243 1.00 74.31 318 GLU A N 1
ATOM 2408 C CA . GLU A 1 318 ? -1.735 -11.247 47.626 1.00 74.31 318 GLU A CA 1
ATOM 2409 C C . GLU A 1 318 ? -1.626 -11.681 46.166 1.00 74.31 318 GLU A C 1
ATOM 2411 O O . GLU A 1 318 ? -1.961 -12.810 45.805 1.00 74.31 318 GLU A O 1
ATOM 2416 N N . LYS A 1 319 ? -1.148 -10.781 45.298 1.00 68.31 319 LYS A N 1
ATOM 2417 C CA . LYS A 1 319 ? -1.057 -11.049 43.856 1.00 68.31 319 LYS A CA 1
ATOM 2418 C C . LYS A 1 319 ? 0.005 -12.100 43.544 1.00 68.31 319 LYS A C 1
ATOM 2420 O O . LYS A 1 319 ? 1.180 -11.929 43.863 1.00 68.31 319 LYS A O 1
ATOM 2425 N N . VAL A 1 320 ? -0.397 -13.129 42.809 1.00 65.69 320 VAL A N 1
ATOM 2426 C CA . VAL A 1 320 ? 0.466 -14.219 42.358 1.00 65.69 320 VAL A CA 1
ATOM 2427 C C . VAL A 1 320 ? 0.753 -14.062 40.862 1.00 65.69 320 VAL A C 1
ATOM 2429 O O . VAL A 1 320 ? -0.186 -13.944 40.069 1.00 65.69 320 VAL A O 1
ATOM 2432 N N . PRO A 1 321 ? 2.029 -14.097 40.436 1.00 60.50 321 PRO A N 1
ATOM 2433 C CA . PRO A 1 321 ? 2.383 -14.096 39.023 1.00 60.50 321 PRO A CA 1
ATOM 2434 C C . PRO A 1 321 ? 2.084 -15.475 38.422 1.00 60.50 321 PRO A C 1
ATOM 2436 O O . PRO A 1 321 ? 2.907 -16.388 38.477 1.00 60.50 321 PRO A O 1
ATOM 2439 N N . ILE A 1 322 ? 0.879 -15.646 37.879 1.00 61.44 322 ILE A N 1
ATOM 2440 C CA . ILE A 1 322 ? 0.480 -16.861 37.164 1.00 61.44 322 ILE A CA 1
ATOM 2441 C C . ILE A 1 322 ? 0.514 -16.584 35.666 1.00 61.44 322 ILE A C 1
ATOM 2443 O O . ILE A 1 322 ? -0.205 -15.714 35.178 1.00 61.44 322 ILE A O 1
ATOM 2447 N N . TYR A 1 323 ? 1.296 -17.380 34.935 1.00 55.31 323 TYR A N 1
ATOM 2448 C CA . TYR A 1 323 ? 1.246 -17.396 33.478 1.00 55.31 323 TYR A CA 1
ATOM 2449 C C . TYR A 1 323 ? -0.052 -18.075 33.031 1.00 55.31 323 TYR A C 1
ATOM 2451 O O . TYR A 1 323 ? -0.267 -19.266 33.277 1.00 55.31 323 TYR A O 1
ATOM 2459 N N . GLN A 1 324 ? -0.955 -17.307 32.428 1.00 63.25 324 GLN A N 1
ATOM 2460 C CA . GLN A 1 324 ? -2.240 -17.825 31.985 1.00 63.25 324 GLN A CA 1
ATOM 2461 C C . GLN A 1 324 ? -2.137 -18.426 30.580 1.00 63.25 324 GLN A C 1
ATOM 2463 O O . GLN A 1 324 ? -1.507 -17.861 29.696 1.00 63.25 324 GLN A O 1
ATOM 2468 N N . SER A 1 325 ? -2.832 -19.542 30.339 1.00 62.91 325 SER A N 1
ATOM 2469 C CA . SER A 1 325 ? -3.001 -20.042 28.971 1.00 62.91 325 SER A CA 1
ATOM 2470 C C . SER A 1 325 ? -3.857 -19.099 28.113 1.00 62.91 325 SER A C 1
ATOM 2472 O O . SER A 1 325 ? -4.910 -18.624 28.555 1.00 62.91 325 SER A O 1
ATOM 2474 N N . GLU A 1 326 ? -3.468 -18.918 26.850 1.00 64.44 326 GLU A N 1
ATOM 2475 C CA . GLU A 1 326 ? -4.230 -18.146 25.855 1.00 64.44 326 GLU A CA 1
ATOM 2476 C C . GLU A 1 326 ? -5.682 -18.632 25.712 1.00 64.44 326 GLU A C 1
ATOM 2478 O O . GLU A 1 326 ? -6.607 -17.836 25.554 1.00 64.44 326 GLU A O 1
ATOM 2483 N N . ALA A 1 327 ? -5.924 -19.939 25.857 1.00 59.09 327 ALA A N 1
ATOM 2484 C CA . ALA A 1 327 ? -7.269 -20.512 25.808 1.00 59.09 327 ALA A CA 1
ATOM 2485 C C . ALA A 1 327 ? -8.199 -19.920 26.877 1.00 59.09 327 ALA A C 1
ATOM 2487 O O . ALA A 1 327 ? -9.341 -19.558 26.594 1.00 59.09 327 ALA A O 1
ATOM 2488 N N . SER A 1 328 ? -7.707 -19.775 28.106 1.00 66.81 328 SER A N 1
ATOM 2489 C CA . SER A 1 328 ? -8.491 -19.207 29.201 1.00 66.81 328 SER A CA 1
ATOM 2490 C C . SER A 1 328 ? -8.745 -17.704 29.022 1.00 66.81 328 SER A C 1
ATOM 2492 O O . SER A 1 328 ? -9.788 -17.209 29.449 1.00 66.81 328 SER A O 1
ATOM 2494 N N . ARG A 1 329 ? -7.825 -16.979 28.372 1.00 72.62 329 ARG A N 1
ATOM 2495 C CA . ARG A 1 329 ? -8.009 -15.569 27.996 1.00 72.62 329 ARG A CA 1
ATOM 2496 C C . ARG A 1 329 ? -9.097 -15.420 26.930 1.00 72.62 329 ARG A C 1
ATOM 2498 O O . ARG A 1 329 ? -10.015 -14.624 27.115 1.00 72.62 329 ARG A O 1
ATOM 2505 N N . MET A 1 330 ? -9.069 -16.243 25.880 1.00 77.81 330 MET A N 1
ATOM 2506 C CA . MET A 1 330 ? -10.093 -16.236 24.825 1.00 77.81 330 MET A CA 1
ATOM 2507 C C . MET A 1 330 ? -11.505 -16.494 25.369 1.00 77.81 330 MET A C 1
ATOM 2509 O O . MET A 1 330 ? -12.451 -15.830 24.952 1.00 77.81 330 MET A O 1
ATOM 2513 N N . VAL A 1 331 ? -11.662 -17.407 26.336 1.00 75.75 331 VAL A N 1
ATOM 2514 C CA . VAL A 1 331 ? -12.968 -17.668 26.969 1.00 75.75 331 VAL A CA 1
ATOM 2515 C C . VAL A 1 331 ? -13.519 -16.416 27.657 1.00 75.75 331 VAL A C 1
ATOM 2517 O O . VAL A 1 331 ? -14.695 -16.098 27.475 1.00 75.75 331 VAL A O 1
ATOM 2520 N N . ARG A 1 332 ? -12.685 -15.670 28.397 1.00 83.38 332 ARG A N 1
ATOM 2521 C CA . ARG A 1 332 ? -13.108 -14.401 29.015 1.00 83.38 332 ARG A CA 1
ATOM 2522 C C . ARG A 1 332 ? -13.477 -13.353 27.980 1.00 83.38 332 ARG A C 1
ATOM 2524 O O . ARG A 1 332 ? -14.484 -12.679 28.141 1.00 83.38 332 ARG A O 1
ATOM 2531 N N . VAL A 1 333 ? -12.690 -13.234 26.915 1.00 87.31 333 VAL A N 1
ATOM 2532 C CA . VAL A 1 333 ? -12.959 -12.297 25.819 1.00 87.31 333 VAL A CA 1
ATOM 2533 C C . VAL A 1 333 ? -14.315 -12.590 25.171 1.00 87.31 333 VAL A C 1
ATOM 2535 O O . VAL A 1 333 ? -15.116 -11.677 24.979 1.00 87.31 333 VAL A O 1
ATOM 2538 N N . VAL A 1 334 ? -14.619 -13.862 24.904 1.00 86.06 334 VAL A N 1
ATOM 2539 C CA . VAL A 1 334 ? -15.923 -14.297 24.377 1.00 86.06 334 VAL A CA 1
ATOM 2540 C C . VAL A 1 334 ? -17.053 -13.983 25.360 1.00 86.06 334 VAL A C 1
ATOM 2542 O O . VAL A 1 334 ? -18.086 -13.460 24.945 1.00 86.06 334 VAL A O 1
ATOM 2545 N N . ALA A 1 335 ? -16.865 -14.271 26.652 1.00 79.25 335 ALA A N 1
ATOM 2546 C CA . ALA A 1 335 ? -17.855 -13.976 27.687 1.00 79.25 335 ALA A CA 1
ATOM 2547 C C . ALA A 1 335 ? -18.120 -12.467 27.814 1.00 79.25 335 ALA A C 1
ATOM 2549 O O . ALA A 1 335 ? -19.274 -12.048 27.815 1.00 79.25 335 ALA A O 1
ATOM 2550 N N . GLY A 1 336 ? -17.065 -11.651 27.830 1.00 86.69 336 GLY A N 1
ATOM 2551 C CA . GLY A 1 336 ? -17.154 -10.195 27.868 1.00 86.69 336 GLY A CA 1
ATOM 2552 C C . GLY A 1 336 ? -17.824 -9.604 26.631 1.00 86.69 336 GLY A C 1
ATOM 2553 O O . GLY A 1 336 ? -18.677 -8.730 26.749 1.00 86.69 336 GLY A O 1
ATOM 2554 N N . THR A 1 337 ? -17.515 -10.143 25.450 1.00 92.81 337 THR A N 1
ATOM 2555 C CA . THR A 1 337 ? -18.178 -9.754 24.195 1.00 92.81 337 THR A CA 1
ATOM 2556 C C . THR A 1 337 ? -19.676 -10.056 24.255 1.00 92.81 337 THR A C 1
ATOM 2558 O O . THR A 1 337 ? -20.487 -9.192 23.933 1.00 92.81 337 THR A O 1
ATOM 2561 N N . ARG A 1 338 ? -20.066 -11.251 24.724 1.00 88.56 338 ARG A N 1
ATOM 2562 C CA . ARG A 1 338 ? -21.482 -11.604 24.920 1.00 88.56 338 ARG A CA 1
ATOM 2563 C C . ARG A 1 338 ? -22.161 -10.716 25.949 1.00 88.56 338 ARG A C 1
ATOM 2565 O O . ARG A 1 338 ? -23.263 -10.263 25.697 1.00 88.56 338 ARG A O 1
ATOM 2572 N N . PHE A 1 339 ? -21.515 -10.421 27.072 1.00 84.88 339 PHE A N 1
ATOM 2573 C CA . PHE A 1 339 ? -22.069 -9.523 28.084 1.00 84.88 339 PHE A CA 1
ATOM 2574 C C . PHE A 1 339 ? -22.370 -8.130 27.505 1.00 84.88 339 PHE A C 1
ATOM 2576 O O . PHE A 1 339 ? -23.488 -7.631 27.648 1.00 84.88 339 PHE A O 1
ATOM 2583 N N . LEU A 1 340 ? -21.407 -7.537 26.787 1.00 89.31 340 LEU A N 1
ATOM 2584 C CA . LEU A 1 340 ? -21.576 -6.234 26.134 1.00 89.31 340 LEU A CA 1
ATOM 2585 C C . LEU A 1 340 ? -22.737 -6.236 25.126 1.00 89.31 340 LEU A C 1
ATOM 2587 O O . LEU A 1 340 ? -23.497 -5.273 25.042 1.00 89.31 340 LEU A O 1
ATOM 2591 N N . ILE A 1 341 ? -22.900 -7.318 24.369 1.00 89.62 341 ILE A N 1
ATOM 2592 C CA . ILE A 1 341 ? -23.941 -7.419 23.341 1.00 89.62 341 ILE A CA 1
ATOM 2593 C C . ILE A 1 341 ? -25.304 -7.753 23.959 1.00 89.62 341 ILE A C 1
ATOM 2595 O O . ILE A 1 341 ? -26.271 -7.025 23.754 1.00 89.62 341 ILE A O 1
ATOM 2599 N N . ASP A 1 342 ? -25.382 -8.840 24.721 1.00 83.94 342 ASP A N 1
ATOM 2600 C CA . ASP A 1 342 ? -26.636 -9.459 25.150 1.00 83.94 342 ASP A CA 1
ATOM 2601 C C . ASP A 1 342 ? -27.243 -8.772 26.379 1.00 83.94 342 ASP A C 1
ATOM 2603 O O . ASP A 1 342 ? -28.466 -8.670 26.477 1.00 83.94 342 ASP A O 1
ATOM 2607 N N . GLN A 1 343 ? -26.410 -8.316 27.324 1.00 83.38 343 GLN A N 1
ATOM 2608 C CA . GLN A 1 343 ? -26.874 -7.716 28.582 1.00 83.38 343 GLN A CA 1
ATOM 2609 C C . GLN A 1 343 ? -26.811 -6.189 28.552 1.00 83.38 343 GLN A C 1
ATOM 2611 O O . GLN A 1 343 ? -27.734 -5.521 29.017 1.00 83.38 343 GLN A O 1
ATOM 2616 N N . VAL A 1 344 ? -25.733 -5.629 27.998 1.00 85.88 344 VAL A N 1
ATOM 2617 C CA . VAL A 1 344 ? -25.541 -4.173 27.934 1.00 85.88 344 VAL A CA 1
ATOM 2618 C C . VAL A 1 344 ? -26.200 -3.566 26.693 1.00 85.88 344 VAL A C 1
ATOM 2620 O O . VAL A 1 344 ? -26.648 -2.426 26.758 1.00 85.88 344 VAL A O 1
ATOM 2623 N N . GLY A 1 345 ? -26.307 -4.291 25.577 1.00 87.75 345 GLY A N 1
ATOM 2624 C CA . GLY A 1 345 ? -26.931 -3.774 24.355 1.00 87.75 345 GLY A CA 1
ATOM 2625 C C . GLY A 1 345 ? -26.111 -2.679 23.665 1.00 87.75 345 GLY A C 1
ATOM 2626 O O . GLY A 1 345 ? -26.669 -1.672 23.229 1.00 87.75 345 GLY A O 1
ATOM 2627 N N . VAL A 1 346 ? -24.785 -2.841 23.595 1.00 92.88 346 VAL A N 1
ATOM 2628 C CA . VAL A 1 346 ? -23.899 -1.859 22.947 1.00 92.88 346 VAL A CA 1
ATOM 2629 C C . VAL A 1 346 ? -24.128 -1.773 21.435 1.00 92.88 346 VAL A C 1
ATOM 2631 O O . VAL A 1 346 ? -24.416 -2.767 20.771 1.00 92.88 346 VAL A O 1
ATOM 2634 N N . VAL A 1 347 ? -23.940 -0.578 20.868 1.00 94.19 347 VAL A N 1
ATOM 2635 C CA . VAL A 1 347 ? -24.032 -0.341 19.415 1.00 94.19 347 VAL A CA 1
ATOM 2636 C C . VAL A 1 347 ? -22.720 -0.621 18.674 1.00 94.19 347 VAL A C 1
ATOM 2638 O O . VAL A 1 347 ? -22.702 -0.660 17.446 1.00 94.19 347 VAL A O 1
ATOM 2641 N N . GLY A 1 348 ? -21.626 -0.819 19.410 1.00 95.62 348 GLY A N 1
ATOM 2642 C CA . GLY A 1 348 ? -20.301 -1.139 18.890 1.00 95.62 348 GLY A CA 1
ATOM 2643 C C . GLY A 1 348 ? -19.324 -1.465 20.017 1.00 95.62 348 GLY A C 1
ATOM 2644 O O . GLY A 1 348 ? -19.565 -1.123 21.179 1.00 95.62 348 GLY A O 1
ATOM 2645 N N . ILE A 1 349 ? -18.227 -2.135 19.672 1.00 97.00 349 ILE A N 1
ATOM 2646 C CA . ILE A 1 349 ? -17.175 -2.542 20.606 1.00 97.00 349 ILE A CA 1
ATOM 2647 C C . ILE A 1 349 ? -15.823 -2.026 20.106 1.00 97.00 349 ILE A C 1
ATOM 2649 O O . ILE A 1 349 ? -15.466 -2.213 18.943 1.00 97.00 349 ILE A O 1
ATOM 2653 N N . VAL A 1 350 ? -15.058 -1.400 21.000 1.00 96.44 350 VAL A N 1
ATOM 2654 C CA . VAL A 1 350 ? -13.639 -1.083 20.810 1.00 96.44 350 VAL A CA 1
ATOM 2655 C C . VAL A 1 350 ? -12.820 -2.079 21.623 1.00 96.44 350 VAL A C 1
ATOM 2657 O O . VAL A 1 350 ? -12.971 -2.186 22.839 1.00 96.44 350 VAL A O 1
ATOM 2660 N N . GLY A 1 351 ? -11.953 -2.816 20.942 1.00 92.38 351 GLY A N 1
ATOM 2661 C CA . GLY A 1 351 ? -11.306 -4.016 21.453 1.00 92.38 351 GLY A CA 1
ATOM 2662 C C . GLY A 1 351 ? -11.962 -5.298 20.920 1.00 92.38 351 GLY A C 1
ATOM 2663 O O . GLY A 1 351 ? -13.045 -5.238 20.340 1.00 92.38 351 GLY A O 1
ATOM 2664 N N . PRO A 1 352 ? -11.338 -6.475 21.104 1.00 91.75 352 PRO A N 1
ATOM 2665 C CA . PRO A 1 352 ? -10.129 -6.715 21.891 1.00 91.75 352 PRO A CA 1
ATOM 2666 C C . PRO A 1 352 ? -8.855 -6.100 21.313 1.00 91.75 352 PRO A C 1
ATOM 2668 O O . PRO A 1 352 ? -8.769 -5.801 20.124 1.00 91.75 352 PRO A O 1
ATOM 2671 N N . VAL A 1 353 ? -7.855 -5.938 22.178 1.00 89.06 353 VAL A N 1
ATOM 2672 C CA . VAL A 1 353 ? -6.583 -5.279 21.851 1.00 89.06 353 VAL A CA 1
ATOM 2673 C C . VAL A 1 353 ? -5.723 -6.115 20.898 1.00 89.06 353 VAL A C 1
ATOM 2675 O O . VAL A 1 353 ? -5.280 -5.597 19.877 1.00 89.06 353 VAL A O 1
ATOM 2678 N N . PHE A 1 354 ? -5.518 -7.398 21.207 1.00 85.69 354 PHE A N 1
ATOM 2679 C CA . PHE A 1 354 ? -4.564 -8.277 20.517 1.00 85.69 354 PHE A CA 1
ATOM 2680 C C . PHE A 1 354 ? -5.232 -9.239 19.525 1.00 85.69 354 PHE A C 1
ATOM 2682 O O . PHE A 1 354 ? -6.407 -9.585 19.671 1.00 85.69 354 PHE A O 1
ATOM 2689 N N . SER A 1 355 ? -4.461 -9.730 18.549 1.00 86.62 355 SER A N 1
ATOM 2690 C CA . SER A 1 355 ? -4.941 -10.567 17.436 1.00 86.62 355 SER A CA 1
ATOM 2691 C C . SER A 1 355 ? -5.676 -11.844 17.868 1.00 86.62 355 SER A C 1
ATOM 2693 O O . SER A 1 355 ? -6.785 -12.093 17.396 1.00 86.62 355 SER A O 1
ATOM 2695 N N . THR A 1 356 ? -5.119 -12.623 18.806 1.00 81.00 356 THR A N 1
ATOM 2696 C CA . THR A 1 356 ? -5.730 -13.884 19.281 1.00 81.00 356 THR A CA 1
ATOM 2697 C C . THR A 1 356 ? -7.086 -13.645 19.945 1.00 81.00 356 THR A C 1
ATOM 2699 O O . THR A 1 356 ? -8.070 -14.333 19.667 1.00 81.00 356 THR A O 1
ATOM 2702 N N . SER A 1 357 ? -7.162 -12.609 20.780 1.00 85.94 357 SER A N 1
ATOM 2703 C CA . SER A 1 357 ? -8.398 -12.187 21.439 1.00 85.94 357 SER A CA 1
ATOM 2704 C C . SER A 1 357 ? -9.420 -11.666 20.427 1.00 85.94 357 SER A C 1
ATOM 2706 O O . SER A 1 357 ? -10.598 -12.014 20.505 1.00 85.94 357 SER A O 1
ATOM 2708 N N . CYS A 1 358 ? -8.970 -10.878 19.449 1.00 90.00 358 CYS A N 1
ATOM 2709 C CA . CYS A 1 358 ? -9.809 -10.350 18.381 1.00 90.00 358 CYS A CA 1
ATOM 2710 C C . CYS A 1 358 ? -10.493 -11.474 17.590 1.00 90.00 358 CYS A C 1
ATOM 2712 O O . CYS A 1 358 ? -11.714 -11.451 17.450 1.00 90.00 358 CYS A O 1
ATOM 2714 N N . ALA A 1 359 ? -9.747 -12.502 17.171 1.00 86.75 359 ALA A N 1
ATOM 2715 C CA . ALA A 1 359 ? -10.308 -13.652 16.461 1.00 86.75 359 ALA A CA 1
ATOM 2716 C C . ALA A 1 359 ? -11.447 -14.336 17.246 1.00 86.75 359 ALA A C 1
ATOM 2718 O O . ALA A 1 359 ? -12.465 -14.717 16.667 1.00 86.75 359 ALA A O 1
ATOM 2719 N N . ALA A 1 360 ? -11.305 -14.450 18.571 1.00 83.62 360 ALA A N 1
ATOM 2720 C CA . ALA A 1 360 ? -12.318 -15.051 19.436 1.00 83.62 360 ALA A CA 1
ATOM 2721 C C . ALA A 1 360 ? -13.584 -14.179 19.573 1.00 83.62 360 ALA A C 1
ATOM 2723 O O . ALA A 1 360 ? -14.700 -14.701 19.532 1.00 83.62 360 ALA A O 1
ATOM 2724 N N . ALA A 1 361 ? -13.430 -12.858 19.709 1.00 90.56 361 ALA A N 1
ATOM 2725 C CA . ALA A 1 361 ? -14.556 -11.924 19.807 1.00 90.56 361 ALA A CA 1
ATOM 2726 C C . ALA A 1 361 ? -15.280 -11.713 18.466 1.00 90.56 361 ALA A C 1
ATOM 2728 O O . ALA A 1 361 ? -16.503 -11.558 18.443 1.00 90.56 361 ALA A O 1
ATOM 2729 N N . ALA A 1 362 ? -14.543 -11.750 17.352 1.00 88.38 362 ALA A N 1
ATOM 2730 C CA . ALA A 1 362 ? -15.043 -11.482 16.007 1.00 88.38 362 ALA A CA 1
ATOM 2731 C C . ALA A 1 362 ? -16.256 -12.344 15.643 1.00 88.38 362 ALA A C 1
ATOM 2733 O O . ALA A 1 362 ? -17.260 -11.823 15.167 1.00 88.38 362 ALA A O 1
ATOM 2734 N N . GLY A 1 363 ? -16.202 -13.650 15.927 1.00 84.75 363 GLY A N 1
ATOM 2735 C CA . GLY A 1 363 ? -17.310 -14.559 15.626 1.00 84.75 363 GLY A CA 1
ATOM 2736 C C . GLY A 1 363 ? -18.594 -14.233 16.396 1.00 84.75 363 GLY A C 1
ATOM 2737 O O . GLY A 1 363 ? -19.690 -14.397 15.864 1.00 84.75 363 GLY A O 1
ATOM 2738 N N . VAL A 1 364 ? -18.472 -13.740 17.634 1.00 89.19 364 VAL A N 1
ATOM 2739 C CA . VAL A 1 364 ? -19.621 -13.339 18.461 1.00 89.19 364 VAL A CA 1
ATOM 2740 C C . VAL A 1 364 ? -20.216 -12.028 17.948 1.00 89.19 364 VAL A C 1
ATOM 2742 O O . VAL A 1 364 ? -21.423 -11.949 17.726 1.00 89.19 364 VAL A O 1
ATOM 2745 N N . ALA A 1 365 ? -19.370 -11.020 17.727 1.00 91.56 365 ALA A N 1
ATOM 2746 C CA . ALA A 1 365 ? -19.792 -9.703 17.264 1.00 91.56 365 ALA A CA 1
ATOM 2747 C C . ALA A 1 365 ? -20.405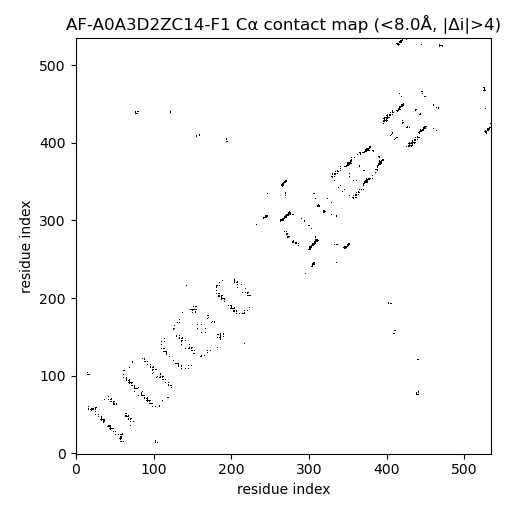 -9.754 15.852 1.00 91.56 365 ALA A C 1
ATOM 2749 O O . ALA A 1 365 ? -21.468 -9.178 15.619 1.00 91.56 365 ALA A O 1
ATOM 2750 N N . GLU A 1 366 ? -19.808 -10.524 14.936 1.00 88.81 366 GLU A N 1
ATOM 2751 C CA . GLU A 1 366 ? -20.321 -10.710 13.575 1.00 88.81 366 GLU A CA 1
ATOM 2752 C C . GLU A 1 366 ? -21.699 -11.380 13.569 1.00 88.81 366 GLU A C 1
ATOM 2754 O O . GLU A 1 366 ? -22.598 -10.926 12.860 1.00 88.81 366 GLU A O 1
ATOM 2759 N N . ALA A 1 367 ? -21.896 -12.423 14.386 1.00 87.19 367 ALA A N 1
ATOM 2760 C CA . ALA A 1 367 ? -23.182 -13.112 14.494 1.00 87.19 367 ALA A CA 1
ATOM 2761 C C . ALA A 1 367 ? -24.301 -12.189 15.009 1.00 87.19 367 ALA A C 1
ATOM 2763 O O . ALA A 1 367 ? -25.450 -12.321 14.586 1.00 87.19 367 ALA A O 1
ATOM 2764 N N . ALA A 1 368 ? -23.960 -11.244 15.889 1.00 88.69 368 ALA A N 1
ATOM 2765 C CA . ALA A 1 368 ? -24.877 -10.233 16.408 1.00 88.69 368 ALA A CA 1
ATOM 2766 C C . ALA A 1 368 ? -25.023 -8.999 15.496 1.00 88.69 368 ALA A C 1
ATOM 2768 O O . ALA A 1 368 ? -25.919 -8.184 15.706 1.00 88.69 368 ALA A O 1
ATOM 2769 N N . GLY A 1 369 ? -24.164 -8.851 14.483 1.00 90.62 369 GLY A N 1
ATOM 2770 C CA . GLY A 1 369 ? -24.116 -7.671 13.619 1.00 90.62 369 GLY A CA 1
ATOM 2771 C C . GLY A 1 369 ? -23.605 -6.405 14.313 1.00 90.62 369 GLY A C 1
ATOM 2772 O O . GLY A 1 369 ? -23.952 -5.302 13.895 1.00 90.62 369 GLY A O 1
ATOM 2773 N N . VAL A 1 370 ? -22.815 -6.556 15.378 1.00 94.50 370 VAL A N 1
ATOM 2774 C CA . VAL A 1 370 ? -22.251 -5.443 16.151 1.00 94.50 370 VAL A CA 1
ATOM 2775 C C . VAL A 1 370 ? -20.843 -5.133 15.628 1.00 94.50 370 VAL A C 1
ATOM 2777 O O . VAL A 1 370 ? -20.003 -6.033 15.615 1.00 94.50 370 VAL A O 1
ATOM 2780 N N . PRO A 1 371 ? -20.554 -3.888 15.199 1.00 95.94 371 PRO A N 1
ATOM 2781 C CA . PRO A 1 371 ? -19.211 -3.474 14.805 1.00 95.94 371 PRO A CA 1
ATOM 2782 C C . PRO A 1 371 ? -18.185 -3.676 15.920 1.00 95.94 371 PRO A C 1
ATOM 2784 O O . PRO A 1 371 ? -18.396 -3.237 17.050 1.00 95.94 371 PRO A O 1
ATOM 2787 N N . LEU A 1 372 ? -17.058 -4.292 15.574 1.00 95.56 372 LEU A N 1
ATOM 2788 C CA . LEU A 1 372 ? -15.914 -4.522 16.441 1.00 95.56 372 LEU A CA 1
ATOM 2789 C C . LEU A 1 372 ? -14.674 -3.868 15.830 1.00 95.56 372 LEU A C 1
ATOM 2791 O O . LEU A 1 372 ? -14.301 -4.157 14.693 1.00 95.56 372 LEU A O 1
ATOM 2795 N N . ILE A 1 373 ? -14.029 -2.990 16.593 1.00 95.62 373 ILE A N 1
ATOM 2796 C CA . ILE A 1 373 ? -12.809 -2.287 16.195 1.00 95.62 373 ILE A CA 1
ATOM 2797 C C . ILE A 1 373 ? -11.638 -2.861 16.988 1.00 95.62 373 ILE A C 1
ATOM 2799 O O . ILE A 1 373 ? -11.578 -2.682 18.199 1.00 95.62 373 ILE A O 1
ATOM 2803 N N . ALA A 1 374 ? -10.696 -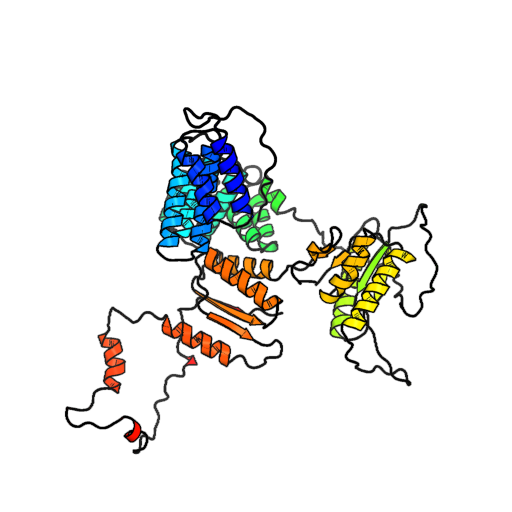3.515 16.314 1.00 93.31 374 ALA A N 1
ATOM 2804 C CA . ALA A 1 374 ? -9.512 -4.127 16.905 1.00 93.31 374 ALA A CA 1
ATOM 2805 C C . ALA A 1 374 ? -8.310 -3.159 16.841 1.00 93.31 374 ALA A C 1
ATOM 2807 O O . ALA A 1 374 ? -7.760 -2.942 15.754 1.00 93.31 374 ALA A O 1
ATOM 2808 N N . PRO A 1 375 ? -7.885 -2.551 17.966 1.00 91.31 375 PRO A N 1
ATOM 2809 C CA . PRO A 1 375 ? -6.947 -1.431 17.936 1.00 91.31 375 PRO A CA 1
ATOM 2810 C C . PRO A 1 375 ? -5.519 -1.832 17.557 1.00 91.31 375 PRO A C 1
ATOM 2812 O O . PRO A 1 375 ? -4.920 -1.190 16.696 1.00 91.31 375 PRO A O 1
ATOM 2815 N N . LEU A 1 376 ? -4.986 -2.900 18.166 1.00 89.75 376 LEU A N 1
ATOM 2816 C CA . LEU A 1 376 ? -3.589 -3.333 18.000 1.00 89.75 376 LEU A CA 1
ATOM 2817 C C . LEU A 1 376 ? -3.449 -4.682 17.279 1.00 89.75 376 LEU A C 1
ATOM 2819 O O . LEU A 1 376 ? -2.351 -5.208 17.145 1.00 89.75 376 LEU A O 1
ATOM 2823 N N . ALA A 1 377 ? -4.550 -5.263 16.799 1.00 88.00 377 ALA A N 1
ATOM 2824 C CA . ALA A 1 377 ? -4.511 -6.537 16.097 1.00 88.00 377 ALA A CA 1
ATOM 2825 C C . ALA A 1 377 ? -3.912 -6.370 14.691 1.00 88.00 377 ALA A C 1
ATOM 2827 O O . ALA A 1 377 ? -4.510 -5.729 13.827 1.00 88.00 377 ALA A O 1
ATOM 2828 N N . GLN A 1 378 ? -2.755 -6.989 14.459 1.00 84.75 378 GLN A N 1
ATOM 2829 C CA . GLN A 1 378 ? -1.998 -6.912 13.200 1.00 84.75 378 GLN A CA 1
ATOM 2830 C C . GLN A 1 378 ? -2.012 -8.215 12.397 1.00 84.75 378 GLN A C 1
ATOM 2832 O O . GLN A 1 378 ? -1.437 -8.266 11.314 1.00 84.75 378 GLN A O 1
ATOM 2837 N N . GLN A 1 379 ? -2.659 -9.270 12.900 1.00 83.06 379 GLN A N 1
ATOM 2838 C CA . GLN A 1 379 ? -2.719 -10.540 12.184 1.00 83.06 379 GLN A CA 1
ATOM 2839 C C . GLN A 1 379 ? -3.462 -10.377 10.853 1.00 83.06 379 GLN A C 1
ATOM 2841 O O . GLN A 1 379 ? -4.576 -9.846 10.798 1.00 83.06 379 GLN A O 1
ATOM 2846 N N . SER A 1 380 ? -2.838 -10.870 9.790 1.00 81.69 380 SER A N 1
ATOM 2847 C CA . SER A 1 380 ? -3.381 -10.852 8.439 1.00 81.69 380 SER A CA 1
ATOM 2848 C C . SER A 1 380 ? -4.648 -11.695 8.332 1.00 81.69 380 SER A C 1
ATOM 2850 O O . SER A 1 380 ? -4.740 -12.795 8.878 1.00 81.69 380 SER A O 1
ATOM 2852 N N . GLY A 1 381 ? -5.635 -11.178 7.601 1.00 81.19 381 GLY A N 1
ATOM 2853 C CA . GLY A 1 381 ? -6.886 -11.877 7.320 1.00 81.19 381 GLY A CA 1
ATOM 2854 C C . GLY A 1 381 ? -7.906 -11.871 8.458 1.00 81.19 381 GLY A C 1
ATOM 2855 O O . GLY A 1 381 ? -8.964 -12.477 8.293 1.00 81.19 381 GLY A O 1
ATOM 2856 N N . LEU A 1 382 ? -7.653 -11.195 9.587 1.00 82.69 382 LEU A N 1
ATOM 2857 C CA . LEU A 1 382 ? -8.673 -11.027 10.629 1.00 82.69 382 LEU A CA 1
ATOM 2858 C C . LEU A 1 382 ? -9.918 -10.328 10.070 1.00 82.69 382 LEU A C 1
ATOM 2860 O O . LEU A 1 382 ? -11.023 -10.809 10.284 1.00 82.69 382 LEU A O 1
ATOM 2864 N N . ASP A 1 383 ? -9.750 -9.271 9.281 1.00 79.75 383 ASP A N 1
ATOM 2865 C CA . ASP A 1 383 ? -10.823 -8.573 8.560 1.00 79.75 383 ASP A CA 1
ATOM 2866 C C . ASP A 1 383 ? -11.675 -9.476 7.642 1.00 79.75 383 ASP A C 1
ATOM 2868 O O . ASP A 1 383 ? -12.820 -9.151 7.337 1.00 79.75 383 ASP A O 1
ATOM 2872 N N . THR A 1 384 ? -11.170 -10.646 7.238 1.00 82.56 384 THR A N 1
ATOM 2873 C CA . THR A 1 384 ? -11.939 -11.618 6.440 1.00 82.56 384 THR A CA 1
ATOM 2874 C C . THR A 1 384 ? -12.911 -12.468 7.264 1.00 82.56 384 THR A C 1
ATOM 2876 O O . THR A 1 384 ? -13.760 -13.152 6.688 1.00 82.56 384 THR A O 1
ATOM 2879 N N . LEU A 1 385 ? -12.830 -12.422 8.600 1.00 80.19 385 LEU A N 1
ATOM 2880 C CA . LEU A 1 385 ? -13.692 -13.200 9.498 1.00 80.19 385 LEU A CA 1
ATOM 2881 C C . LEU A 1 385 ? -15.137 -12.680 9.553 1.00 80.19 385 LEU A C 1
ATOM 2883 O O . LEU A 1 385 ? -16.034 -13.424 9.953 1.00 80.19 385 LEU A O 1
ATOM 2887 N N . GLY A 1 386 ? -15.386 -11.430 9.155 1.00 77.06 386 GLY A N 1
ATOM 2888 C CA . GLY A 1 386 ? -16.718 -10.834 9.203 1.00 77.06 386 GLY A CA 1
ATOM 2889 C C . GLY A 1 386 ? -16.769 -9.430 8.612 1.00 77.06 386 GLY A C 1
ATOM 2890 O O . GLY A 1 386 ? -15.759 -8.744 8.508 1.00 77.06 386 GLY A O 1
ATOM 2891 N N . ARG A 1 387 ? -17.966 -8.975 8.234 1.00 90.06 387 ARG A N 1
ATOM 2892 C CA . ARG A 1 387 ? -18.178 -7.630 7.662 1.00 90.06 387 ARG A CA 1
ATOM 2893 C C . ARG A 1 387 ? -18.196 -6.520 8.714 1.00 90.06 387 ARG A C 1
ATOM 2895 O O . ARG A 1 387 ? -18.153 -5.349 8.348 1.00 90.06 387 ARG A O 1
ATOM 2902 N N . HIS A 1 388 ? -18.324 -6.877 9.989 1.00 90.75 388 HIS A N 1
ATOM 2903 C CA . HIS A 1 388 ? -18.385 -5.935 11.105 1.00 90.75 388 HIS A CA 1
ATOM 2904 C C . HIS A 1 388 ? -17.068 -5.848 11.880 1.00 90.75 388 HIS A C 1
ATOM 2906 O O . HIS A 1 388 ? -17.051 -5.276 12.964 1.00 90.75 388 HIS A O 1
ATOM 2912 N N . LEU A 1 389 ? -15.976 -6.403 11.355 1.00 92.00 389 LEU A N 1
ATOM 2913 C CA . LEU A 1 389 ? -14.668 -6.371 11.996 1.00 92.00 389 LEU A CA 1
ATOM 2914 C C . LEU A 1 389 ? -13.735 -5.378 11.296 1.00 92.00 389 LEU A C 1
ATOM 2916 O O . LEU A 1 389 ? -13.537 -5.449 10.086 1.00 92.00 389 LEU A O 1
ATOM 2920 N N . PHE A 1 390 ? -13.128 -4.479 12.070 1.00 93.00 390 PHE A N 1
ATOM 2921 C CA . PHE A 1 390 ? -12.241 -3.434 11.566 1.00 93.00 390 PHE A CA 1
ATOM 2922 C C . PHE A 1 390 ? -10.920 -3.426 12.337 1.00 93.00 390 PHE A C 1
ATOM 2924 O O . PHE A 1 390 ? -10.907 -3.214 13.546 1.00 93.00 390 PHE A O 1
ATOM 2931 N N . GLN A 1 391 ? -9.798 -3.621 11.644 1.00 90.75 391 GLN A N 1
ATOM 2932 C CA . GLN A 1 391 ? -8.460 -3.468 12.223 1.00 90.75 391 GLN A CA 1
ATOM 2933 C C . GLN A 1 391 ? -7.990 -2.017 12.085 1.00 90.75 391 GLN A C 1
ATOM 2935 O O . GLN A 1 391 ? -8.091 -1.438 11.003 1.00 90.75 391 GLN A O 1
ATOM 2940 N N . LEU A 1 392 ? -7.468 -1.430 13.167 1.00 89.88 392 LEU A N 1
ATOM 2941 C CA . LEU A 1 392 ? -6.858 -0.093 13.115 1.00 89.88 392 LEU A CA 1
ATOM 2942 C C . LEU A 1 392 ? -5.356 -0.139 12.836 1.00 89.88 392 LEU A C 1
ATOM 2944 O O . LEU A 1 392 ? -4.830 0.758 12.177 1.00 89.88 392 LEU A O 1
ATOM 2948 N N . SER A 1 393 ? -4.668 -1.172 13.324 1.00 87.06 393 SER A N 1
ATOM 2949 C CA . SER A 1 393 ? -3.235 -1.343 13.090 1.00 87.06 393 SER A CA 1
ATOM 2950 C C . SER A 1 393 ? -2.973 -2.001 11.730 1.00 87.06 393 SER A C 1
ATOM 2952 O O . SER A 1 393 ? -3.666 -2.954 11.366 1.00 87.06 393 SER A O 1
ATOM 2954 N N . PRO A 1 394 ? -1.986 -1.518 10.952 1.00 85.62 394 PRO A N 1
ATOM 2955 C CA . PRO A 1 394 ? -1.676 -2.089 9.649 1.00 85.62 394 PRO A CA 1
ATOM 2956 C C . PRO A 1 394 ? -1.061 -3.486 9.786 1.00 85.62 394 PRO A C 1
ATOM 2958 O O . PRO A 1 394 ? -0.175 -3.708 10.612 1.00 85.62 394 PRO A O 1
ATOM 2961 N N . ILE A 1 395 ? -1.487 -4.404 8.919 1.00 88.25 395 ILE A N 1
ATOM 2962 C CA . ILE A 1 395 ? -0.918 -5.754 8.798 1.00 88.25 395 ILE A CA 1
ATOM 2963 C C . ILE A 1 395 ? 0.527 -5.703 8.255 1.00 88.25 395 ILE A C 1
ATOM 2965 O O . ILE A 1 395 ? 0.863 -4.763 7.515 1.00 88.25 395 ILE A O 1
ATOM 2969 N N . PRO A 1 396 ? 1.390 -6.681 8.591 1.00 88.50 396 PRO A N 1
ATOM 2970 C CA . PRO A 1 396 ? 2.805 -6.696 8.205 1.00 88.50 396 PRO A CA 1
ATOM 2971 C C . PRO A 1 396 ? 3.040 -6.536 6.700 1.00 88.50 396 PRO A C 1
ATOM 2973 O O . PRO A 1 396 ? 3.986 -5.866 6.299 1.00 88.50 396 PRO A O 1
ATOM 2976 N N . GLU A 1 397 ? 2.163 -7.055 5.839 1.00 88.50 397 GLU A N 1
ATOM 2977 C CA . GLU A 1 397 ? 2.314 -6.952 4.384 1.00 88.50 397 GLU A CA 1
ATOM 2978 C C . GLU A 1 397 ? 2.140 -5.517 3.883 1.00 88.50 397 GLU A C 1
ATOM 2980 O O . GLU A 1 397 ? 2.757 -5.106 2.897 1.00 88.50 397 GLU A O 1
ATOM 2985 N N . VAL A 1 398 ? 1.271 -4.743 4.539 1.00 87.00 398 VAL A N 1
ATOM 2986 C CA . VAL A 1 398 ? 1.088 -3.322 4.226 1.00 87.00 398 VAL A CA 1
ATOM 2987 C C . VAL A 1 398 ? 2.314 -2.538 4.679 1.00 87.00 398 VAL A C 1
ATOM 2989 O O . VAL A 1 398 ? 2.800 -1.699 3.921 1.00 87.00 398 VAL A O 1
ATOM 2992 N N . GLN A 1 399 ? 2.838 -2.842 5.868 1.00 87.56 399 GLN A N 1
ATOM 2993 C CA . GLN A 1 399 ? 4.029 -2.186 6.404 1.00 87.56 399 GLN A CA 1
ATOM 2994 C C . GLN A 1 399 ? 5.284 -2.509 5.578 1.00 87.56 399 GLN A C 1
ATOM 2996 O O . GLN A 1 399 ? 5.987 -1.592 5.158 1.00 87.56 399 GLN A O 1
ATOM 3001 N N . GLY A 1 400 ? 5.520 -3.786 5.264 1.00 87.94 400 GLY A N 1
ATOM 3002 C CA . GLY A 1 400 ? 6.650 -4.240 4.456 1.00 87.94 400 GLY A CA 1
ATOM 3003 C C . GLY A 1 400 ? 6.637 -3.633 3.056 1.00 87.94 400 GLY A C 1
ATOM 3004 O O . GLY A 1 400 ? 7.655 -3.118 2.597 1.00 87.94 400 GLY A O 1
ATOM 3005 N N . ARG A 1 401 ? 5.465 -3.581 2.405 1.00 86.38 401 ARG A N 1
ATOM 3006 C CA . ARG A 1 401 ? 5.304 -2.889 1.116 1.00 86.38 401 ARG A CA 1
ATOM 3007 C C . ARG A 1 401 ? 5.639 -1.403 1.223 1.00 86.38 401 ARG A C 1
ATOM 3009 O O . ARG A 1 401 ? 6.396 -0.897 0.403 1.00 86.38 401 ARG A O 1
ATOM 3016 N N . ALA A 1 402 ? 5.106 -0.714 2.231 1.00 82.00 402 ALA A N 1
ATOM 3017 C CA . ALA A 1 402 ? 5.353 0.713 2.415 1.00 82.00 402 ALA A CA 1
ATOM 3018 C C . ALA A 1 402 ? 6.839 1.014 2.679 1.00 82.00 402 ALA A C 1
ATOM 3020 O O . ALA A 1 402 ? 7.390 1.939 2.084 1.00 82.00 402 ALA A O 1
ATOM 3021 N N . LEU A 1 403 ? 7.509 0.215 3.518 1.00 90.56 403 LEU A N 1
ATOM 3022 C CA . LEU A 1 403 ? 8.933 0.397 3.804 1.00 90.56 403 LEU A CA 1
ATOM 3023 C C . LEU A 1 403 ? 9.803 0.102 2.578 1.00 90.56 403 LEU A C 1
ATOM 3025 O O . LEU A 1 403 ? 10.761 0.826 2.323 1.00 90.56 403 LEU A O 1
ATOM 3029 N N . ALA A 1 404 ? 9.462 -0.920 1.795 1.00 76.12 404 ALA A N 1
ATOM 3030 C CA . ALA A 1 404 ? 10.159 -1.221 0.552 1.00 76.12 404 ALA A CA 1
ATOM 3031 C C . ALA A 1 404 ? 9.988 -0.114 -0.490 1.00 76.12 404 ALA A C 1
ATOM 3033 O O . ALA A 1 404 ? 10.975 0.299 -1.098 1.00 76.12 404 ALA A O 1
ATOM 3034 N N . GLU A 1 405 ? 8.767 0.404 -0.671 1.00 71.44 405 GLU A N 1
ATOM 3035 C CA . GLU A 1 405 ? 8.503 1.584 -1.505 1.00 71.44 405 GLU A CA 1
ATOM 3036 C C . GLU A 1 405 ? 9.337 2.777 -1.040 1.00 71.44 405 GLU A C 1
ATOM 3038 O O . GLU A 1 405 ? 9.958 3.446 -1.862 1.00 71.44 405 GLU A O 1
ATOM 3043 N N . TYR A 1 406 ? 9.428 3.004 0.269 1.00 70.12 406 TYR A N 1
ATOM 3044 C CA . TYR A 1 406 ? 10.243 4.074 0.822 1.00 70.12 406 TYR A CA 1
ATOM 3045 C C . TYR A 1 406 ? 11.746 3.887 0.545 1.00 70.12 406 TYR A C 1
ATOM 3047 O O . TYR A 1 406 ? 12.394 4.774 -0.013 1.00 70.12 406 TYR A O 1
ATOM 3055 N N . ALA A 1 407 ? 12.299 2.720 0.875 1.00 69.19 407 ALA A N 1
ATOM 3056 C CA . ALA A 1 407 ? 13.720 2.426 0.701 1.00 69.19 407 ALA A CA 1
ATOM 3057 C C . ALA A 1 407 ? 14.160 2.542 -0.768 1.00 69.19 407 ALA A C 1
ATOM 3059 O O . ALA A 1 407 ? 15.174 3.164 -1.072 1.00 69.19 407 ALA A O 1
ATOM 3060 N N . THR A 1 408 ? 13.367 2.002 -1.690 1.00 63.25 408 THR A N 1
ATOM 3061 C CA . THR A 1 408 ? 13.747 1.924 -3.109 1.00 63.25 408 THR A CA 1
ATOM 3062 C C . THR A 1 408 ? 13.359 3.163 -3.911 1.00 63.25 408 THR A C 1
ATOM 3064 O O . THR A 1 408 ? 14.152 3.644 -4.714 1.00 63.25 408 THR A O 1
ATOM 3067 N N . LEU A 1 409 ? 12.164 3.728 -3.704 1.00 58.78 409 LEU A N 1
ATOM 3068 C CA . LEU A 1 409 ? 11.670 4.836 -4.533 1.00 58.78 409 LEU A CA 1
ATOM 3069 C C . LEU A 1 409 ? 12.044 6.216 -3.986 1.00 58.78 409 LEU A C 1
ATOM 3071 O O . LEU A 1 409 ? 12.003 7.187 -4.741 1.00 58.78 409 LEU A O 1
ATOM 3075 N N . VAL A 1 410 ? 12.371 6.324 -2.694 1.00 59.78 410 VAL A N 1
ATOM 3076 C CA . VAL A 1 410 ? 12.627 7.614 -2.020 1.00 59.78 410 VAL A CA 1
ATOM 3077 C C . VAL A 1 410 ? 14.075 7.768 -1.657 1.00 59.78 410 VAL A C 1
ATOM 3079 O O . VAL A 1 410 ? 14.707 8.742 -2.046 1.00 59.78 410 VAL A O 1
ATOM 3082 N N . LEU A 1 411 ? 14.601 6.795 -0.921 1.00 60.72 411 LEU A N 1
ATOM 3083 C CA . LEU A 1 411 ? 16.015 6.793 -0.586 1.00 60.72 411 LEU A CA 1
ATOM 3084 C C . LEU A 1 411 ? 16.872 6.368 -1.785 1.00 60.72 411 LEU A C 1
ATOM 3086 O O . LEU A 1 411 ? 18.066 6.649 -1.795 1.00 60.72 411 LEU A O 1
ATOM 3090 N N . GLY A 1 412 ? 16.265 5.746 -2.805 1.00 58.72 412 GLY A N 1
ATOM 3091 C CA . GLY A 1 412 ? 16.970 5.297 -4.004 1.00 58.72 412 GLY A CA 1
ATOM 3092 C C . GLY A 1 412 ? 17.925 4.139 -3.731 1.00 58.72 412 GLY A C 1
ATOM 3093 O O . GLY A 1 412 ? 18.872 3.959 -4.488 1.00 58.72 412 GLY A O 1
ATOM 3094 N N . LEU A 1 413 ? 17.714 3.395 -2.640 1.00 75.25 413 LEU A N 1
ATOM 3095 C CA . LEU A 1 413 ? 18.569 2.278 -2.253 1.00 75.25 413 LEU A CA 1
ATOM 3096 C C . LEU A 1 413 ? 18.307 1.110 -3.204 1.00 75.25 413 LEU A C 1
ATOM 3098 O O . LEU A 1 413 ? 17.162 0.681 -3.371 1.00 75.25 413 LEU A O 1
ATOM 3102 N N . GLU A 1 414 ? 19.363 0.597 -3.825 1.00 70.06 414 GLU A N 1
ATOM 3103 C CA . GLU A 1 414 ? 19.270 -0.468 -4.821 1.00 70.06 414 GLU A CA 1
ATOM 3104 C C . GLU A 1 414 ? 19.669 -1.818 -4.233 1.00 70.06 414 GLU A C 1
ATOM 3106 O O . GLU A 1 414 ? 19.169 -2.846 -4.670 1.00 70.06 414 GLU A O 1
ATOM 3111 N N . THR A 1 415 ? 20.536 -1.840 -3.229 1.00 77.12 415 THR A N 1
ATOM 3112 C CA . THR A 1 415 ? 21.037 -3.055 -2.591 1.00 77.12 415 THR A CA 1
ATOM 3113 C C . THR A 1 415 ? 20.624 -3.083 -1.127 1.00 77.12 415 THR A C 1
ATOM 3115 O O . THR A 1 415 ? 20.985 -2.231 -0.324 1.00 77.12 415 THR A O 1
ATOM 3118 N N . LEU A 1 416 ? 19.793 -4.051 -0.771 1.00 85.31 416 LEU A N 1
ATOM 3119 C CA . LEU A 1 416 ? 19.118 -4.099 0.516 1.00 85.31 416 LEU A CA 1
ATOM 3120 C C . LEU A 1 416 ? 19.413 -5.413 1.225 1.00 85.31 416 LEU A C 1
ATOM 3122 O O . LEU A 1 416 ? 19.667 -6.441 0.600 1.00 85.31 416 LEU A O 1
ATOM 3126 N N . ALA A 1 417 ? 19.324 -5.391 2.542 1.00 88.06 417 ALA A N 1
ATOM 3127 C CA . ALA A 1 417 ? 19.243 -6.588 3.353 1.00 88.06 417 ALA A CA 1
ATOM 3128 C C . ALA A 1 417 ? 18.117 -6.462 4.366 1.00 88.06 417 ALA A C 1
ATOM 3130 O O . ALA A 1 417 ? 17.728 -5.352 4.734 1.00 88.06 417 ALA A O 1
ATOM 3131 N N . ILE A 1 418 ? 17.597 -7.596 4.814 1.00 90.88 418 ILE A N 1
ATOM 3132 C CA . ILE A 1 418 ? 16.516 -7.638 5.789 1.00 90.88 418 ILE A CA 1
ATOM 3133 C C . ILE A 1 418 ? 16.811 -8.662 6.882 1.00 90.88 418 ILE A C 1
ATOM 3135 O O . ILE A 1 418 ? 17.228 -9.783 6.612 1.00 90.88 418 ILE A O 1
ATOM 3139 N N . LEU A 1 419 ? 16.596 -8.250 8.125 1.00 91.56 419 LEU A N 1
ATOM 3140 C CA . LEU A 1 419 ? 16.653 -9.085 9.311 1.00 91.56 419 LEU A CA 1
ATOM 3141 C C . LEU A 1 419 ? 15.270 -9.067 9.964 1.00 91.56 419 LEU A C 1
ATOM 3143 O O . LEU A 1 419 ? 14.812 -8.006 10.394 1.00 91.56 419 LEU A O 1
ATOM 3147 N N . SER A 1 420 ? 14.604 -10.221 10.008 1.00 90.75 420 SER A N 1
ATOM 3148 C CA . SER A 1 420 ? 13.209 -10.330 10.465 1.00 90.75 420 SER A CA 1
ATOM 3149 C C . SER A 1 420 ? 13.050 -11.244 11.679 1.00 90.75 420 SER A C 1
ATOM 3151 O O . SER A 1 420 ? 13.809 -12.204 11.815 1.00 90.75 420 SER A O 1
ATOM 3153 N N . PRO A 1 421 ? 12.067 -11.003 12.563 1.00 88.19 421 PRO A N 1
ATOM 3154 C CA . PRO A 1 421 ? 11.772 -11.948 13.625 1.00 88.19 421 PRO A CA 1
ATOM 3155 C C . PRO A 1 421 ? 11.244 -13.249 13.015 1.00 88.19 421 PRO A C 1
ATOM 3157 O O . PRO A 1 421 ? 10.535 -13.246 12.006 1.00 88.19 421 PRO A O 1
ATOM 3160 N N . MET A 1 422 ? 11.576 -14.377 13.635 1.00 85.62 422 MET A N 1
ATOM 3161 C CA . MET A 1 422 ? 11.095 -15.698 13.245 1.00 85.62 422 MET A CA 1
ATOM 3162 C C . MET A 1 422 ? 9.654 -15.897 13.735 1.00 85.62 422 MET A C 1
ATOM 3164 O O . MET A 1 422 ? 9.382 -16.667 14.655 1.00 85.62 422 MET A O 1
ATOM 3168 N N . SER A 1 423 ? 8.733 -15.163 13.120 1.00 83.75 423 SER A N 1
ATOM 3169 C CA . SER A 1 423 ? 7.300 -15.171 13.404 1.00 83.75 423 SER A CA 1
ATOM 3170 C C . SER A 1 423 ? 6.496 -15.046 12.110 1.00 83.75 423 SER A C 1
ATOM 3172 O O . SER A 1 423 ? 7.030 -14.679 11.060 1.00 83.75 423 SER A O 1
ATOM 3174 N N . ASP A 1 424 ? 5.191 -15.322 12.175 1.00 80.38 424 ASP A N 1
ATOM 3175 C CA . ASP A 1 424 ? 4.290 -15.106 11.036 1.00 80.38 424 ASP A CA 1
ATOM 3176 C C . ASP A 1 424 ? 4.281 -13.626 10.610 1.00 80.38 424 ASP A C 1
ATOM 3178 O O . ASP A 1 424 ? 4.220 -13.324 9.417 1.00 80.38 424 ASP A O 1
ATOM 3182 N N . TYR A 1 425 ? 4.405 -12.706 11.578 1.00 84.88 425 TYR A N 1
ATOM 3183 C CA . TYR A 1 425 ? 4.539 -11.273 11.325 1.00 84.88 425 TYR A CA 1
ATOM 3184 C C . TYR A 1 425 ? 5.811 -10.961 10.533 1.00 84.88 425 TYR A C 1
ATOM 3186 O O . TYR A 1 425 ? 5.736 -10.345 9.466 1.00 84.88 425 TYR A O 1
ATOM 3194 N N . GLY A 1 426 ? 6.968 -11.420 11.023 1.00 88.25 426 GLY A N 1
ATOM 3195 C CA . GLY A 1 426 ? 8.254 -11.197 10.367 1.00 88.25 426 GLY A CA 1
ATOM 3196 C C . GLY A 1 426 ? 8.299 -11.798 8.966 1.00 88.25 426 GLY A C 1
ATOM 3197 O O . GLY A 1 426 ? 8.716 -11.124 8.027 1.00 88.25 426 GLY A O 1
ATOM 3198 N N . HIS A 1 427 ? 7.774 -13.013 8.793 1.00 87.75 427 HIS A N 1
ATOM 3199 C CA . HIS A 1 427 ? 7.723 -13.680 7.493 1.00 87.75 427 HIS A CA 1
ATOM 3200 C C . HIS A 1 427 ? 6.849 -12.925 6.479 1.00 87.75 427 HIS A C 1
ATOM 3202 O O . HIS A 1 427 ? 7.274 -12.671 5.348 1.00 87.75 427 HIS A O 1
ATOM 3208 N N . ALA A 1 428 ? 5.640 -12.520 6.880 1.00 83.06 428 ALA A N 1
ATOM 3209 C CA . ALA A 1 428 ? 4.733 -11.764 6.020 1.00 83.06 428 ALA A CA 1
ATOM 3210 C C . ALA A 1 428 ? 5.303 -10.382 5.655 1.00 83.06 428 ALA A C 1
ATOM 3212 O O . ALA A 1 428 ? 5.190 -9.938 4.505 1.00 83.06 428 ALA A O 1
ATOM 3213 N N . PHE A 1 429 ? 5.957 -9.717 6.614 1.00 92.00 429 PHE A N 1
ATOM 3214 C CA . PHE A 1 429 ? 6.631 -8.444 6.385 1.00 92.00 429 PHE A CA 1
ATOM 3215 C C . PHE A 1 429 ? 7.769 -8.611 5.381 1.00 92.00 429 PHE A C 1
ATOM 3217 O O . PHE A 1 429 ? 7.822 -7.882 4.391 1.00 92.00 429 PHE A O 1
ATOM 3224 N N . GLU A 1 430 ? 8.662 -9.573 5.613 1.00 92.88 430 GLU A N 1
ATOM 3225 C CA . GLU A 1 430 ? 9.828 -9.834 4.774 1.00 92.88 430 GLU A CA 1
ATOM 3226 C C . GLU A 1 430 ? 9.428 -10.164 3.339 1.00 92.88 430 GLU A C 1
ATOM 3228 O O . GLU A 1 430 ? 9.993 -9.610 2.393 1.00 92.88 430 GLU A O 1
ATOM 3233 N N . GLN A 1 431 ? 8.423 -11.024 3.163 1.00 90.56 431 GLN A N 1
ATOM 3234 C CA . GLN A 1 431 ? 7.932 -11.404 1.846 1.00 90.56 431 GLN A CA 1
ATOM 3235 C C . GLN A 1 431 ? 7.369 -10.189 1.097 1.00 90.56 431 GLN A C 1
ATOM 3237 O O . GLN A 1 431 ? 7.674 -9.984 -0.083 1.00 90.56 431 GLN A O 1
ATOM 3242 N N . ALA A 1 432 ? 6.566 -9.361 1.773 1.00 82.38 432 ALA A N 1
ATOM 3243 C CA . ALA A 1 432 ? 6.000 -8.157 1.179 1.00 82.38 432 ALA A CA 1
ATOM 3244 C C . ALA A 1 432 ? 7.068 -7.097 0.885 1.00 82.38 432 ALA A C 1
ATOM 3246 O O . ALA A 1 432 ? 7.022 -6.477 -0.182 1.00 82.38 432 ALA A O 1
ATOM 3247 N N . PHE A 1 433 ? 8.028 -6.911 1.793 1.00 93.44 433 PHE A N 1
ATOM 3248 C CA . PHE A 1 433 ? 9.152 -5.996 1.634 1.00 93.44 433 PHE A CA 1
ATOM 3249 C C . PHE A 1 433 ? 10.025 -6.416 0.457 1.00 93.44 433 PHE A C 1
ATOM 3251 O O . PHE A 1 433 ? 10.176 -5.653 -0.490 1.00 93.44 433 PHE A O 1
ATOM 3258 N N . THR A 1 434 ? 10.526 -7.650 0.466 1.00 86.50 434 THR A N 1
ATOM 3259 C CA . THR A 1 434 ? 11.406 -8.185 -0.579 1.00 86.50 434 THR A CA 1
ATOM 3260 C C . THR A 1 434 ? 10.721 -8.145 -1.931 1.00 86.50 434 THR A C 1
ATOM 3262 O O . THR A 1 434 ? 11.266 -7.593 -2.883 1.00 86.50 434 THR A O 1
ATOM 3265 N N . GLY A 1 435 ? 9.478 -8.633 -2.001 1.00 76.50 435 GLY A N 1
ATOM 3266 C CA . GLY A 1 435 ? 8.691 -8.584 -3.224 1.00 76.50 435 GLY A CA 1
ATOM 3267 C C . GLY A 1 435 ? 8.556 -7.158 -3.750 1.00 76.50 435 GLY A C 1
ATOM 3268 O O . GLY A 1 435 ? 8.802 -6.920 -4.924 1.00 76.50 435 GLY A O 1
ATOM 3269 N N . THR A 1 436 ? 8.212 -6.196 -2.899 1.00 73.75 436 THR A N 1
ATOM 3270 C CA . THR A 1 436 ? 8.013 -4.801 -3.318 1.00 73.75 436 THR A CA 1
ATOM 3271 C C . THR A 1 436 ? 9.328 -4.093 -3.659 1.00 73.75 436 THR A C 1
ATOM 3273 O O . THR A 1 436 ? 9.381 -3.331 -4.620 1.00 73.75 436 THR A O 1
ATOM 3276 N N . ALA A 1 437 ? 10.407 -4.365 -2.926 1.00 73.88 437 ALA A N 1
ATOM 3277 C CA . ALA A 1 437 ? 11.724 -3.798 -3.187 1.00 73.88 437 ALA A CA 1
ATOM 3278 C C . ALA A 1 437 ? 12.244 -4.266 -4.551 1.00 73.88 437 ALA A C 1
ATOM 3280 O O . ALA A 1 437 ? 12.653 -3.443 -5.368 1.00 73.88 437 ALA A O 1
ATOM 3281 N N . THR A 1 438 ? 12.113 -5.565 -4.842 1.00 69.81 438 THR A N 1
ATOM 3282 C CA . THR A 1 438 ? 12.420 -6.136 -6.160 1.00 69.81 438 THR A CA 1
ATOM 3283 C C . THR A 1 438 ? 11.555 -5.548 -7.264 1.00 69.81 438 THR A C 1
ATOM 3285 O O . THR A 1 438 ? 12.070 -5.199 -8.324 1.00 69.81 438 THR A O 1
ATOM 3288 N N . GLN A 1 439 ? 10.264 -5.339 -6.998 1.00 69.75 439 GLN A N 1
ATOM 3289 C CA . GLN A 1 439 ? 9.357 -4.692 -7.947 1.00 69.75 439 GLN A CA 1
ATOM 3290 C C . GLN A 1 439 ? 9.759 -3.244 -8.290 1.00 69.75 439 GLN A C 1
ATOM 3292 O O . GLN A 1 439 ? 9.455 -2.756 -9.379 1.00 69.75 439 GLN A O 1
ATOM 3297 N N . ASN A 1 440 ? 10.458 -2.568 -7.382 1.00 68.94 440 ASN A N 1
ATOM 3298 C CA . ASN A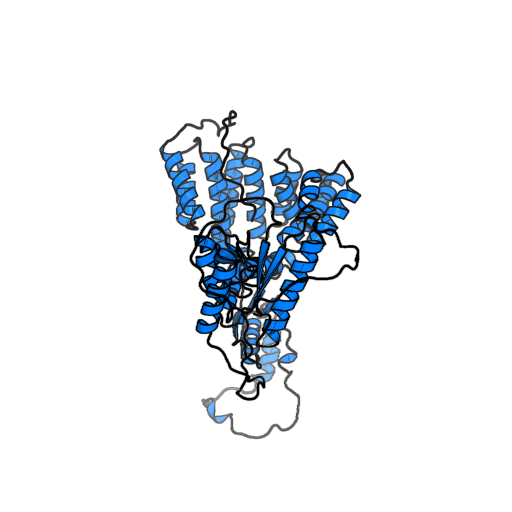 1 440 ? 10.927 -1.194 -7.546 1.00 68.94 440 ASN A CA 1
ATOM 3299 C C . ASN A 1 440 ? 12.370 -1.094 -8.072 1.00 68.94 440 ASN A C 1
ATOM 3301 O O . ASN A 1 440 ? 12.911 0.008 -8.149 1.00 68.94 440 ASN A O 1
ATOM 3305 N N . GLY A 1 441 ? 12.989 -2.218 -8.444 1.00 57.56 441 GLY A N 1
ATOM 3306 C CA . GLY A 1 441 ? 14.353 -2.267 -8.977 1.00 57.56 441 GLY A CA 1
ATOM 3307 C C . GLY A 1 441 ? 15.456 -2.400 -7.923 1.00 57.56 441 GLY A C 1
ATOM 3308 O O . GLY A 1 441 ? 16.628 -2.393 -8.295 1.00 57.56 441 GLY A O 1
ATOM 3309 N N . GLY A 1 442 ? 15.09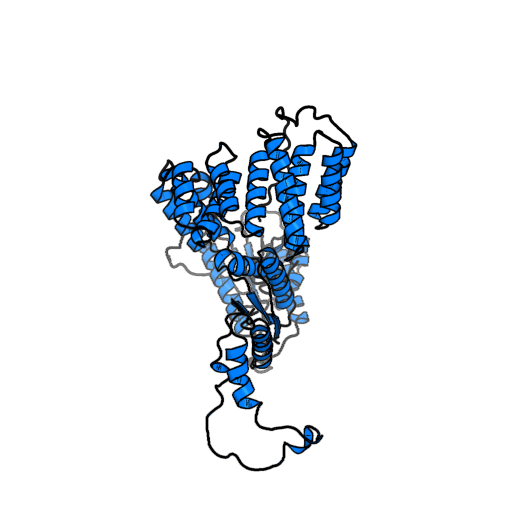9 -2.545 -6.643 1.00 67.69 442 GLY A N 1
ATOM 3310 C CA . GLY A 1 442 ? 16.032 -2.914 -5.579 1.00 67.69 442 GLY A CA 1
ATOM 3311 C C . GLY A 1 442 ? 16.291 -4.425 -5.532 1.00 67.69 442 GLY A C 1
ATOM 3312 O O . GLY A 1 442 ? 15.507 -5.234 -6.017 1.00 67.69 442 GLY A O 1
ATOM 3313 N N . VAL A 1 443 ? 17.388 -4.839 -4.917 1.00 76.25 443 VAL A N 1
ATOM 3314 C CA . VAL A 1 443 ? 17.810 -6.231 -4.769 1.00 76.25 443 VAL A CA 1
ATOM 3315 C C . VAL A 1 443 ? 18.027 -6.495 -3.292 1.00 76.25 443 VAL A C 1
ATOM 3317 O O . VAL A 1 443 ? 18.880 -5.870 -2.671 1.00 76.25 443 VAL A O 1
ATOM 3320 N N . VAL A 1 444 ? 17.278 -7.441 -2.728 1.00 82.31 444 VAL A N 1
ATOM 3321 C CA . VAL A 1 444 ? 17.545 -7.926 -1.372 1.00 82.31 444 VAL A CA 1
ATOM 3322 C C . VAL A 1 444 ? 18.647 -8.983 -1.456 1.00 82.31 444 VAL A C 1
ATOM 3324 O O . VAL A 1 444 ? 18.405 -10.118 -1.857 1.00 82.31 444 VAL A O 1
ATOM 3327 N N . LEU A 1 445 ? 19.877 -8.580 -1.145 1.00 79.56 445 LEU A N 1
ATOM 3328 C CA . LEU A 1 445 ? 21.089 -9.401 -1.241 1.00 79.56 445 LEU A CA 1
ATOM 3329 C C . LEU A 1 445 ? 21.192 -10.429 -0.118 1.00 79.56 445 LEU A C 1
ATOM 3331 O O . LEU A 1 445 ? 21.834 -11.469 -0.272 1.00 79.56 445 LEU A O 1
ATOM 3335 N N . HIS A 1 446 ? 20.581 -10.121 1.022 1.00 82.12 446 HIS A N 1
ATOM 3336 C CA . HIS A 1 446 ? 20.581 -10.994 2.176 1.00 82.12 446 HIS A CA 1
ATOM 3337 C C . HIS A 1 446 ? 19.277 -10.867 2.955 1.00 82.12 446 HIS A C 1
ATOM 3339 O O . HIS A 1 446 ? 18.784 -9.761 3.183 1.00 82.12 446 HIS A O 1
ATOM 3345 N N . SER A 1 447 ? 18.747 -12.011 3.368 1.00 87.00 447 SER A N 1
ATOM 3346 C CA . SER A 1 447 ? 17.657 -12.111 4.324 1.00 87.00 447 SER A CA 1
ATOM 3347 C C . SER A 1 447 ? 18.064 -13.105 5.399 1.00 87.00 447 SER A C 1
ATOM 3349 O O . SER A 1 447 ? 18.573 -14.181 5.065 1.00 87.00 447 SER A O 1
ATOM 3351 N N . ASP A 1 448 ? 17.873 -12.733 6.658 1.00 85.69 448 ASP A N 1
ATOM 3352 C CA . ASP A 1 448 ? 18.116 -13.609 7.797 1.00 85.69 448 ASP A CA 1
ATOM 3353 C C . ASP A 1 448 ? 17.068 -13.383 8.887 1.00 85.69 448 ASP A C 1
ATOM 3355 O O . ASP A 1 448 ? 16.387 -12.351 8.911 1.00 85.69 448 ASP A O 1
ATOM 3359 N N . TRP A 1 449 ? 16.933 -14.352 9.790 1.00 88.12 449 TRP A N 1
ATOM 3360 C CA . TRP A 1 449 ? 15.939 -14.334 10.856 1.00 88.12 449 TRP A CA 1
ATOM 3361 C C . TRP A 1 449 ? 16.564 -14.353 12.248 1.00 88.12 449 TRP A C 1
ATOM 3363 O O . TRP A 1 449 ? 17.662 -14.870 12.475 1.00 88.12 449 TRP A O 1
ATOM 3373 N N . TYR A 1 450 ? 15.825 -13.813 13.212 1.00 87.06 450 TYR A N 1
ATOM 3374 C CA . TYR A 1 450 ? 16.192 -13.855 14.622 1.00 87.06 450 TYR A CA 1
ATOM 3375 C C . TYR A 1 450 ? 15.012 -14.287 15.497 1.00 87.06 450 TYR A C 1
ATOM 3377 O O . TYR A 1 450 ? 13.851 -14.075 15.161 1.00 87.06 450 TYR A O 1
ATOM 3385 N N . TYR A 1 451 ? 15.300 -14.904 16.639 1.00 84.25 451 TYR A N 1
ATOM 3386 C CA . TYR A 1 451 ? 14.278 -15.216 17.643 1.00 84.25 451 TYR A CA 1
ATOM 3387 C C . TYR A 1 451 ? 13.981 -13.976 18.482 1.00 84.25 451 TYR A C 1
ATOM 3389 O O . TYR A 1 451 ? 14.914 -13.264 18.835 1.00 84.25 451 TYR A O 1
ATOM 3397 N N . ALA A 1 452 ? 12.721 -13.729 18.842 1.00 72.81 452 ALA A N 1
ATOM 3398 C CA . ALA A 1 452 ? 12.323 -12.508 19.549 1.00 72.81 452 ALA A CA 1
ATOM 3399 C C . ALA A 1 452 ? 13.116 -12.255 20.851 1.00 72.81 452 ALA A C 1
ATOM 3401 O O . ALA A 1 452 ? 13.377 -11.105 21.195 1.00 72.81 452 ALA A O 1
ATOM 3402 N N . GLU A 1 453 ? 13.560 -13.307 21.548 1.00 77.19 453 GLU A N 1
ATOM 3403 C CA . GLU A 1 453 ? 14.366 -13.202 22.772 1.00 77.19 453 GLU A CA 1
ATOM 3404 C C . GLU A 1 453 ? 15.886 -13.137 22.533 1.00 77.19 453 GLU A C 1
ATOM 3406 O O . GLU A 1 453 ? 16.668 -13.168 23.489 1.00 77.19 453 GLU A O 1
ATOM 3411 N N . ALA A 1 454 ? 16.336 -13.081 21.277 1.00 77.12 454 ALA A N 1
ATOM 3412 C CA . ALA A 1 454 ? 17.752 -13.016 20.946 1.00 77.12 454 ALA A CA 1
ATOM 3413 C C . ALA A 1 454 ? 18.371 -11.700 21.439 1.00 77.12 454 ALA A C 1
ATOM 3415 O O . ALA A 1 454 ? 17.877 -10.605 21.174 1.00 77.12 454 ALA A O 1
ATOM 3416 N N . THR A 1 455 ? 19.492 -11.817 22.147 1.00 80.50 455 THR A N 1
ATOM 3417 C CA . THR A 1 455 ? 20.298 -10.680 22.620 1.00 80.50 455 THR A CA 1
ATOM 3418 C C . THR A 1 455 ? 21.629 -10.557 21.884 1.00 80.50 455 THR A C 1
ATOM 3420 O O . THR A 1 455 ? 22.310 -9.542 22.023 1.00 80.50 455 THR A O 1
ATOM 3423 N N . ASP A 1 456 ? 21.986 -11.572 21.094 1.00 80.44 456 ASP A N 1
ATOM 3424 C CA . ASP A 1 456 ? 23.172 -11.607 20.247 1.00 80.44 456 ASP A CA 1
ATOM 3425 C C . ASP A 1 456 ? 22.758 -11.793 18.782 1.00 80.44 456 ASP A C 1
ATOM 3427 O O . ASP A 1 456 ? 22.081 -12.761 18.434 1.00 80.44 456 ASP A O 1
ATOM 3431 N N . PHE A 1 457 ? 23.174 -10.840 17.949 1.00 83.50 457 PHE A N 1
ATOM 3432 C CA . PHE A 1 457 ? 22.904 -10.779 16.511 1.00 83.50 457 PHE A CA 1
ATOM 3433 C C . PHE A 1 457 ? 24.192 -10.875 15.678 1.00 83.50 457 PHE A C 1
ATOM 3435 O O . PHE A 1 457 ? 24.155 -10.683 14.461 1.00 83.50 457 PHE A O 1
ATOM 3442 N N . GLN A 1 458 ? 25.345 -11.130 16.318 1.00 80.62 458 GLN A N 1
ATOM 3443 C CA . GLN A 1 458 ? 26.637 -11.263 15.635 1.00 80.62 458 GLN A CA 1
ATOM 3444 C C . GLN A 1 458 ? 26.579 -12.233 14.445 1.00 80.62 458 GLN A C 1
ATOM 3446 O O . GLN A 1 458 ? 27.019 -11.836 13.368 1.00 80.62 458 GLN A O 1
ATOM 3451 N N . PRO A 1 459 ? 25.967 -13.434 14.547 1.00 82.19 459 PRO A N 1
ATOM 3452 C CA . PRO A 1 459 ? 25.922 -14.368 13.422 1.00 82.19 459 PRO A CA 1
ATOM 3453 C C . PRO A 1 459 ? 25.222 -13.804 12.176 1.00 82.19 459 PRO A C 1
ATOM 3455 O O . PRO A 1 459 ? 25.702 -13.993 11.057 1.00 82.19 459 PRO A O 1
ATOM 3458 N N . GLN A 1 460 ? 24.109 -13.089 12.365 1.00 83.31 460 GLN A N 1
ATOM 3459 C CA . GLN A 1 460 ? 23.329 -12.494 11.279 1.00 83.31 460 GLN A CA 1
ATOM 3460 C C . GLN A 1 460 ? 24.103 -11.350 10.616 1.00 83.31 460 GLN A C 1
ATOM 3462 O O . GLN A 1 460 ? 24.158 -11.252 9.388 1.00 83.31 460 GLN A O 1
ATOM 3467 N N . PHE A 1 461 ? 24.761 -10.506 11.416 1.00 82.69 461 PHE A N 1
ATOM 3468 C CA . PHE A 1 461 ? 25.595 -9.428 10.885 1.00 82.69 461 PHE A CA 1
ATOM 3469 C C . PHE A 1 461 ? 26.865 -9.949 10.201 1.00 82.69 461 PHE A C 1
ATOM 3471 O O . PHE A 1 461 ? 27.231 -9.417 9.155 1.00 82.69 461 PHE A O 1
ATOM 3478 N N . ASP A 1 462 ? 27.497 -11.012 10.704 1.00 78.75 462 ASP A N 1
ATOM 3479 C CA . ASP A 1 462 ? 28.646 -11.657 10.057 1.00 78.75 462 ASP A CA 1
ATOM 3480 C C . ASP A 1 462 ? 28.268 -12.237 8.689 1.00 78.75 462 ASP A C 1
ATOM 3482 O O . ASP A 1 462 ? 28.964 -12.018 7.692 1.00 78.75 462 ASP A O 1
ATOM 3486 N N . SER A 1 463 ? 27.131 -12.933 8.617 1.00 77.69 463 SER A N 1
ATOM 3487 C CA . SER A 1 463 ? 26.587 -13.475 7.369 1.00 77.69 463 SER A CA 1
ATOM 3488 C C . SER A 1 463 ? 26.310 -12.366 6.347 1.00 77.69 463 SER A C 1
ATOM 3490 O O . SER A 1 463 ? 26.759 -12.443 5.196 1.00 77.69 463 SER A O 1
ATOM 3492 N N . LEU A 1 464 ? 25.659 -11.285 6.785 1.00 77.12 464 LEU A N 1
ATOM 3493 C CA . LEU A 1 464 ? 25.403 -10.100 5.970 1.00 77.12 464 LEU A CA 1
ATOM 3494 C C . LEU A 1 464 ? 26.701 -9.489 5.424 1.00 77.12 464 LEU A C 1
ATOM 3496 O O . LEU A 1 464 ? 26.810 -9.165 4.238 1.00 77.12 464 LEU A O 1
ATOM 3500 N N . ARG A 1 465 ? 27.711 -9.377 6.287 1.00 75.62 465 ARG A N 1
ATOM 3501 C CA . ARG A 1 465 ? 29.019 -8.806 5.973 1.00 75.62 465 ARG A CA 1
ATOM 3502 C C . ARG A 1 465 ? 29.747 -9.631 4.907 1.00 75.62 465 ARG A C 1
ATOM 3504 O O . ARG A 1 465 ? 30.280 -9.068 3.952 1.00 75.62 465 ARG A O 1
ATOM 3511 N N . VAL A 1 466 ? 29.702 -10.964 5.001 1.00 74.88 466 VAL A N 1
ATOM 3512 C CA . VAL A 1 466 ? 30.255 -11.878 3.982 1.00 74.88 466 VAL A CA 1
ATOM 3513 C C . VAL A 1 466 ? 29.585 -11.688 2.618 1.00 74.88 466 VAL A C 1
ATOM 3515 O O . VAL A 1 466 ? 30.275 -11.725 1.596 1.00 74.88 466 VAL A O 1
ATOM 3518 N N . GLN A 1 467 ? 28.265 -11.481 2.574 1.00 70.81 467 GLN A N 1
ATOM 3519 C CA . GLN A 1 467 ? 27.560 -11.234 1.309 1.00 70.81 467 GLN A CA 1
ATOM 3520 C C . GLN A 1 467 ? 27.966 -9.900 0.684 1.00 70.81 467 GLN A C 1
ATOM 3522 O O . GLN A 1 467 ? 28.251 -9.860 -0.512 1.00 70.81 467 GLN A O 1
ATOM 3527 N N . GLY A 1 468 ? 28.075 -8.838 1.487 1.00 66.94 468 GLY A N 1
ATOM 3528 C CA . GLY A 1 468 ? 28.544 -7.539 1.007 1.00 66.94 468 GLY A CA 1
ATOM 3529 C C . GLY A 1 468 ? 29.948 -7.609 0.394 1.00 66.94 468 GLY A C 1
ATOM 3530 O O . GLY A 1 468 ? 30.165 -7.185 -0.738 1.00 66.94 468 GLY A O 1
ATOM 3531 N N . PHE A 1 469 ? 30.889 -8.272 1.070 1.00 68.19 469 PHE A N 1
ATOM 3532 C CA . PHE A 1 469 ? 32.250 -8.451 0.551 1.00 68.19 469 PHE A CA 1
ATOM 3533 C C . PHE A 1 469 ? 32.330 -9.129 -0.817 1.00 68.19 469 PHE A C 1
ATOM 3535 O O . PHE A 1 469 ? 33.169 -8.766 -1.639 1.00 68.19 469 PHE A O 1
ATOM 3542 N N . ARG A 1 470 ? 31.469 -10.118 -1.079 1.00 67.06 470 ARG A N 1
ATOM 3543 C CA . ARG A 1 470 ? 31.463 -10.854 -2.355 1.00 67.06 470 ARG A CA 1
ATOM 3544 C C . ARG A 1 470 ? 31.026 -10.002 -3.544 1.00 67.06 470 ARG A C 1
ATOM 3546 O O . ARG A 1 470 ? 31.292 -10.387 -4.679 1.00 67.06 470 ARG A O 1
ATOM 3553 N N . LEU A 1 471 ? 30.333 -8.897 -3.287 1.00 63.84 471 LEU A N 1
ATOM 3554 C CA . LEU A 1 471 ? 29.722 -8.044 -4.304 1.00 63.84 471 LEU A CA 1
ATOM 3555 C C . LEU A 1 471 ? 30.551 -6.795 -4.607 1.00 63.84 471 LEU A C 1
ATOM 3557 O O . LEU A 1 471 ? 30.213 -6.056 -5.531 1.00 63.84 471 LEU A O 1
ATOM 3561 N N . MET A 1 472 ? 31.648 -6.573 -3.876 1.00 62.44 472 MET A N 1
ATOM 3562 C CA . MET A 1 472 ? 32.581 -5.496 -4.187 1.00 62.44 472 MET A CA 1
ATOM 3563 C C . MET A 1 472 ? 33.174 -5.729 -5.583 1.00 62.44 472 MET A C 1
ATOM 3565 O O . MET A 1 472 ? 33.571 -6.858 -5.894 1.00 62.44 472 MET A O 1
ATOM 3569 N N . PRO A 1 473 ? 33.263 -4.697 -6.444 1.00 45.72 473 PRO A N 1
ATOM 3570 C CA . PRO A 1 473 ? 33.889 -4.845 -7.747 1.00 45.72 473 PRO A CA 1
ATOM 3571 C C . PRO A 1 473 ? 35.318 -5.362 -7.568 1.00 45.72 473 PRO A C 1
ATOM 3573 O O . PRO A 1 473 ? 36.144 -4.702 -6.938 1.00 45.72 473 PRO A O 1
ATOM 3576 N N . SER A 1 474 ? 35.656 -6.511 -8.162 1.00 45.22 474 SER A N 1
ATOM 3577 C CA . SER A 1 474 ? 37.070 -6.817 -8.380 1.00 45.22 474 SER A CA 1
ATOM 3578 C C . SER A 1 474 ? 37.608 -5.698 -9.266 1.00 45.22 474 SER A C 1
ATOM 3580 O O . SER A 1 474 ? 37.040 -5.476 -10.339 1.00 45.22 474 SER A O 1
ATOM 3582 N N . ALA A 1 475 ? 38.639 -4.970 -8.841 1.00 39.19 475 ALA A N 1
ATOM 3583 C CA . ALA A 1 475 ? 39.185 -3.861 -9.613 1.00 39.19 475 ALA A CA 1
ATOM 3584 C C . ALA A 1 475 ? 39.735 -4.363 -10.964 1.00 39.19 475 ALA A C 1
ATOM 3586 O O . ALA A 1 475 ? 40.914 -4.664 -11.115 1.00 39.19 475 ALA A O 1
ATOM 3587 N N . ALA A 1 476 ? 38.880 -4.435 -11.983 1.00 35.28 476 ALA A N 1
ATOM 3588 C CA . ALA A 1 476 ? 39.222 -4.857 -13.339 1.00 35.28 476 ALA A CA 1
ATOM 3589 C C . ALA A 1 476 ? 39.918 -3.736 -14.142 1.00 35.28 476 ALA A C 1
ATOM 3591 O O . ALA A 1 476 ? 39.815 -3.680 -15.365 1.00 35.28 476 ALA A O 1
ATOM 3592 N N . GLY A 1 477 ? 40.614 -2.830 -13.451 1.00 35.22 477 GLY A N 1
ATOM 3593 C CA . GLY A 1 477 ? 41.418 -1.756 -14.036 1.00 35.22 477 GLY A CA 1
ATOM 3594 C C . GLY A 1 477 ? 42.845 -1.685 -13.499 1.00 35.22 477 GLY A C 1
ATOM 3595 O O . GLY A 1 477 ? 43.676 -1.037 -14.123 1.00 35.22 477 GLY A O 1
ATOM 3596 N N . ASP A 1 478 ? 43.150 -2.375 -12.400 1.00 38.12 478 ASP A N 1
ATOM 3597 C CA . ASP A 1 478 ? 44.523 -2.504 -11.924 1.00 38.12 478 ASP A CA 1
ATOM 3598 C C . ASP A 1 478 ? 44.674 -3.826 -11.176 1.00 38.12 478 ASP A C 1
ATOM 3600 O O . ASP A 1 478 ? 44.827 -3.900 -9.956 1.00 38.12 478 ASP A O 1
ATOM 3604 N N . SER A 1 479 ? 44.575 -4.916 -11.937 1.00 36.66 479 SER A N 1
ATOM 3605 C CA . SER A 1 479 ? 44.858 -6.246 -11.411 1.00 36.66 479 SER A CA 1
ATOM 3606 C C . SER A 1 479 ? 46.271 -6.308 -10.827 1.00 36.66 479 SER A C 1
ATOM 3608 O O . SER A 1 479 ? 46.484 -7.056 -9.889 1.00 36.66 479 SER A O 1
ATOM 3610 N N . LEU A 1 480 ? 47.213 -5.474 -11.278 1.00 37.16 480 LEU A N 1
ATOM 3611 C CA . LEU A 1 480 ? 48.562 -5.446 -10.717 1.00 37.16 480 LEU A CA 1
ATOM 3612 C C . LEU A 1 480 ? 48.646 -4.782 -9.341 1.00 37.16 480 LEU A C 1
ATOM 3614 O O . LEU A 1 480 ? 49.504 -5.190 -8.585 1.00 37.16 480 LEU A O 1
ATOM 3618 N N . ALA A 1 481 ? 47.759 -3.862 -8.950 1.00 37.31 481 ALA A N 1
ATOM 3619 C CA . ALA A 1 481 ? 47.794 -3.271 -7.603 1.00 37.31 481 ALA A CA 1
ATOM 3620 C C . ALA A 1 481 ? 47.173 -4.185 -6.522 1.00 37.31 481 ALA A C 1
ATOM 3622 O O . ALA A 1 481 ? 47.587 -4.157 -5.363 1.00 37.31 481 ALA A O 1
ATOM 3623 N N . LEU A 1 482 ? 46.202 -5.025 -6.903 1.00 36.66 482 LEU A N 1
ATOM 3624 C CA . LEU A 1 482 ? 45.642 -6.085 -6.047 1.00 36.66 482 LEU A CA 1
ATOM 3625 C C . LEU A 1 482 ? 46.517 -7.340 -6.034 1.00 36.66 482 LEU A C 1
ATOM 3627 O O . LEU A 1 482 ? 46.583 -8.028 -5.018 1.00 36.66 482 LEU A O 1
ATOM 3631 N N . PHE A 1 483 ? 47.211 -7.623 -7.139 1.00 36.09 483 PHE A N 1
ATOM 3632 C CA . PHE A 1 483 ? 48.272 -8.619 -7.135 1.00 36.09 483 PHE A CA 1
ATOM 3633 C C . PHE A 1 483 ? 49.512 -8.111 -6.399 1.00 36.09 483 PHE A C 1
ATOM 3635 O O . PHE A 1 483 ? 50.090 -8.923 -5.720 1.00 36.09 483 PHE A O 1
ATOM 3642 N N . ASP A 1 484 ? 49.868 -6.823 -6.353 1.00 36.03 484 ASP A N 1
ATOM 3643 C CA . ASP A 1 484 ? 51.014 -6.357 -5.542 1.00 36.03 484 ASP A CA 1
ATOM 3644 C C . ASP A 1 484 ? 50.720 -6.448 -4.031 1.00 36.03 484 ASP A C 1
ATOM 3646 O O . ASP A 1 484 ? 51.602 -6.766 -3.233 1.00 36.03 484 ASP A O 1
ATOM 3650 N N . SER A 1 485 ? 49.457 -6.281 -3.615 1.00 35.66 485 SER A N 1
ATOM 3651 C CA . SER A 1 485 ? 49.058 -6.479 -2.212 1.00 35.66 485 SER A CA 1
ATOM 3652 C C . SER A 1 485 ? 48.938 -7.954 -1.799 1.00 35.66 485 SER A C 1
ATOM 3654 O O . SER A 1 485 ? 49.005 -8.254 -0.606 1.00 35.66 485 SER A O 1
ATOM 3656 N N . LEU A 1 486 ? 48.826 -8.882 -2.762 1.00 34.78 486 LEU A N 1
ATOM 3657 C CA . LEU A 1 486 ? 48.753 -10.332 -2.526 1.00 34.78 486 LEU A CA 1
ATOM 3658 C C . LEU A 1 486 ? 50.038 -11.099 -2.921 1.00 34.78 486 LEU A C 1
ATOM 3660 O O . LEU A 1 486 ? 50.346 -12.106 -2.295 1.00 34.78 486 LEU A O 1
ATOM 3664 N N . GLU A 1 487 ? 50.838 -10.624 -3.876 1.00 33.44 487 GLU A N 1
ATOM 3665 C CA . GLU A 1 487 ? 52.165 -11.136 -4.274 1.00 33.44 487 GLU A CA 1
ATOM 3666 C C . GLU A 1 487 ? 53.256 -10.664 -3.315 1.00 33.44 487 GLU A C 1
ATOM 3668 O O . GLU A 1 487 ? 54.181 -11.437 -3.070 1.00 33.44 487 GLU A O 1
ATOM 3673 N N . THR A 1 488 ? 53.108 -9.507 -2.649 1.00 36.94 488 THR A N 1
ATOM 3674 C CA . THR A 1 488 ? 53.960 -9.173 -1.486 1.00 36.94 488 THR A CA 1
ATOM 3675 C C . THR A 1 488 ? 53.766 -10.178 -0.335 1.00 36.94 488 THR A C 1
ATOM 3677 O O . THR A 1 488 ? 54.593 -10.259 0.570 1.00 36.94 488 THR A O 1
ATOM 3680 N N . VAL A 1 489 ? 52.711 -11.003 -0.388 1.00 36.19 489 VAL A N 1
ATOM 3681 C CA . VAL A 1 489 ? 52.450 -12.086 0.573 1.00 36.19 489 VAL A CA 1
ATOM 3682 C C . VAL A 1 489 ? 52.736 -13.486 -0.005 1.00 36.19 489 VAL A C 1
ATOM 3684 O O . VAL A 1 489 ? 52.944 -14.416 0.771 1.00 36.19 489 VAL A O 1
ATOM 3687 N N . LEU A 1 490 ? 52.793 -13.676 -1.333 1.00 32.59 490 LEU A N 1
ATOM 3688 C CA . LEU A 1 490 ? 52.805 -15.018 -1.953 1.00 32.59 490 LEU A CA 1
ATOM 3689 C C . LEU A 1 490 ? 53.964 -15.342 -2.916 1.00 32.59 490 LEU A C 1
ATOM 3691 O O . LEU A 1 490 ? 53.993 -16.457 -3.438 1.00 32.59 490 LEU A O 1
ATOM 3695 N N . LEU A 1 491 ? 54.954 -14.465 -3.112 1.00 30.05 491 LEU A N 1
ATOM 3696 C CA . LEU A 1 491 ? 56.171 -14.801 -3.869 1.00 30.05 491 LEU A CA 1
ATOM 3697 C C . LEU A 1 491 ? 57.461 -14.458 -3.109 1.00 30.05 491 LEU A C 1
ATOM 3699 O O . LEU A 1 491 ? 58.196 -13.543 -3.461 1.00 30.05 491 LEU A O 1
ATOM 3703 N N . ASP A 1 492 ? 57.825 -15.311 -2.156 1.00 29.58 492 ASP A N 1
ATOM 3704 C CA . ASP A 1 492 ? 59.172 -15.878 -2.212 1.00 29.58 492 ASP A CA 1
ATOM 3705 C C . ASP A 1 492 ? 59.043 -17.399 -2.146 1.00 29.58 492 ASP A C 1
ATOM 3707 O O . ASP A 1 492 ? 58.665 -17.974 -1.127 1.00 29.58 492 ASP A O 1
ATOM 3711 N N . THR A 1 493 ? 59.259 -18.069 -3.274 1.00 29.56 493 THR A N 1
ATOM 3712 C CA . THR A 1 493 ? 60.362 -19.032 -3.376 1.00 29.56 493 THR A CA 1
ATOM 3713 C C . THR A 1 493 ? 60.395 -19.675 -4.756 1.00 29.56 493 THR A C 1
ATOM 3715 O O . THR A 1 493 ? 59.443 -20.258 -5.275 1.00 29.56 493 THR A O 1
ATOM 3718 N N . SER A 1 494 ? 61.569 -19.570 -5.357 1.00 31.06 494 SER A N 1
ATOM 3719 C CA . SER A 1 494 ? 61.993 -20.290 -6.544 1.00 31.06 494 SER A CA 1
ATOM 3720 C C . SER A 1 494 ? 61.781 -21.808 -6.436 1.00 31.06 494 SER A C 1
ATOM 3722 O O . SER A 1 494 ? 62.257 -22.443 -5.500 1.00 31.06 494 SER A O 1
ATOM 3724 N N . VAL A 1 495 ? 61.133 -22.362 -7.462 1.00 32.38 495 VAL A N 1
ATOM 3725 C CA . VAL A 1 495 ? 61.230 -23.723 -8.027 1.00 32.38 495 VAL A CA 1
ATOM 3726 C C . VAL A 1 495 ? 62.149 -24.713 -7.282 1.00 32.38 495 VAL A C 1
ATOM 3728 O O . VAL A 1 495 ? 63.365 -24.666 -7.453 1.00 32.38 495 VAL A O 1
ATOM 3731 N N . ALA A 1 496 ? 61.553 -25.683 -6.575 1.00 33.94 496 ALA A N 1
ATOM 3732 C CA . ALA A 1 496 ? 61.667 -27.136 -6.825 1.00 33.94 496 ALA A CA 1
ATOM 3733 C C . ALA A 1 496 ? 61.325 -27.959 -5.564 1.00 33.94 496 ALA A C 1
ATOM 3735 O O . ALA A 1 496 ? 62.072 -27.937 -4.590 1.00 33.94 496 ALA A O 1
ATOM 3736 N N . GLY A 1 497 ? 60.271 -28.779 -5.636 1.00 31.84 497 GLY A N 1
ATOM 3737 C CA . GLY A 1 497 ? 60.048 -29.897 -4.707 1.00 31.84 497 GLY A CA 1
ATOM 3738 C C . GLY A 1 497 ? 58.683 -29.878 -4.027 1.00 31.84 497 GLY A C 1
ATOM 3739 O O . GLY A 1 497 ? 58.396 -29.006 -3.219 1.00 31.84 497 GLY A O 1
ATOM 3740 N N . GLU A 1 498 ? 57.850 -30.856 -4.378 1.00 43.56 498 GLU A N 1
ATOM 3741 C CA . GLU A 1 498 ? 56.530 -31.144 -3.808 1.00 43.56 498 GLU A CA 1
ATOM 3742 C C . GLU A 1 498 ? 56.556 -31.215 -2.274 1.00 43.56 498 GLU A C 1
ATOM 3744 O O . GLU A 1 498 ? 57.253 -32.084 -1.768 1.00 43.56 498 GLU A O 1
ATOM 3749 N N . TRP A 1 499 ? 55.742 -30.424 -1.554 1.00 30.77 499 TRP A N 1
ATOM 3750 C CA . TRP A 1 499 ? 55.259 -30.743 -0.195 1.00 30.77 499 TRP A CA 1
ATOM 3751 C C . TRP A 1 499 ? 53.880 -30.116 0.083 1.00 30.77 499 TRP A C 1
ATOM 3753 O O . TRP A 1 499 ? 53.555 -29.032 -0.395 1.00 30.77 499 TRP A O 1
ATOM 3763 N N . THR A 1 500 ? 53.046 -30.842 0.832 1.00 37.66 500 THR A N 1
ATOM 3764 C CA . THR A 1 500 ? 51.626 -30.561 1.097 1.00 37.66 500 THR A CA 1
ATOM 3765 C C . THR A 1 500 ? 51.386 -29.646 2.306 1.00 37.66 500 THR A C 1
ATOM 3767 O O . THR A 1 500 ? 52.099 -29.701 3.306 1.00 37.66 500 THR A O 1
ATOM 3770 N N . PHE A 1 501 ? 50.300 -28.874 2.208 1.00 34.41 501 PHE A N 1
ATOM 3771 C CA . PHE A 1 501 ? 49.828 -27.756 3.044 1.00 34.41 501 PHE A CA 1
ATOM 3772 C C . PHE A 1 501 ? 49.835 -27.948 4.582 1.00 34.41 501 PHE A C 1
ATOM 3774 O O . PHE A 1 501 ? 49.894 -26.968 5.317 1.00 34.41 501 PHE A O 1
ATOM 3781 N N . GLU A 1 502 ? 49.829 -29.178 5.104 1.00 32.97 502 GLU A N 1
ATOM 3782 C CA . GLU A 1 502 ? 49.780 -29.446 6.556 1.00 32.97 502 GLU A CA 1
ATOM 3783 C C . GLU A 1 502 ? 51.106 -29.215 7.308 1.00 32.97 502 GLU A C 1
ATOM 3785 O O . GLU A 1 502 ? 51.095 -29.060 8.529 1.00 32.97 502 GLU A O 1
ATOM 3790 N N . ALA A 1 503 ? 52.252 -29.162 6.619 1.00 34.69 503 ALA A N 1
ATOM 3791 C CA . ALA A 1 503 ? 53.560 -29.036 7.276 1.00 34.69 503 ALA A CA 1
ATOM 3792 C C . ALA A 1 503 ? 53.946 -27.588 7.650 1.00 34.69 503 ALA A C 1
ATOM 3794 O O . ALA A 1 503 ? 54.802 -27.391 8.512 1.00 34.69 503 ALA A O 1
ATOM 3795 N N . LEU A 1 504 ? 53.302 -26.578 7.050 1.00 36.56 504 LEU A N 1
ATOM 3796 C CA . LEU A 1 504 ? 53.639 -25.159 7.252 1.00 36.56 504 LEU A CA 1
ATOM 3797 C C . LEU A 1 504 ? 53.089 -24.591 8.575 1.00 36.56 504 LEU A C 1
ATOM 3799 O O . LEU A 1 504 ? 53.562 -23.574 9.066 1.00 36.56 504 LEU A O 1
ATOM 3803 N N . VAL A 1 505 ? 52.123 -25.273 9.198 1.00 35.53 505 VAL A N 1
ATOM 3804 C CA . VAL A 1 505 ? 51.383 -24.773 10.373 1.00 35.53 505 VAL A CA 1
ATOM 3805 C C . VAL A 1 505 ? 52.170 -24.911 11.695 1.00 35.53 505 VAL A C 1
ATOM 3807 O O . VAL A 1 505 ? 51.699 -24.471 12.739 1.00 35.53 505 VAL A O 1
ATOM 3810 N N . ARG A 1 506 ? 53.374 -25.511 11.709 1.00 33.09 506 ARG A N 1
ATOM 3811 C CA . ARG A 1 506 ? 54.095 -25.820 12.967 1.00 33.09 506 ARG A CA 1
ATOM 3812 C C . ARG A 1 506 ? 55.521 -25.287 13.130 1.00 33.09 506 ARG A C 1
ATOM 3814 O O . ARG A 1 506 ? 56.116 -25.572 14.166 1.00 33.09 506 ARG A O 1
ATOM 3821 N N . ALA A 1 507 ? 56.073 -24.515 12.200 1.00 29.58 507 ALA A N 1
ATOM 3822 C CA . ALA A 1 507 ? 57.454 -24.041 12.320 1.00 29.58 507 ALA A CA 1
ATOM 3823 C C . ALA A 1 507 ? 57.530 -22.529 12.584 1.00 29.58 507 ALA A C 1
ATOM 3825 O O . ALA A 1 507 ? 57.381 -21.721 11.680 1.00 29.58 507 ALA A O 1
ATOM 3826 N N . GLU A 1 508 ? 57.746 -22.219 13.863 1.00 33.41 508 GLU A N 1
ATOM 3827 C CA . GLU A 1 508 ? 58.544 -21.119 14.422 1.00 33.41 508 GLU A CA 1
ATOM 3828 C C . GLU A 1 508 ? 58.411 -19.695 13.847 1.00 33.41 508 GLU A C 1
ATOM 3830 O O . GLU A 1 508 ? 58.970 -19.349 12.813 1.00 33.41 508 GLU A O 1
ATOM 3835 N N . GLY A 1 509 ? 57.869 -18.818 14.700 1.00 36.62 509 GLY A N 1
ATOM 3836 C CA . GLY A 1 509 ? 58.644 -17.662 15.153 1.00 36.62 509 GLY A CA 1
ATOM 3837 C C . GLY A 1 509 ? 58.502 -16.382 14.341 1.00 36.62 509 GLY A C 1
ATOM 3838 O O . GLY A 1 509 ? 59.464 -15.947 13.722 1.00 36.62 509 GLY A O 1
ATOM 3839 N N . LEU A 1 510 ? 57.351 -15.720 14.461 1.00 32.44 510 LEU A N 1
ATOM 3840 C CA . LEU A 1 510 ? 57.241 -14.275 14.255 1.00 32.44 510 LEU A CA 1
ATOM 3841 C C . LEU A 1 510 ? 56.382 -13.686 15.380 1.00 32.44 510 LEU A C 1
ATOM 3843 O O . LEU A 1 510 ? 55.176 -13.495 15.244 1.00 32.44 510 LEU A O 1
ATOM 3847 N N . ASP A 1 511 ? 57.040 -13.466 16.518 1.00 35.88 511 ASP A N 1
ATOM 3848 C CA . ASP A 1 511 ? 56.616 -12.477 17.503 1.00 35.88 511 ASP A CA 1
ATOM 3849 C C . ASP A 1 511 ? 56.817 -11.063 16.916 1.00 35.88 511 ASP A C 1
ATOM 3851 O O . ASP A 1 511 ? 57.765 -10.814 16.171 1.00 35.88 511 ASP A O 1
ATOM 3855 N N . ASP A 1 512 ? 55.925 -10.158 17.323 1.00 32.34 512 ASP A N 1
ATOM 3856 C CA . ASP A 1 512 ? 55.917 -8.698 17.141 1.00 32.34 512 ASP A CA 1
ATOM 3857 C C . ASP A 1 512 ? 55.318 -8.088 15.850 1.00 32.34 512 ASP A C 1
ATOM 3859 O O . ASP A 1 512 ? 55.985 -7.623 14.929 1.00 32.34 512 ASP A O 1
ATOM 3863 N N . ALA A 1 513 ? 53.986 -7.964 15.911 1.00 43.28 513 ALA A N 1
ATOM 3864 C CA . ALA A 1 513 ? 53.238 -6.702 15.835 1.00 43.28 513 ALA A CA 1
ATOM 3865 C C . ALA A 1 513 ? 53.412 -5.789 14.601 1.00 43.28 513 ALA A C 1
ATOM 3867 O O . ALA A 1 513 ? 54.007 -4.713 14.667 1.00 43.28 513 ALA A O 1
ATOM 3868 N N . GLN A 1 514 ? 52.646 -6.096 13.552 1.00 34.06 514 GLN A N 1
ATOM 3869 C CA . GLN A 1 514 ? 51.749 -5.100 12.959 1.00 34.06 514 GLN A CA 1
ATOM 3870 C C . GLN A 1 514 ? 50.341 -5.693 12.960 1.00 34.06 514 GLN A C 1
ATOM 3872 O O . GLN A 1 514 ? 50.092 -6.738 12.365 1.00 34.06 514 GLN A O 1
ATOM 3877 N N . SER A 1 515 ? 49.446 -5.071 13.725 1.00 35.56 515 SER A N 1
ATOM 3878 C CA . SER A 1 515 ? 48.041 -5.452 13.830 1.00 35.56 515 SER A CA 1
ATOM 3879 C C . SER A 1 515 ? 47.420 -5.549 12.438 1.00 35.56 515 SER A C 1
ATOM 3881 O O . SER A 1 515 ? 47.412 -4.559 11.704 1.00 35.56 515 SER A O 1
ATOM 3883 N N . LEU A 1 516 ? 46.897 -6.731 12.101 1.00 35.38 516 LEU A N 1
ATOM 3884 C CA . LEU A 1 516 ? 45.948 -6.907 11.003 1.00 35.38 516 LEU A CA 1
ATOM 3885 C C . LEU A 1 516 ? 44.876 -5.807 11.112 1.00 35.38 516 LEU A C 1
ATOM 3887 O O . LEU A 1 516 ? 44.432 -5.543 12.234 1.00 35.38 516 LEU A O 1
ATOM 3891 N N . PRO A 1 517 ? 44.480 -5.149 10.007 1.00 36.22 517 PRO A N 1
ATOM 3892 C CA . PRO A 1 517 ? 43.380 -4.196 10.055 1.00 36.22 517 PRO A CA 1
ATOM 3893 C C . PRO A 1 517 ? 42.149 -4.919 10.601 1.00 36.22 517 PRO A C 1
ATOM 3895 O O . PRO A 1 517 ? 41.815 -6.015 10.140 1.00 36.22 517 PRO A O 1
ATOM 3898 N N . ASP A 1 518 ? 41.529 -4.341 11.630 1.00 36.88 518 ASP A N 1
ATOM 3899 C CA . ASP A 1 518 ? 40.312 -4.885 12.212 1.00 36.88 518 ASP A CA 1
ATOM 3900 C C . ASP A 1 518 ? 39.278 -4.993 11.090 1.00 36.88 518 ASP A C 1
ATOM 3902 O O . ASP A 1 518 ? 39.115 -4.071 10.288 1.00 36.88 518 ASP A O 1
ATOM 3906 N N . SER A 1 519 ? 38.585 -6.126 10.988 1.00 41.00 519 SER A N 1
ATOM 3907 C CA . SER A 1 519 ? 37.539 -6.265 9.979 1.00 41.00 519 SER A CA 1
ATOM 3908 C C . SER A 1 519 ? 36.510 -5.131 10.125 1.00 41.00 519 SER A C 1
ATOM 3910 O O . SER A 1 519 ? 36.026 -4.623 9.117 1.00 41.00 519 SER A O 1
ATOM 3912 N N . ALA A 1 520 ? 36.280 -4.616 11.337 1.00 44.47 520 ALA A N 1
ATOM 3913 C CA . ALA A 1 520 ? 35.434 -3.448 11.579 1.00 44.47 520 ALA A CA 1
ATOM 3914 C C . ALA A 1 520 ? 35.808 -2.191 10.757 1.00 44.47 520 ALA A C 1
ATOM 3916 O O . ALA A 1 520 ? 34.928 -1.376 10.485 1.00 44.47 520 ALA A O 1
ATOM 3917 N N . ASP A 1 521 ? 37.058 -2.061 10.298 1.00 36.81 521 ASP A N 1
ATOM 3918 C CA . ASP A 1 521 ? 37.552 -0.898 9.548 1.00 36.81 521 ASP A CA 1
ATOM 3919 C C . ASP A 1 521 ? 37.323 -0.988 8.029 1.00 36.81 521 ASP A C 1
ATOM 3921 O O . ASP A 1 521 ? 37.584 -0.028 7.299 1.00 36.81 521 ASP A O 1
ATOM 3925 N N . ILE A 1 522 ? 36.824 -2.121 7.522 1.00 44.38 522 ILE A N 1
ATOM 3926 C CA . ILE A 1 522 ? 36.518 -2.272 6.095 1.00 44.38 522 ILE A CA 1
ATOM 3927 C C . ILE A 1 522 ? 35.061 -1.890 5.838 1.00 44.38 522 ILE A C 1
ATOM 3929 O O . ILE A 1 522 ? 34.131 -2.589 6.262 1.00 44.38 522 ILE A O 1
ATOM 3933 N N . PHE A 1 523 ? 34.888 -0.776 5.126 1.00 49.81 523 PHE A N 1
ATOM 3934 C CA . PHE A 1 523 ? 33.593 -0.225 4.748 1.00 49.81 523 PHE A CA 1
ATOM 3935 C C . PHE A 1 523 ? 32.986 -1.038 3.601 1.00 49.81 523 PHE A C 1
ATOM 3937 O O . PHE A 1 523 ? 33.602 -1.182 2.548 1.00 49.81 523 PHE A O 1
ATOM 3944 N N . ILE A 1 524 ? 31.787 -1.578 3.814 1.00 57.16 524 ILE A N 1
ATOM 3945 C CA . ILE A 1 524 ? 31.018 -2.287 2.791 1.00 57.16 524 ILE A CA 1
ATOM 3946 C C . ILE A 1 524 ? 30.013 -1.303 2.212 1.00 57.16 524 ILE A C 1
ATOM 3948 O O . ILE A 1 524 ? 29.042 -0.951 2.873 1.00 57.16 524 ILE A O 1
ATOM 3952 N N . ASP A 1 525 ? 30.263 -0.852 0.989 1.00 63.25 525 ASP A N 1
ATOM 3953 C CA . ASP A 1 525 ? 29.421 0.089 0.245 1.00 63.25 525 ASP A CA 1
ATOM 3954 C C . ASP A 1 525 ? 28.498 -0.607 -0.770 1.00 63.25 525 ASP A C 1
ATOM 3956 O O . ASP A 1 525 ? 27.796 0.045 -1.532 1.00 63.25 525 ASP A O 1
ATOM 3960 N N . THR A 1 526 ? 28.477 -1.941 -0.770 1.00 70.69 526 THR A N 1
ATOM 3961 C CA . THR A 1 526 ? 27.693 -2.769 -1.699 1.00 70.69 526 THR A CA 1
ATOM 3962 C C . THR A 1 526 ? 26.284 -3.091 -1.200 1.00 70.69 526 THR A C 1
ATOM 3964 O O . THR A 1 526 ? 25.563 -3.816 -1.881 1.00 70.69 526 THR A O 1
ATOM 3967 N N . ILE A 1 527 ? 25.941 -2.679 0.025 1.00 77.94 527 ILE A N 1
ATOM 3968 C CA . ILE A 1 527 ? 24.602 -2.799 0.613 1.00 77.94 527 ILE A CA 1
ATOM 3969 C C . ILE A 1 527 ? 24.183 -1.398 1.051 1.00 77.94 527 ILE A C 1
ATOM 3971 O O . ILE A 1 527 ? 24.650 -0.888 2.066 1.00 77.94 527 ILE A O 1
ATOM 3975 N N . ASP A 1 528 ? 23.296 -0.789 0.279 1.00 74.31 528 ASP A N 1
ATOM 3976 C CA . ASP A 1 528 ? 22.790 0.566 0.480 1.00 74.31 528 ASP A CA 1
ATOM 3977 C C . ASP A 1 528 ? 21.911 0.691 1.736 1.00 74.31 528 ASP A C 1
ATOM 3979 O O . ASP A 1 528 ? 21.835 1.763 2.340 1.00 74.31 528 ASP A O 1
ATOM 3983 N N . GLY A 1 529 ? 21.227 -0.385 2.148 1.00 82.12 529 GLY A N 1
ATOM 3984 C CA . GLY A 1 529 ? 20.355 -0.355 3.324 1.00 82.12 529 GLY A CA 1
ATOM 3985 C C . GLY A 1 529 ? 20.129 -1.698 4.006 1.00 82.12 529 GLY A C 1
ATOM 3986 O O . GLY A 1 529 ? 20.002 -2.734 3.361 1.00 82.12 529 GLY A O 1
ATOM 3987 N N . VAL A 1 530 ? 20.006 -1.661 5.333 1.00 88.12 530 VAL A N 1
ATOM 3988 C CA . VAL A 1 530 ? 19.636 -2.815 6.160 1.00 88.12 530 VAL A CA 1
ATOM 3989 C C . VAL A 1 530 ? 18.325 -2.508 6.868 1.00 88.12 530 VAL A C 1
ATOM 3991 O O . VAL A 1 530 ? 18.209 -1.507 7.575 1.00 88.12 530 VAL A O 1
ATOM 3994 N N . VAL A 1 531 ? 17.336 -3.372 6.676 1.00 88.31 531 VAL A N 1
ATOM 3995 C CA . VAL A 1 531 ? 16.054 -3.326 7.374 1.00 88.31 531 VAL A CA 1
ATOM 3996 C C . VAL A 1 531 ? 16.098 -4.288 8.543 1.00 88.31 531 VAL A C 1
ATOM 3998 O O . VAL A 1 531 ? 16.369 -5.470 8.365 1.00 88.31 531 VAL A O 1
ATOM 4001 N N . ILE A 1 532 ? 15.795 -3.779 9.732 1.00 89.44 532 ILE A N 1
ATOM 4002 C CA . ILE A 1 532 ? 15.593 -4.592 10.927 1.00 89.44 532 ILE A CA 1
ATOM 4003 C C . ILE A 1 532 ? 14.117 -4.476 11.276 1.00 89.44 532 ILE A C 1
ATOM 4005 O O . ILE A 1 532 ? 13.636 -3.391 11.610 1.00 89.44 532 ILE A O 1
ATOM 4009 N N . VAL A 1 533 ? 13.394 -5.578 11.134 1.00 85.88 533 VAL A N 1
ATOM 4010 C CA . VAL A 1 533 ? 11.985 -5.659 11.509 1.00 85.88 533 VAL A CA 1
ATOM 4011 C C . VAL A 1 533 ? 11.937 -5.964 12.995 1.00 85.88 533 VAL A C 1
ATOM 4013 O O . VAL A 1 533 ? 12.594 -6.899 13.427 1.00 85.88 533 VAL A O 1
ATOM 4016 N N . ALA A 1 534 ? 11.177 -5.185 13.759 1.00 81.06 534 ALA A N 1
ATOM 4017 C CA . ALA A 1 534 ? 10.874 -5.467 15.155 1.00 81.06 534 ALA A CA 1
ATOM 4018 C C . ALA A 1 534 ? 9.366 -5.687 15.293 1.00 81.06 534 ALA A C 1
ATOM 4020 O O . ALA A 1 534 ? 8.581 -4.975 14.659 1.00 81.06 534 ALA A O 1
ATOM 4021 N N . GLU A 1 535 ? 8.999 -6.693 16.081 1.00 70.31 535 GLU A N 1
ATOM 4022 C CA . GLU A 1 535 ? 7.620 -7.026 16.450 1.00 70.31 535 GLU A CA 1
ATOM 4023 C C . GLU A 1 535 ? 7.325 -6.537 17.868 1.00 70.31 535 GLU A C 1
ATOM 4025 O O . GLU A 1 535 ? 8.166 -6.799 18.763 1.00 70.31 535 GLU A O 1
#

Radius of gyration: 31.12 Å; Cα contacts (8 Å, |Δi|>4): 783; chains: 1; bounding box: 100×62×91 Å